Protein 1B7G (pdb70)

Radius of gyration: 27.12 Å; Cα contacts (8 Å, |Δi|>4): 1629; chains: 2; bounding box: 73×67×56 Å

B-factor: mean 38.51, std 14.14, range [14.67, 116.92]

Foldseek 3Di:
DQEEEEEAQDLQSVLLQVLQVLFPPYDYLAYEYQACDPSVVVCLVVVGAYAYAPVRQVVRCVVVRDHPYHVLVSLLPGQEYEYPDDQPVLLVCLVVCVVSVHAYEAEASYDQVSFPAEDALLAPLVVLAQTSYYYDHAQVLNLVLNLQSLLCVQFNWQEKEKEKEDEFEAPVDPPTDDQADKQWCPPDKDHCSVVSNCSRVVPHHYIYTYIYGGHHFWMKMKMKTFGPWFGDLVSSVVSQQPDWLHAEEEPPPVQPDSVSLLVLLVVVVQVVSDQLHWYWHPVQFDGDIRMTITMTITGRSHVCSLVSQSSVCRNPVPDDSVVSSVSSCVSNVTDGGHSD/DFEEEEEAQDLQSVLLQVLQVLFPPYDHQAYEHQACDVSNVVCVVVVGAYAYAPVRCVVRCVVVRDHPYHPLVRLLPGQAYEYPDPQPVLLVCLVVCVVSVHQYEAEASYPQVSFPAEDALLFPLVVLAATSYYYYHAQVLNLVVVLQSLLCVQFNWAAKEKEKAAEFEAPVDDPTDDQADKQWPPVDKADCSQVSNCSRVVDHHYIYTYIYGHHHFWMKMKMKIFGDWFGDLCSSVVSQQPDWLHEEEEPPPPQPDSVSLLVLLVVVVQVVSDQLHWYWHPVQFDGGTRMTITMTITGNSHNCSLVSQSSVCSNVVVDDSVVSCVSSCVSNVTDGGHSD

Solvent-accessible surface area: 27391 Å² total; per-residue (Å²): 143,10,32,0,0,0,5,14,8,23,22,33,0,0,7,0,0,11,3,0,83,106,6,91,34,3,102,34,13,1,0,2,36,78,59,30,25,6,5,0,53,10,0,67,158,107,62,11,156,4,14,0,34,133,169,23,38,165,140,0,86,133,11,64,5,76,25,56,13,29,3,56,52,0,0,101,76,2,57,0,0,0,2,16,16,96,121,36,39,0,52,124,34,32,75,42,0,94,128,32,147,68,28,0,0,0,26,8,42,11,153,49,140,8,14,78,35,5,0,0,5,41,37,12,3,103,109,0,69,21,79,124,11,0,6,0,1,23,26,4,0,0,0,2,0,0,1,4,22,2,0,64,164,40,7,112,8,67,80,0,94,6,50,0,39,55,29,21,5,10,23,31,55,71,178,136,44,33,156,96,50,123,56,84,43,62,85,101,92,76,2,97,3,4,162,14,0,34,15,19,47,170,149,16,68,17,26,2,103,7,36,29,13,62,44,55,24,6,4,36,0,74,8,44,0,38,3,134,70,160,26,100,104,136,69,0,51,57,32,0,60,92,18,51,0,0,0,0,0,20,54,115,15,101,1,80,24,29,14,20,0,17,2,0,0,9,4,55,76,39,56,11,15,16,0,12,1,0,0,0,12,17,103,24,4,104,27,132,73,57,56,0,67,7,69,0,0,0,7,6,10,2,0,6,12,0,0,0,0,0,0,0,0,0,2,48,147,66,48,56,21,112,59,0,31,134,49,0,22,140,27,33,42,20,63,114,13,99,14,5,139,8,50,0,0,0,5,16,8,23,19,32,0,1,7,0,0,9,3,0,85,105,9,92,32,4,123,33,36,1,0,2,34,81,60,30,24,7,6,0,49,5,0,69,157,96,60,8,138,4,18,0,30,118,160,30,30,167,152,0,96,132,12,59,4,72,30,34,14,29,6,72,56,2,2,104,85,4,58,0,0,0,1,17,16,94,116,38,36,0,51,128,38,32,73,48,0,104,148,36,153,53,24,0,0,0,27,8,43,9,151,49,147,5,12,80,35,4,0,0,5,38,37,10,4,97,109,0,57,25,75,124,12,0,7,0,1,23,28,5,0,0,0,0,0,0,0,3,26,4,0,60,165,46,11,115,6,69,88,0,95,6,49,0,43,59,25,20,6,11,27,34,57,75,196,132,42,30,157,94,52,122,57,82,42,66,84,100,93,74,2,100,4,4,159,15,0,47,41,22,46,207,129,16,67,17,25,1,101,8,32,27,12,63,46,52,20,6,5,38,0,79,7,49,0,42,5,138,81,142,15,100,106,150,42,0,52,64,20,0,63,93,12,46,0,0,0,0,0,21,53,116,17,88,1,78,25,28,12,18,0,11,1,0,0,11,5,60,81,39,57,11,13,17,0,14,0,0,0,0,12,16,104,21,11,94,25,132,64,58,58,0,68,7,70,0,0,0,6,6,8,2,0,6,12,1,0,0,0,0,0,0,0,0,3,57,134,61,47,53,24,122,56,0,39,126,48,0,18,135,27,31,42,21,65,112,12,98,12,8

Sequence (680 aa):
MVNVAVNGYGTIGKRVADAIIKQPDMKLVGVAKTSPNYEAFIAHRRGIRIYVPQQSIKKFEESGIPVAGTVEDLIKTSDIVVDTTPNGVGAQYKPIYLQLQRNAIFQGGEKAEVADISFSALCNYNEALGKKYIRVVSCNTTALLRTICTVNKVSKVEKVRATIVRRAADQKEVKKGPINSLVPDPATVPSHHAKDVNSVIRNLDIATMAVIAPTTLMHMHFINITLKDKVEKKDILSVLENTPRIVLISSKYDAEATAELVEVARDLKRDRNDIPEVMIFSDSIYVKDDEVMLMYAVHQESIVVPENIDAIRASMKLMSAEDSMRITNESLGILKGYLIMVNVAVNGYGTIGKRVADAIIKQPDMKLVGVAKTSPNYEAFIAHRRGIRIYVPQQSIKKFEESGIPVAGTVEDLIKTSDIVVDTTPNGVGAQYKPIYLQLQRNAIFQGGEKAEVADISFSALCNYNEALGKKYIRVVSCNTTALLRTICTVNKVSKVEKVRATIVRRAADQKEVKKGPINSLVPDPATVPSHHAKDVNSVIRNLDIATMAVIAPTTLMHMHFINITLKDKVEKKDILSVLENTPRIVLISSKYDAEATAELVEVARDLKRDRNDIPEVMIFSDSIYVKDDEVMLMYAVHQESIVVPENIDAIRASMKLMSAEDSMRITNESLGILKGYLI

Structure (mmCIF, N/CA/C/O backbone):
data_1B7G
#
_entry.id   1B7G
#
_cell.length_a   101.550
_cell.length_b   101.550
_cell.length_c   179.920
_cell.angle_alpha   90.00
_cell.angle_beta   90.00
_cell.angle_gamma   90.00
#
_symmetry.space_group_name_H-M   'P 41 21 2'
#
loop_
_entity.id
_entity.type
_entity.pdbx_description
1 polymer 'PROTEIN (GLYCERALDEHYDE 3-PHOSPHATE DEHYDROGENASE)'
2 non-polymer 'SULFATE ION'
3 water water
#
loop_
_atom_site.group_PDB
_atom_site.id
_atom_site.type_symbol
_atom_site.label_atom_id
_atom_site.label_alt_id
_atom_site.label_comp_id
_atom_site.label_asym_id
_atom_site.label_entity_id
_atom_site.label_seq_id
_atom_site.pdbx_PDB_ins_code
_atom_site.Cartn_x
_atom_site.Cartn_y
_atom_site.Cartn_z
_atom_site.occupancy
_atom_site.B_iso_or_equiv
_atom_site.auth_seq_id
_atom_site.auth_comp_id
_atom_site.auth_asym_id
_atom_site.auth_atom_id
_atom_site.pdbx_PDB_model_num
ATOM 1 N N . MET A 1 1 ? 98.785 13.182 89.515 1.00 64.33 1 MET O N 1
ATOM 2 C CA . MET A 1 1 ? 98.154 14.361 88.822 1.00 58.68 1 MET O CA 1
ATOM 3 C C . MET A 1 1 ? 96.847 13.905 88.200 1.00 56.60 1 MET O C 1
ATOM 4 O O . MET A 1 1 ? 95.928 13.562 88.963 1.00 63.01 1 MET O O 1
ATOM 9 N N . VAL A 1 2 ? 96.749 13.914 86.859 1.00 45.13 2 VAL O N 1
ATOM 10 C CA . VAL A 1 2 ? 95.621 13.182 86.279 1.00 37.22 2 VAL O CA 1
ATOM 11 C C . VAL A 1 2 ? 96.286 11.872 85.842 1.00 34.55 2 VAL O C 1
ATOM 12 O O . VAL A 1 2 ? 97.319 11.911 85.169 1.00 35.31 2 VAL O O 1
ATOM 16 N N . ASN A 1 3 ? 95.838 10.763 86.387 1.00 32.36 3 ASN O N 1
ATOM 17 C CA . ASN A 1 3 ? 96.369 9.455 86.051 1.00 32.19 3 ASN O CA 1
ATOM 18 C C . ASN A 1 3 ? 95.637 8.929 84.809 1.00 30.84 3 ASN O C 1
ATOM 19 O O . ASN A 1 3 ? 94.428 8.786 84.884 1.00 32.87 3 ASN O O 1
ATOM 24 N N . VAL A 1 4 ? 96.368 8.650 83.725 1.00 29.63 4 VAL O N 1
ATOM 25 C CA . VAL A 1 4 ? 95.723 8.222 82.482 1.00 28.03 4 VAL O CA 1
ATOM 26 C C . VAL A 1 4 ? 96.154 6.829 82.046 1.00 30.94 4 VAL O C 1
ATOM 27 O O . VAL A 1 4 ? 97.330 6.497 81.929 1.00 31.59 4 VAL O O 1
ATOM 31 N N . ALA A 1 5 ? 95.132 6.028 81.713 1.00 31.16 5 ALA O N 1
ATOM 32 C CA . ALA A 1 5 ? 95.332 4.714 81.118 1.00 34.28 5 ALA O CA 1
ATOM 33 C C . ALA A 1 5 ? 95.132 4.777 79.582 1.00 34.77 5 ALA O C 1
ATOM 34 O O . ALA A 1 5 ? 94.295 5.542 79.143 1.00 31.65 5 ALA O O 1
ATOM 36 N N . VAL A 1 6 ? 95.817 3.974 78.799 1.00 36.06 6 VAL O N 1
ATOM 37 C CA . VAL A 1 6 ? 95.614 3.808 77.369 1.00 34.34 6 VAL O CA 1
ATOM 38 C C . VAL A 1 6 ? 95.245 2.357 77.055 1.00 30.63 6 VAL O C 1
ATOM 39 O O . VAL A 1 6 ? 96.033 1.435 77.178 1.00 32.55 6 VAL O O 1
ATOM 43 N N . ASN A 1 7 ? 94.009 2.182 76.600 1.00 28.50 7 ASN O N 1
ATOM 44 C CA . ASN A 1 7 ? 93.494 0.840 76.307 1.00 33.19 7 ASN O CA 1
ATOM 45 C C . ASN A 1 7 ? 93.621 0.578 74.814 1.00 34.70 7 ASN O C 1
ATOM 46 O O . ASN A 1 7 ? 92.986 1.227 73.991 1.00 33.21 7 ASN O O 1
ATOM 51 N N . GLY A 1 8 ? 94.581 -0.263 74.446 1.00 37.66 8 GLY O N 1
ATOM 52 C CA . GLY A 1 8 ? 94.932 -0.597 73.087 1.00 39.43 8 GLY O CA 1
ATOM 53 C C . GLY A 1 8 ? 96.206 0.072 72.603 1.00 38.91 8 GLY O C 1
ATOM 54 O O . GLY A 1 8 ? 96.156 1.135 71.973 1.00 47.65 8 GLY O O 1
ATOM 55 N N . TYR A 1 9 ? 97.371 -0.526 72.784 1.00 40.48 9 TYR O N 1
ATOM 56 C CA . TYR A 1 9 ? 98.658 0.020 72.377 1.00 36.84 9 TYR O CA 1
ATOM 57 C C . TYR A 1 9 ? 98.939 -0.253 70.912 1.00 37.75 9 TYR O C 1
ATOM 58 O O . TYR A 1 9 ? 99.825 -1.064 70.599 1.00 34.68 9 TYR O O 1
ATOM 67 N N . GLY A 1 10 ? 98.229 0.416 69.983 1.00 33.45 10 GLY O N 1
ATOM 68 C CA . GLY A 1 10 ? 98.454 0.129 68.536 1.00 29.83 10 GLY O CA 1
ATOM 69 C C . GLY A 1 10 ? 98.988 1.418 67.914 1.00 34.44 10 GLY O C 1
ATOM 70 O O . GLY A 1 10 ? 99.618 2.215 68.635 1.00 23.53 10 GLY O O 1
ATOM 71 N N . THR A 1 11 ? 98.663 1.713 66.648 1.00 24.10 11 THR O N 1
ATOM 72 C CA . THR A 1 11 ? 99.187 2.939 66.019 1.00 25.32 11 THR O CA 1
ATOM 73 C C . THR A 1 11 ? 98.867 4.187 66.823 1.00 21.29 11 THR O C 1
ATOM 74 O O . THR A 1 11 ? 99.727 5.016 67.027 1.00 27.19 11 THR O O 1
ATOM 78 N N . ILE A 1 12 ? 97.580 4.365 67.161 1.00 24.65 12 ILE O N 1
ATOM 79 C CA . ILE A 1 12 ? 97.155 5.554 67.910 1.00 27.26 12 ILE O CA 1
ATOM 80 C C . ILE A 1 12 ? 97.575 5.470 69.399 1.00 24.76 12 ILE O C 1
ATOM 81 O O . ILE A 1 12 ? 98.093 6.427 69.936 1.00 26.08 12 ILE O O 1
ATOM 86 N N . GLY A 1 13 ? 97.270 4.342 70.049 1.00 22.61 13 GLY O N 1
ATOM 87 C CA . GLY A 1 13 ? 97.572 4.160 71.461 1.00 26.64 13 GLY O CA 1
ATOM 88 C C . GLY A 1 13 ? 99.034 4.387 71.807 1.00 28.44 13 GLY O C 1
ATOM 89 O O . GLY A 1 13 ? 99.355 5.128 72.717 1.00 26.50 13 GLY O O 1
ATOM 90 N N . LYS A 1 14 ? 99.978 3.772 71.063 1.00 26.99 14 LYS O N 1
ATOM 91 C CA . LYS A 1 14 ? 101.396 4.020 71.356 1.00 30.57 14 LYS O CA 1
ATOM 92 C C . LYS A 1 14 ? 101.681 5.513 71.324 1.00 31.29 14 LYS O C 1
ATOM 93 O O . LYS A 1 14 ? 102.478 6.031 72.128 1.00 28.38 14 LYS O O 1
ATOM 99 N N . ARG A 1 15 ? 101.123 6.272 70.381 1.00 29.43 15 ARG O N 1
ATOM 100 C CA . ARG A 1 15 ? 101.359 7.700 70.304 1.00 23.48 15 ARG O CA 1
ATOM 101 C C . ARG A 1 15 ? 100.534 8.447 71.373 1.00 22.57 15 ARG O C 1
ATOM 102 O O . ARG A 1 15 ? 101.032 9.469 71.868 1.00 22.48 15 ARG O O 1
ATOM 110 N N . VAL A 1 16 ? 99.380 7.960 71.759 1.00 24.18 16 VAL O N 1
ATOM 111 C CA . VAL A 1 16 ? 98.665 8.708 72.844 1.00 25.37 16 VAL O CA 1
ATOM 112 C C . VAL A 1 16 ? 99.408 8.480 74.162 1.00 29.78 16 VAL O C 1
ATOM 113 O O . VAL A 1 16 ? 99.545 9.413 74.968 1.00 30.91 16 VAL O O 1
ATOM 117 N N . ALA A 1 17 ? 99.992 7.287 74.319 1.00 26.94 17 ALA O N 1
ATOM 118 C CA . ALA A 1 17 ? 100.797 7.026 75.533 1.00 29.25 17 ALA O CA 1
ATOM 119 C C . ALA A 1 17 ? 102.001 7.935 75.596 1.00 27.62 17 ALA O C 1
ATOM 120 O O . ALA A 1 17 ? 102.188 8.610 76.634 1.00 29.99 17 ALA O O 1
ATOM 122 N N . ASP A 1 18 ? 102.748 8.097 74.499 1.00 28.29 18 ASP O N 1
ATOM 123 C CA . ASP A 1 18 ? 103.865 9.000 74.462 1.00 30.05 18 ASP O CA 1
ATOM 124 C C . ASP A 1 18 ? 103.478 10.466 74.689 1.00 35.02 18 ASP O C 1
ATOM 125 O O . ASP A 1 18 ? 104.216 11.177 75.395 1.00 29.70 18 ASP O O 1
ATOM 130 N N . ALA A 1 19 ? 102.338 10.914 74.154 1.00 25.16 19 ALA O N 1
ATOM 131 C CA . ALA A 1 19 ? 101.914 12.299 74.401 1.00 31.56 19 ALA O CA 1
ATOM 132 C C . ALA A 1 19 ? 101.527 12.537 75.862 1.00 27.45 19 ALA O C 1
ATOM 133 O O . ALA A 1 19 ? 101.758 13.642 76.380 1.00 27.18 19 ALA O O 1
ATOM 135 N N . ILE A 1 20 ? 100.950 11.545 76.498 1.00 28.38 20 ILE O N 1
ATOM 136 C CA . ILE A 1 20 ? 100.554 11.603 77.901 1.00 32.12 20 ILE O CA 1
ATOM 137 C C . ILE A 1 20 ? 101.804 11.779 78.783 1.00 34.14 20 ILE O C 1
ATOM 138 O O . ILE A 1 20 ? 101.853 12.667 79.635 1.00 34.59 20 ILE O O 1
ATOM 143 N N . ILE A 1 21 ? 102.857 11.056 78.404 1.00 36.46 21 ILE O N 1
ATOM 144 C CA . ILE A 1 21 ? 104.148 11.170 79.043 1.00 36.86 21 ILE O CA 1
ATOM 145 C C . ILE A 1 21 ? 104.685 12.579 78.919 1.00 35.28 21 ILE O C 1
ATOM 146 O O . ILE A 1 21 ? 105.214 13.117 79.912 1.00 37.43 21 ILE O O 1
ATOM 151 N N . LYS A 1 22 ? 104.472 13.254 77.802 1.00 33.06 22 LYS O N 1
ATOM 152 C CA . LYS A 1 22 ? 104.964 14.608 77.638 1.00 34.65 22 LYS O CA 1
ATOM 153 C C . LYS A 1 22 ? 104.110 15.672 78.304 1.00 31.30 22 LYS O C 1
ATOM 154 O O . LYS A 1 22 ? 104.534 16.837 78.302 1.00 36.28 22 LYS O O 1
ATOM 160 N N . GLN A 1 23 ? 102.949 15.369 78.850 1.00 29.41 23 GLN O N 1
ATOM 161 C CA . GLN A 1 23 ? 102.124 16.435 79.440 1.00 30.37 23 GLN O CA 1
ATOM 162 C C . GLN A 1 23 ? 102.614 16.719 80.873 1.00 33.34 23 GLN O C 1
ATOM 163 O O . GLN A 1 23 ? 102.902 15.761 81.593 1.00 31.29 23 GLN O O 1
ATOM 169 N N . PRO A 1 24 ? 102.639 17.967 81.283 1.00 34.01 24 PRO O N 1
ATOM 170 C CA . PRO A 1 24 ? 103.046 18.326 82.646 1.00 37.22 24 PRO O CA 1
ATOM 171 C C . PRO A 1 24 ? 102.028 17.940 83.696 1.00 38.14 24 PRO O C 1
ATOM 172 O O . PRO A 1 24 ? 102.386 17.788 84.883 1.00 37.98 24 PRO O O 1
ATOM 176 N N . ASP A 1 25 ? 100.757 17.802 83.333 1.00 30.74 25 ASP O N 1
ATOM 177 C CA . ASP A 1 25 ? 99.697 17.548 84.305 1.00 30.80 25 ASP O CA 1
ATOM 178 C C . ASP A 1 25 ? 99.102 16.186 84.228 1.00 28.09 25 ASP O C 1
ATOM 179 O O . ASP A 1 25 ? 98.006 15.883 84.751 1.00 30.25 25 ASP O O 1
ATOM 184 N N . MET A 1 26 ? 99.772 15.274 83.502 1.00 30.55 26 MET O N 1
ATOM 185 C CA . MET A 1 26 ? 99.262 13.924 83.407 1.00 29.79 26 MET O CA 1
ATOM 186 C C . MET A 1 26 ? 100.365 12.909 83.698 1.00 33.58 26 MET O C 1
ATOM 187 O O . MET A 1 26 ? 101.528 13.173 83.402 1.00 34.31 26 MET O O 1
ATOM 192 N N . LYS A 1 27 ? 99.979 11.718 84.094 1.00 32.11 27 LYS O N 1
ATOM 193 C CA . LYS A 1 27 ? 100.975 10.648 84.206 1.00 39.67 27 LYS O CA 1
ATOM 194 C C . LYS A 1 27 ? 100.371 9.394 83.575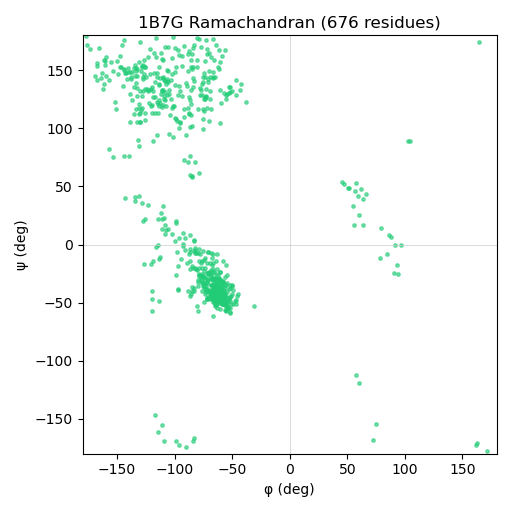 1.00 36.14 27 LYS O C 1
ATOM 195 O O . LYS A 1 27 ? 99.215 9.063 83.826 1.00 35.53 27 LYS O O 1
ATOM 201 N N . LEU A 1 28 ? 101.188 8.718 82.768 1.00 36.57 28 LEU O N 1
ATOM 202 C CA . LEU A 1 28 ? 100.749 7.476 82.153 1.00 36.65 28 LEU O CA 1
ATOM 203 C C . LEU A 1 28 ? 100.755 6.346 83.183 1.00 37.63 28 LEU O C 1
ATOM 204 O O . LEU A 1 28 ? 101.824 5.914 83.604 1.00 41.00 28 LEU O O 1
ATOM 209 N N . VAL A 1 29 ? 99.597 5.786 83.469 1.00 37.59 29 VAL O N 1
ATOM 210 C CA . VAL A 1 29 ? 99.486 4.689 84.429 1.00 35.73 29 VAL O CA 1
ATOM 211 C C . VAL A 1 29 ? 99.961 3.403 83.799 1.00 37.92 29 VAL O C 1
ATOM 212 O O . VAL A 1 29 ? 100.604 2.558 84.421 1.00 32.81 29 VAL O O 1
ATOM 216 N N . GLY A 1 30 ? 99.615 3.205 82.518 1.00 31.39 30 GLY O N 1
ATOM 217 C CA . GLY A 1 30 ? 100.000 1.944 81.869 1.00 27.54 30 GLY O CA 1
ATOM 218 C C . GLY A 1 30 ? 99.152 1.807 80.588 1.00 33.16 30 GLY O C 1
ATOM 219 O O . GLY A 1 30 ? 98.325 2.682 80.314 1.00 30.99 30 GLY O O 1
ATOM 220 N N . VAL A 1 31 ? 99.431 0.780 79.799 1.00 36.01 31 VAL O N 1
ATOM 221 C CA . VAL A 1 31 ? 98.728 0.573 78.527 1.00 36.25 31 VAL O CA 1
ATOM 222 C C . VAL A 1 31 ? 98.196 -0.851 78.459 1.00 40.88 31 VAL O C 1
ATOM 2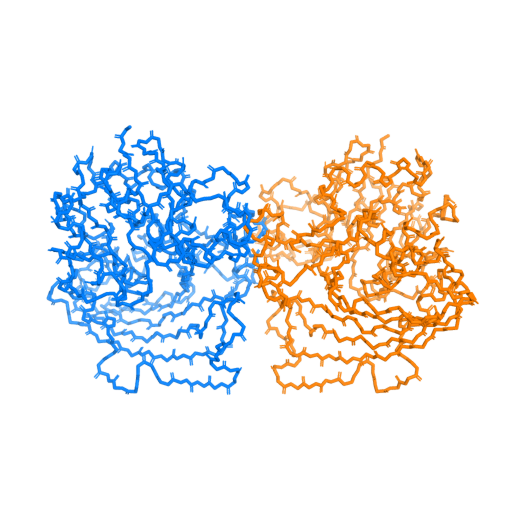23 O O . VAL A 1 31 ? 98.773 -1.763 79.047 1.00 38.13 31 VAL O O 1
ATOM 227 N N . ALA A 1 32 ? 97.123 -1.045 77.687 1.00 39.45 32 ALA O N 1
ATOM 228 C CA . ALA A 1 32 ? 96.517 -2.372 77.584 1.00 36.07 32 ALA O CA 1
ATOM 229 C C . ALA A 1 32 ? 96.672 -2.937 76.171 1.00 42.68 32 ALA O C 1
ATOM 230 O O . ALA A 1 32 ? 96.499 -2.219 75.170 1.00 35.55 32 ALA O O 1
ATOM 232 N N . LYS A 1 33 ? 97.006 -4.223 76.100 1.00 38.41 33 LYS O N 1
ATOM 233 C CA . LYS A 1 33 ? 97.309 -4.862 74.807 1.00 42.31 33 LYS O CA 1
ATOM 234 C C . LYS A 1 33 ? 97.037 -6.357 74.840 1.00 41.31 33 LYS O C 1
ATOM 235 O O . LYS A 1 33 ? 97.155 -6.949 75.923 1.00 40.23 33 LYS O O 1
ATOM 241 N N . THR A 1 34 ? 96.657 -6.984 73.731 1.00 42.15 34 THR O N 1
ATOM 242 C CA . THR A 1 34 ? 96.357 -8.408 73.754 1.00 44.23 34 THR O CA 1
ATOM 243 C C . THR A 1 34 ? 97.509 -9.300 73.315 1.00 44.24 34 THR O C 1
ATOM 244 O O . THR A 1 34 ? 97.697 -10.371 73.916 1.00 50.06 34 THR O O 1
ATOM 248 N N . SER A 1 35 ? 98.277 -8.937 72.318 1.00 44.69 35 SER O N 1
ATOM 249 C CA . SER A 1 35 ? 99.369 -9.727 71.797 1.00 45.29 35 SER O CA 1
ATOM 250 C C . SER A 1 35 ? 100.739 -9.153 72.138 1.00 45.62 35 SER O C 1
ATOM 251 O O . SER A 1 35 ? 100.982 -7.960 72.003 1.00 41.34 35 SER O O 1
ATOM 254 N N . PRO A 1 36 ? 101.683 -10.033 72.464 1.00 45.65 36 PRO O N 1
ATOM 255 C CA . PRO A 1 36 ? 103.034 -9.642 72.810 1.00 41.48 36 PRO O CA 1
ATOM 256 C C . PRO A 1 36 ? 103.938 -9.500 71.602 1.00 42.27 36 PRO O C 1
ATOM 257 O O . PRO A 1 36 ? 104.987 -10.146 71.509 1.00 41.03 36 PRO O O 1
ATOM 261 N N . ASN A 1 37 ? 103.575 -8.613 70.684 1.00 36.09 37 ASN O N 1
ATOM 262 C CA . ASN A 1 37 ? 104.373 -8.363 69.481 1.00 33.78 37 ASN O CA 1
ATOM 263 C C . ASN A 1 37 ? 105.493 -7.379 69.744 1.00 31.05 37 ASN O C 1
ATOM 264 O O . ASN A 1 37 ? 105.697 -7.017 70.922 1.00 36.14 37 ASN O O 1
ATOM 269 N N . TYR A 1 38 ? 106.176 -6.879 68.742 1.00 32.19 38 TYR O N 1
ATOM 270 C CA . TYR A 1 38 ? 107.278 -5.958 68.830 1.00 33.65 38 TYR O CA 1
ATOM 271 C C . TYR A 1 38 ? 106.904 -4.627 69.460 1.00 39.02 38 TYR O C 1
ATOM 272 O O . TYR A 1 38 ? 107.777 -4.040 70.118 1.00 36.27 38 TYR O O 1
ATOM 281 N N . GLU A 1 39 ? 105.652 -4.182 69.312 1.00 35.40 39 GLU O N 1
ATOM 282 C CA . GLU A 1 39 ? 105.181 -2.977 69.956 1.00 33.89 39 GLU O CA 1
ATOM 283 C C . GLU A 1 39 ? 105.130 -3.177 71.477 1.00 36.95 39 GLU O C 1
ATOM 284 O O . GLU A 1 39 ? 105.686 -2.314 72.152 1.00 37.03 39 GLU O O 1
ATOM 290 N N . ALA A 1 40 ? 104.578 -4.285 71.967 1.00 34.56 40 ALA O N 1
ATOM 291 C CA . ALA A 1 40 ? 104.619 -4.576 73.393 1.00 35.25 40 ALA O CA 1
ATOM 292 C C . ALA A 1 40 ? 106.043 -4.721 73.929 1.00 37.34 40 ALA O C 1
ATOM 293 O O . ALA A 1 40 ? 106.358 -4.236 75.021 1.00 36.25 40 ALA O O 1
ATOM 295 N N . PHE A 1 41 ? 106.936 -5.388 73.206 1.00 33.04 41 PHE O N 1
ATOM 296 C CA . PHE A 1 41 ? 108.322 -5.532 73.599 1.00 38.04 41 PHE O CA 1
ATOM 297 C C . PHE A 1 41 ? 108.939 -4.161 73.870 1.00 41.26 41 PHE O C 1
ATOM 298 O O . PHE A 1 41 ? 109.500 -3.837 74.917 1.00 33.90 41 PHE O O 1
ATOM 306 N N . ILE A 1 42 ? 108.812 -3.300 72.860 1.00 36.28 42 ILE O N 1
ATOM 307 C CA . ILE A 1 42 ? 109.359 -1.951 72.917 1.00 36.38 42 ILE O CA 1
ATOM 308 C C . ILE A 1 42 ? 108.747 -1.097 74.003 1.00 36.35 42 ILE O C 1
ATOM 309 O O . ILE A 1 42 ? 109.499 -0.339 74.656 1.00 37.66 42 ILE O O 1
ATOM 314 N N . ALA A 1 43 ? 107.467 -1.233 74.304 1.00 30.64 43 ALA O N 1
ATOM 315 C CA . ALA A 1 43 ? 106.858 -0.490 75.402 1.00 31.57 43 ALA O CA 1
ATOM 316 C C . ALA A 1 43 ? 107.491 -0.932 76.736 1.00 36.71 43 ALA O C 1
ATOM 317 O O . ALA A 1 43 ? 107.863 -0.125 77.601 1.00 33.40 43 ALA O O 1
ATOM 319 N N . HIS A 1 44 ? 107.514 -2.259 76.933 1.00 34.14 44 HIS O N 1
ATOM 320 C CA . HIS A 1 44 ? 108.074 -2.877 78.094 1.00 36.13 44 HIS O CA 1
ATOM 321 C C . HIS A 1 44 ? 109.509 -2.386 78.367 1.00 42.03 44 HIS O C 1
ATOM 322 O O . HIS A 1 44 ? 109.809 -2.008 79.498 1.00 38.00 44 HIS O O 1
ATOM 329 N N . ARG A 1 45 ? 110.330 -2.387 77.335 1.00 38.44 45 ARG O N 1
ATOM 330 C CA . ARG A 1 45 ? 111.691 -1.912 77.418 1.00 49.38 45 ARG O CA 1
ATOM 331 C C . ARG A 1 45 ? 111.784 -0.448 77.789 1.00 51.53 45 ARG O C 1
ATOM 332 O O . ARG A 1 45 ? 112.720 -0.059 78.491 1.00 54.06 45 ARG O O 1
ATOM 340 N N . ARG A 1 46 ? 110.797 0.373 77.429 1.00 49.43 46 ARG O N 1
ATOM 341 C CA . ARG A 1 46 ? 110.795 1.757 77.860 1.00 45.65 46 ARG O CA 1
ATOM 342 C C . ARG A 1 46 ? 110.214 1.935 79.256 1.00 45.36 46 ARG O C 1
ATOM 343 O O . ARG A 1 46 ? 109.975 3.077 79.671 1.00 41.64 46 ARG O O 1
ATOM 351 N N . GLY A 1 47 ? 109.857 0.853 79.952 1.00 38.92 47 GLY O N 1
ATOM 352 C CA . GLY A 1 47 ? 109.332 0.973 81.304 1.00 44.14 47 GLY O CA 1
ATOM 353 C C . GLY A 1 47 ? 107.832 1.172 81.393 1.00 44.40 47 GLY O C 1
ATOM 354 O O . GLY A 1 47 ? 107.261 1.385 82.475 1.00 38.63 47 GLY O O 1
ATOM 355 N N . ILE A 1 48 ? 107.157 1.074 80.238 1.00 40.60 48 ILE O N 1
ATOM 356 C CA . ILE A 1 48 ? 105.700 1.211 80.253 1.00 34.72 48 ILE O CA 1
ATOM 357 C C . ILE A 1 48 ? 105.063 -0.059 80.788 1.00 33.63 48 ILE O C 1
ATOM 358 O O . ILE A 1 48 ? 105.347 -1.178 80.366 1.00 35.47 48 ILE O O 1
ATOM 363 N N . ARG A 1 49 ? 104.193 0.076 81.765 1.00 33.05 49 ARG O N 1
ATOM 364 C CA . ARG A 1 49 ? 103.467 -1.043 82.350 1.00 36.30 49 ARG O CA 1
ATOM 365 C C . ARG A 1 49 ? 102.399 -1.548 81.375 1.00 39.60 49 ARG O C 1
ATOM 366 O O . ARG A 1 49 ? 101.556 -0.751 80.938 1.00 36.92 49 ARG O O 1
ATOM 374 N N . ILE A 1 50 ? 102.425 -2.832 81.096 1.00 34.51 50 ILE O N 1
ATOM 375 C CA . ILE A 1 50 ? 101.466 -3.454 80.208 1.00 38.13 50 ILE O CA 1
ATOM 376 C C . ILE A 1 50 ? 100.469 -4.347 80.922 1.00 40.53 50 ILE O C 1
ATOM 377 O O . ILE A 1 50 ? 100.821 -5.261 81.664 1.00 39.11 50 ILE O O 1
ATOM 382 N N . TYR A 1 51 ? 99.199 -4.057 80.708 1.00 35.55 51 TYR O N 1
ATOM 383 C CA . TYR A 1 51 ? 98.090 -4.784 81.294 1.00 33.51 51 TYR O CA 1
ATOM 384 C C . TYR A 1 51 ? 97.397 -5.563 80.173 1.00 37.58 51 TYR O C 1
ATOM 385 O O . TYR A 1 51 ? 97.388 -5.083 79.028 1.00 32.11 51 TYR O O 1
ATOM 394 N N . VAL A 1 52 ? 96.929 -6.754 80.461 1.00 37.02 52 VAL O N 1
ATOM 395 C CA . VAL A 1 52 ? 96.397 -7.667 79.454 1.00 33.87 52 VAL O CA 1
ATOM 396 C C . VAL A 1 52 ? 95.059 -8.246 79.893 1.00 44.10 52 VAL O C 1
ATOM 397 O O . VAL A 1 52 ? 94.904 -8.554 81.075 1.00 48.79 52 VAL O O 1
ATOM 401 N N . PRO A 1 53 ? 94.136 -8.476 78.962 1.00 46.17 53 PRO O N 1
ATOM 402 C CA . PRO A 1 53 ? 92.857 -9.075 79.293 1.00 45.98 53 PRO O CA 1
ATOM 403 C C . PRO A 1 53 ? 93.063 -10.424 79.966 1.00 48.24 53 PRO O C 1
ATOM 404 O O . PRO A 1 53 ? 93.806 -11.261 79.466 1.00 46.45 53 PRO O O 1
ATOM 408 N N . GLN A 1 54 ? 92.396 -10.620 81.084 1.00 51.35 54 GLN O N 1
ATOM 409 C CA . GLN A 1 54 ? 92.418 -11.840 81.873 1.00 61.96 54 GLN O CA 1
ATOM 410 C C . GLN A 1 54 ? 92.622 -13.109 81.066 1.00 63.49 54 GLN O C 1
ATOM 411 O O . GLN A 1 54 ? 93.568 -13.875 81.294 1.00 61.88 54 GLN O O 1
ATOM 417 N N . GLN A 1 55 ? 91.809 -13.321 80.035 1.00 66.00 55 GLN O N 1
ATOM 418 C CA . GLN A 1 55 ? 91.885 -14.498 79.199 1.00 70.20 55 GLN O CA 1
ATOM 419 C C . GLN A 1 55 ? 93.095 -14.563 78.300 1.00 69.86 55 GLN O C 1
ATOM 420 O O . GLN A 1 55 ? 93.289 -15.578 77.609 1.00 73.25 55 GLN O O 1
ATOM 426 N N . SER A 1 56 ? 93.908 -13.515 78.232 1.00 65.85 56 SER O N 1
ATOM 427 C CA . SER A 1 56 ? 95.092 -13.558 77.380 1.00 61.44 56 SER O CA 1
ATOM 428 C C . SER A 1 56 ? 96.367 -13.551 78.201 1.00 55.10 56 SER O C 1
ATOM 429 O O . SER A 1 56 ? 97.446 -13.818 77.675 1.00 51.39 56 SER O O 1
ATOM 432 N N . ILE A 1 57 ? 96.249 -13.294 79.507 1.00 54.62 57 ILE O N 1
ATOM 433 C CA . ILE A 1 57 ? 97.400 -13.202 80.377 1.00 54.88 57 ILE O CA 1
ATOM 434 C C . ILE A 1 57 ? 98.414 -14.316 80.208 1.00 55.44 57 ILE O C 1
ATOM 435 O O . ILE A 1 57 ? 99.607 -13.982 80.062 1.00 50.05 57 ILE O O 1
ATOM 440 N N . LYS A 1 58 ? 98.022 -15.588 80.238 1.00 57.28 58 LYS O N 1
ATOM 441 C CA . LYS A 1 58 ? 99.008 -16.666 80.107 1.00 61.26 58 LYS O CA 1
ATOM 442 C C . LYS A 1 58 ? 99.684 -16.711 78.752 1.00 60.97 58 LYS O C 1
ATOM 443 O O . LYS A 1 58 ? 100.926 -16.786 78.695 1.00 63.30 58 LYS O O 1
ATOM 449 N N . LYS A 1 59 ? 98.957 -16.571 77.645 1.00 61.18 59 LYS O N 1
ATOM 450 C CA . LYS A 1 59 ? 99.621 -16.590 76.329 1.00 58.52 59 LYS O CA 1
ATOM 451 C C . LYS A 1 59 ? 100.564 -15.405 76.210 1.00 55.34 59 LYS O C 1
ATOM 452 O O . LYS A 1 59 ? 101.699 -15.523 75.758 1.00 55.27 59 LYS O O 1
ATOM 458 N N . PHE A 1 60 ? 100.112 -14.241 76.700 1.00 52.03 60 PHE O N 1
ATOM 459 C CA . PHE A 1 60 ? 100.974 -13.062 76.692 1.00 48.13 60 PHE O CA 1
ATOM 460 C C . PHE A 1 60 ? 102.253 -13.331 77.473 1.00 47.17 60 PHE O C 1
ATOM 461 O O . PHE A 1 60 ? 103.365 -13.028 77.034 1.00 41.52 60 PHE O O 1
ATOM 469 N N . GLU A 1 61 ? 102.099 -13.972 78.635 1.00 48.54 61 GLU O N 1
ATOM 470 C CA . GLU A 1 61 ? 103.233 -14.248 79.507 1.00 55.86 61 GLU O CA 1
ATOM 471 C C . GLU A 1 61 ? 104.199 -15.279 78.972 1.00 55.58 61 GLU O C 1
ATOM 472 O O . GLU A 1 61 ? 105.396 -15.236 79.312 1.00 54.89 61 GLU O O 1
ATOM 478 N N . GLU A 1 62 ? 103.809 -16.065 77.961 1.00 53.56 62 GLU O N 1
ATOM 479 C CA . GLU A 1 62 ? 104.750 -16.968 77.309 1.00 57.38 62 GLU O CA 1
ATOM 480 C C . GLU A 1 62 ? 105.910 -16.181 76.695 1.00 56.61 62 GLU O C 1
ATOM 481 O O . GLU A 1 62 ? 106.963 -16.750 76.415 1.00 58.33 62 GLU O O 1
ATOM 487 N N . SER A 1 63 ? 105.723 -14.897 76.390 1.00 53.87 63 SER O N 1
ATOM 488 C CA . SER A 1 63 ? 106.734 -14.070 75.767 1.00 50.54 63 SER O CA 1
ATOM 489 C C . SER A 1 63 ? 107.836 -13.619 76.712 1.00 45.90 63 SER O C 1
ATOM 490 O O . SER A 1 63 ? 108.874 -13.093 76.302 1.00 40.61 63 SER O O 1
ATOM 493 N N . GLY A 1 64 ? 107.567 -13.663 78.018 1.00 49.12 64 GLY O N 1
ATOM 494 C CA . GLY A 1 64 ? 108.548 -13.190 78.984 1.00 50.83 64 GLY O CA 1
ATOM 495 C C . GLY A 1 64 ? 108.327 -11.717 79.288 1.00 55.95 64 GLY O C 1
ATOM 496 O O . GLY A 1 64 ? 109.074 -11.140 80.086 1.00 58.01 64 GLY O O 1
ATOM 497 N N . ILE A 1 65 ? 107.321 -11.100 78.657 1.00 51.34 65 ILE O N 1
ATOM 498 C CA . ILE A 1 65 ? 107.062 -9.684 78.992 1.00 46.73 65 ILE O CA 1
ATOM 499 C C . ILE A 1 65 ? 106.130 -9.701 80.188 1.00 45.95 65 ILE O C 1
ATOM 500 O O . ILE A 1 65 ? 105.095 -10.367 80.158 1.00 46.94 65 ILE O O 1
ATOM 505 N N . PRO A 1 66 ? 106.504 -9.048 81.280 1.00 43.81 66 PRO O N 1
ATOM 506 C CA . PRO A 1 66 ? 105.668 -9.037 82.460 1.00 44.74 66 PRO O CA 1
ATOM 507 C C . PRO A 1 66 ? 104.364 -8.275 82.215 1.00 45.45 66 PRO O C 1
ATOM 508 O O . PRO A 1 66 ? 104.389 -7.278 81.513 1.00 41.17 66 PRO O O 1
ATOM 512 N N . VAL A 1 67 ? 103.304 -8.676 82.875 1.00 41.57 67 VAL O N 1
ATOM 513 C CA . VAL A 1 67 ? 101.979 -8.145 82.871 1.00 43.02 67 VAL O CA 1
ATOM 514 C C . VAL A 1 67 ? 101.603 -7.537 84.224 1.00 46.31 67 VAL O C 1
ATOM 515 O O . VAL A 1 67 ? 101.450 -8.256 85.219 1.00 47.56 67 VAL O O 1
ATOM 519 N N . ALA A 1 68 ? 101.296 -6.259 84.267 1.00 46.57 68 ALA O N 1
ATOM 520 C CA . ALA A 1 68 ? 100.993 -5.546 85.493 1.00 45.72 68 ALA O CA 1
ATOM 521 C C . ALA A 1 68 ? 99.647 -5.853 86.091 1.00 46.06 68 ALA O C 1
ATOM 522 O O . ALA A 1 68 ? 99.450 -5.626 87.292 1.00 45.55 68 ALA O O 1
ATOM 524 N N . GLY A 1 69 ? 98.699 -6.384 85.322 1.00 45.16 69 GLY O N 1
ATOM 525 C CA . GLY A 1 69 ? 97.368 -6.672 85.851 1.00 40.80 69 GLY O CA 1
ATOM 526 C C . GLY A 1 69 ? 96.378 -6.831 84.694 1.00 38.64 69 GLY O C 1
ATOM 527 O O . GLY A 1 69 ? 96.808 -6.815 83.549 1.00 41.97 69 GLY O O 1
ATOM 528 N N . THR A 1 70 ? 95.109 -6.948 85.003 1.00 43.30 70 THR O N 1
ATOM 529 C CA . THR A 1 70 ? 94.082 -7.083 83.975 1.00 47.15 70 THR O CA 1
ATOM 530 C C . THR A 1 70 ? 93.771 -5.707 83.378 1.00 46.23 70 THR O C 1
ATOM 531 O O . THR A 1 70 ? 94.181 -4.683 83.936 1.00 43.94 70 THR O O 1
ATOM 535 N N . VAL A 1 71 ? 92.889 -5.686 82.369 1.00 41.86 71 VAL O N 1
ATOM 536 C CA . VAL A 1 71 ? 92.475 -4.371 81.852 1.00 36.75 71 VAL O CA 1
ATOM 537 C C . VAL A 1 71 ? 91.667 -3.643 82.902 1.00 32.39 71 VAL O C 1
ATOM 538 O O . VAL A 1 71 ? 91.846 -2.441 83.153 1.00 37.26 71 VAL O O 1
ATOM 542 N N . GLU A 1 72 ? 90.819 -4.374 83.627 1.00 33.02 72 GLU O N 1
ATOM 543 C CA . GLU A 1 72 ? 90.047 -3.828 84.721 1.00 37.04 72 GLU O CA 1
ATOM 544 C C . GLU A 1 72 ? 90.933 -3.184 85.782 1.00 36.68 72 GLU O C 1
ATOM 545 O O . GLU A 1 72 ? 90.601 -2.125 86.325 1.00 35.39 72 GLU O O 1
ATOM 551 N N . ASP A 1 73 ? 92.043 -3.832 86.113 1.00 38.68 73 ASP O N 1
ATOM 552 C CA . ASP A 1 73 ? 92.978 -3.264 87.074 1.00 35.42 73 ASP O CA 1
ATOM 553 C C . ASP A 1 73 ? 93.429 -1.882 86.603 1.00 39.01 73 ASP O C 1
ATOM 554 O O . ASP A 1 73 ? 93.318 -0.912 87.374 1.00 36.76 73 ASP O O 1
ATOM 559 N N . LEU A 1 74 ? 93.889 -1.848 85.349 1.00 36.83 74 LEU O N 1
ATOM 560 C CA . LEU A 1 74 ? 94.401 -0.627 84.725 1.00 34.11 74 LEU O CA 1
ATOM 561 C C . LEU A 1 74 ? 93.329 0.443 84.783 1.00 29.21 74 LEU O C 1
ATOM 562 O O . LEU A 1 74 ? 93.569 1.571 85.188 1.00 34.36 74 LEU O O 1
ATOM 567 N N . ILE A 1 75 ? 92.095 0.016 84.472 1.00 34.18 75 ILE O N 1
ATOM 568 C CA . ILE A 1 75 ? 90.948 0.898 84.508 1.00 37.99 75 ILE O CA 1
ATOM 569 C C . ILE A 1 75 ? 90.712 1.455 85.897 1.00 38.49 75 ILE O C 1
ATOM 570 O O . ILE A 1 75 ? 90.602 2.674 86.082 1.00 34.51 75 ILE O O 1
ATOM 575 N N . LYS A 1 76 ? 90.677 0.563 86.897 1.00 41.41 76 LYS O N 1
ATOM 576 C CA . LYS A 1 76 ? 90.476 0.948 88.288 1.00 41.44 76 LYS O CA 1
ATOM 577 C C . LYS A 1 76 ? 91.529 1.932 88.781 1.00 38.63 76 LYS O C 1
ATOM 578 O O . LYS A 1 76 ? 91.210 2.935 89.452 1.00 38.59 76 LYS O O 1
ATOM 584 N N . THR A 1 77 ? 92.777 1.732 88.402 1.00 32.61 77 THR O N 1
ATOM 585 C CA . THR A 1 77 ? 93.878 2.616 88.777 1.00 33.41 77 THR O CA 1
ATOM 586 C C . THR A 1 77 ? 93.878 3.970 88.119 1.00 42.62 77 THR O C 1
ATOM 587 O O . THR A 1 77 ? 94.449 4.949 88.653 1.00 38.56 77 THR O O 1
ATOM 591 N N . SER A 1 78 ? 93.271 4.123 86.929 1.00 36.67 78 SER O N 1
ATOM 592 C CA . SER A 1 78 ? 93.333 5.450 86.301 1.00 33.60 78 SER O CA 1
ATOM 593 C C . SER A 1 78 ? 92.223 6.330 86.824 1.00 33.08 78 SER O C 1
ATOM 594 O O . SER A 1 78 ? 91.290 5.867 87.506 1.00 35.95 78 SER O O 1
ATOM 597 N N . ASP A 1 79 ? 92.340 7.616 86.616 1.00 30.98 79 ASP O N 1
ATOM 598 C CA . ASP A 1 79 ? 91.324 8.617 86.753 1.00 28.57 79 ASP O CA 1
ATOM 599 C C . ASP A 1 79 ? 90.522 8.724 85.424 1.00 36.23 79 ASP O C 1
ATOM 600 O O . ASP A 1 79 ? 89.435 9.310 85.436 1.00 34.97 79 ASP O O 1
ATOM 605 N N . ILE A 1 80 ? 91.085 8.282 84.300 1.00 33.81 80 ILE O N 1
ATOM 606 C CA . ILE A 1 80 ? 90.406 8.382 82.984 1.00 32.37 80 ILE O CA 1
ATOM 607 C C . ILE A 1 80 ? 91.086 7.470 81.968 1.00 34.92 80 ILE O C 1
ATOM 608 O O . ILE A 1 80 ? 92.311 7.277 81.978 1.00 32.82 80 ILE O O 1
ATOM 613 N N . VAL A 1 81 ? 90.291 6.848 81.080 1.00 30.48 81 VAL O N 1
ATOM 614 C CA . VAL A 1 81 ? 90.875 5.927 80.118 1.00 30.18 81 VAL O CA 1
ATOM 615 C C . VAL A 1 81 ? 90.799 6.496 78.680 1.00 33.94 81 VAL O C 1
ATOM 616 O O . VAL A 1 81 ? 89.734 7.040 78.351 1.00 32.78 81 VAL O O 1
ATOM 620 N N . VAL A 1 82 ? 91.882 6.435 77.940 1.00 28.02 82 VAL O N 1
ATOM 621 C CA . VAL A 1 82 ? 91.916 6.737 76.514 1.00 32.05 82 VAL O CA 1
ATOM 622 C C . VAL A 1 82 ? 91.764 5.387 75.762 1.00 28.59 82 VAL O C 1
ATOM 623 O O . VAL A 1 82 ? 92.652 4.534 75.760 1.00 29.66 82 VAL O O 1
ATOM 627 N N . ASP A 1 83 ? 90.571 5.171 75.224 1.00 24.20 83 ASP O N 1
ATOM 628 C CA . ASP A 1 83 ? 90.292 3.911 74.529 1.00 22.47 83 ASP O CA 1
ATOM 629 C C . ASP A 1 83 ? 90.695 4.057 73.063 1.00 30.83 83 ASP O C 1
ATOM 630 O O . ASP A 1 83 ? 90.132 4.903 72.366 1.00 28.25 83 ASP O O 1
ATOM 635 N N . THR A 1 84 ? 91.661 3.252 72.667 1.00 31.21 84 THR O N 1
ATOM 636 C CA . THR A 1 84 ? 92.183 3.262 71.300 1.00 33.55 84 THR O CA 1
ATOM 637 C C . THR A 1 84 ? 92.167 1.856 70.726 1.00 26.69 84 THR O C 1
ATOM 638 O O . THR A 1 84 ? 93.055 1.453 69.973 1.00 32.51 84 THR O O 1
ATOM 642 N N . THR A 1 85 ? 91.159 1.089 71.092 1.00 27.37 85 THR O N 1
ATOM 643 C CA . THR A 1 85 ? 90.943 -0.258 70.644 1.00 27.61 85 THR O CA 1
ATOM 644 C C . THR A 1 85 ? 90.369 -0.245 69.203 1.00 31.43 85 THR O C 1
ATOM 645 O O . THR A 1 85 ? 89.811 0.753 68.786 1.00 29.81 85 THR O O 1
ATOM 649 N N . PRO A 1 86 ? 90.309 -1.391 68.580 1.00 32.33 86 PRO O N 1
ATOM 650 C CA . PRO A 1 86 ? 89.813 -1.491 67.209 1.00 36.45 86 PRO O CA 1
ATOM 651 C C . PRO A 1 86 ? 88.395 -1.030 67.055 1.00 36.15 86 PRO O C 1
ATOM 652 O O . PRO A 1 86 ? 87.627 -0.969 68.037 1.00 34.69 86 PRO O O 1
ATOM 656 N N . ASN A 1 87 ? 87.932 -0.617 65.858 1.00 37.60 87 ASN O N 1
ATOM 657 C CA . ASN A 1 87 ? 86.539 -0.164 65.740 1.00 39.28 87 ASN O CA 1
ATOM 658 C C . ASN A 1 87 ? 85.617 -1.235 66.317 1.00 38.00 87 ASN O C 1
ATOM 659 O O . ASN A 1 87 ? 85.745 -2.422 66.027 1.00 34.83 87 ASN O O 1
ATOM 664 N N . GLY A 1 88 ? 84.635 -0.782 67.107 1.00 33.26 88 GLY O N 1
ATOM 665 C CA . GLY A 1 88 ? 83.692 -1.719 67.698 1.00 34.65 88 GLY O CA 1
ATOM 666 C C . GLY A 1 88 ? 84.119 -2.249 69.057 1.00 36.15 88 GLY O C 1
ATOM 667 O O . GLY A 1 88 ? 83.268 -2.617 69.863 1.00 38.62 88 GLY O O 1
ATOM 668 N N . VAL A 1 89 ? 85.406 -2.266 69.382 1.00 39.51 89 VAL O N 1
ATOM 669 C CA . VAL A 1 89 ? 85.847 -2.776 70.697 1.00 35.84 89 VAL O CA 1
ATOM 670 C C . VAL A 1 89 ? 85.566 -1.761 71.770 1.00 38.04 89 VAL O C 1
ATOM 671 O O . VAL A 1 89 ? 85.260 -2.071 72.928 1.00 41.57 89 VAL O O 1
ATOM 675 N N . GLY A 1 90 ? 85.519 -0.470 71.433 1.00 33.18 90 GLY O N 1
ATOM 676 C CA . GLY A 1 90 ? 85.255 0.566 72.424 1.00 34.61 90 GLY O CA 1
ATOM 677 C C . GLY A 1 90 ? 83.897 0.379 73.077 1.00 36.69 90 GLY O C 1
ATOM 678 O O . GLY A 1 90 ? 83.756 0.551 74.279 1.00 36.95 90 GLY O O 1
ATOM 679 N N . ALA A 1 91 ? 82.913 0.024 72.284 1.00 33.13 91 ALA O N 1
ATOM 680 C CA . ALA A 1 91 ? 81.561 -0.251 72.707 1.00 36.45 91 ALA O CA 1
ATOM 681 C C . ALA A 1 91 ? 81.501 -1.475 73.620 1.00 35.59 91 ALA O C 1
ATOM 682 O O . ALA A 1 91 ? 80.596 -1.598 74.436 1.00 37.37 91 ALA O O 1
ATOM 684 N N . GLN A 1 92 ? 82.432 -2.394 73.441 1.00 36.57 92 GLN O N 1
ATOM 685 C CA . GLN A 1 92 ? 82.527 -3.567 74.303 1.00 41.45 92 GLN O CA 1
ATOM 686 C C . GLN A 1 92 ? 83.091 -3.153 75.653 1.00 40.79 92 GLN O C 1
ATOM 687 O O . GLN A 1 92 ? 82.629 -3.672 76.657 1.00 42.45 92 GLN O O 1
ATOM 693 N N . TYR A 1 93 ? 84.002 -2.166 75.697 1.00 38.76 93 TYR O N 1
ATOM 694 C CA . TYR A 1 93 ? 84.507 -1.687 76.971 1.00 40.77 93 TYR O CA 1
ATOM 695 C C . TYR A 1 93 ? 83.616 -0.629 77.613 1.00 42.79 93 TYR O C 1
ATOM 696 O O . TYR A 1 93 ? 83.667 -0.456 78.839 1.00 44.46 93 TYR O O 1
ATOM 705 N N . LYS A 1 94 ? 82.718 0.023 76.858 1.00 38.36 94 LYS O N 1
ATOM 706 C CA . LYS A 1 94 ? 81.877 1.053 77.472 1.00 40.83 94 LYS O CA 1
ATOM 707 C C . LYS A 1 94 ? 81.185 0.637 78.757 1.00 37.96 94 LYS O C 1
ATOM 708 O O . LYS A 1 94 ? 81.296 1.315 79.791 1.00 40.61 94 LYS O O 1
ATOM 714 N N . PRO A 1 95 ? 80.476 -0.467 78.835 1.00 42.28 95 PRO O N 1
ATOM 715 C CA . PRO A 1 95 ? 79.844 -0.923 80.067 1.00 43.03 95 PRO O CA 1
ATOM 716 C C . PRO A 1 95 ? 80.841 -1.164 81.195 1.00 45.13 95 PRO O C 1
ATOM 717 O O . PRO A 1 95 ? 80.535 -0.876 82.364 1.00 48.07 95 PRO O O 1
ATOM 721 N N . ILE A 1 96 ? 82.039 -1.655 80.913 1.00 42.82 96 ILE O N 1
ATOM 722 C CA . ILE A 1 96 ? 83.067 -1.842 81.948 1.00 46.87 96 ILE O CA 1
ATOM 723 C C . ILE A 1 96 ? 83.528 -0.534 82.549 1.00 47.21 96 ILE O C 1
ATOM 724 O O . ILE A 1 96 ? 83.532 -0.338 83.780 1.00 42.32 96 ILE O O 1
ATOM 729 N N . TYR A 1 97 ? 83.810 0.490 81.731 1.00 43.89 97 TYR O N 1
ATOM 730 C CA . TYR A 1 97 ? 84.160 1.800 82.287 1.00 44.41 97 TYR O CA 1
ATOM 731 C C . TYR A 1 97 ? 83.017 2.370 83.136 1.00 41.32 97 TYR O C 1
ATOM 732 O O . TYR A 1 97 ? 83.231 3.080 84.122 1.00 40.07 97 TYR O O 1
ATOM 741 N N . LEU A 1 98 ? 81.765 2.128 82.741 1.00 42.48 98 LEU O N 1
ATOM 742 C CA . LEU A 1 98 ? 80.642 2.653 83.506 1.00 43.48 98 LEU O CA 1
ATOM 743 C C . LEU A 1 98 ? 80.525 1.993 84.886 1.00 43.32 98 LEU O C 1
ATOM 744 O O . LEU A 1 98 ? 80.220 2.664 85.887 1.00 40.42 98 LEU O O 1
ATOM 749 N N . GLN A 1 99 ? 80.677 0.679 84.890 1.00 39.13 99 GLN O N 1
ATOM 750 C CA . GLN A 1 99 ? 80.538 -0.092 86.134 1.00 49.08 99 GLN O CA 1
ATOM 751 C C . GLN A 1 99 ? 81.717 0.170 87.064 1.00 48.34 99 GLN O C 1
ATOM 752 O O . GLN A 1 99 ? 81.579 0.212 88.287 1.00 47.14 99 GLN O O 1
ATOM 758 N N . LEU A 1 100 ? 82.874 0.449 86.469 1.00 45.00 100 LEU O N 1
ATOM 759 C CA . LEU A 1 100 ? 84.070 0.784 87.223 1.00 44.50 100 LEU O CA 1
ATOM 760 C C . LEU A 1 100 ? 84.183 2.288 87.404 1.00 42.86 100 LEU O C 1
ATOM 761 O O . LEU A 1 100 ? 85.172 2.795 87.922 1.00 43.58 100 LEU O O 1
ATOM 766 N N . GLN A 1 101 ? 83.124 3.004 87.057 1.00 38.30 101 GLN O N 1
ATOM 767 C CA . GLN A 1 101 ? 83.013 4.435 87.245 1.00 37.19 101 GLN O CA 1
ATOM 768 C C . GLN A 1 101 ? 84.205 5.246 86.793 1.00 41.73 101 GLN O C 1
ATOM 769 O O . GLN A 1 101 ? 84.715 6.127 87.493 1.00 40.60 101 GLN O O 1
ATOM 775 N N . ARG A 1 102 ? 84.660 5.056 85.526 1.00 40.23 102 ARG O N 1
ATOM 776 C CA . ARG A 1 102 ? 85.800 5.836 85.031 1.00 37.04 102 ARG O CA 1
ATOM 777 C C . ARG A 1 102 ? 85.446 6.560 83.729 1.00 39.30 102 ARG O C 1
ATOM 778 O O . ARG A 1 102 ? 84.843 5.935 82.868 1.00 33.22 102 ARG O O 1
ATOM 786 N N . ASN A 1 103 ? 85.795 7.841 83.623 1.00 36.93 103 ASN O N 1
ATOM 787 C CA . ASN A 1 103 ? 85.585 8.631 82.421 1.00 35.95 103 ASN O CA 1
ATOM 788 C C . ASN A 1 103 ? 86.402 7.991 81.278 1.00 38.69 103 ASN O C 1
ATOM 789 O O . ASN A 1 103 ? 87.384 7.304 81.571 1.00 30.25 103 ASN O O 1
ATOM 794 N N . ALA A 1 104 ? 85.939 8.177 80.028 1.00 34.52 104 ALA O N 1
ATOM 795 C CA . ALA A 1 104 ? 86.668 7.586 78.905 1.00 34.68 104 ALA O CA 1
ATOM 796 C C . ALA A 1 104 ? 86.581 8.389 77.596 1.00 30.93 104 ALA O C 1
ATOM 797 O O . ALA A 1 104 ? 85.569 9.007 77.303 1.00 28.39 104 ALA O O 1
ATOM 799 N N . ILE A 1 105 ? 87.676 8.333 76.840 1.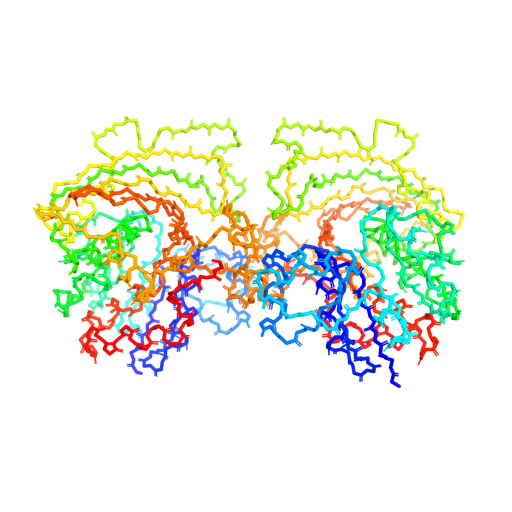00 28.31 105 ILE O N 1
ATOM 800 C CA . ILE A 1 105 ? 87.775 9.006 75.540 1.00 33.26 105 ILE O CA 1
ATOM 801 C C . ILE A 1 105 ? 87.768 7.926 74.446 1.00 36.31 105 ILE O C 1
ATOM 802 O O . ILE A 1 105 ? 88.619 7.009 74.534 1.00 31.86 105 ILE O O 1
ATOM 807 N N . PHE A 1 106 ? 86.858 8.017 73.469 1.00 32.72 106 PHE O N 1
ATOM 808 C CA . PHE A 1 106 ? 86.866 6.947 72.441 1.00 26.09 106 PHE O CA 1
ATOM 809 C C . PHE A 1 106 ? 87.308 7.474 71.084 1.00 23.65 106 PHE O C 1
ATOM 810 O O . PHE A 1 106 ? 87.370 8.684 70.872 1.00 25.47 106 PHE O O 1
ATOM 818 N N . GLN A 1 107 ? 87.662 6.568 70.164 1.00 28.44 107 GLN O N 1
ATOM 819 C CA . GLN A 1 107 ? 88.148 6.984 68.846 1.00 22.89 107 GLN O CA 1
ATOM 820 C C . GLN A 1 107 ? 87.023 7.038 67.832 1.00 27.19 107 GLN O C 1
ATOM 821 O O . GLN A 1 107 ? 85.962 6.454 68.061 1.00 27.10 107 GLN O O 1
ATOM 827 N N . GLY A 1 108 ? 87.225 7.731 66.721 1.00 29.80 108 GLY O N 1
ATOM 828 C CA . GLY A 1 108 ? 86.222 7.954 65.718 1.00 30.06 108 GLY O CA 1
ATOM 829 C C . GLY A 1 108 ? 85.531 6.823 65.019 1.00 30.76 108 GLY O C 1
ATOM 830 O O . GLY A 1 108 ? 84.504 7.008 64.346 1.00 30.96 108 GLY O O 1
ATOM 831 N N . GLY A 1 109 ? 86.040 5.609 65.119 1.00 26.20 109 GLY O N 1
ATOM 832 C CA . GLY A 1 109 ? 85.551 4.404 64.505 1.00 29.64 109 GLY O CA 1
ATOM 833 C C . GLY A 1 109 ? 84.353 3.837 65.263 1.00 33.52 109 GLY O C 1
ATOM 834 O O . GLY A 1 109 ? 83.655 2.953 64.778 1.00 29.38 109 GLY O O 1
ATOM 835 N N . GLU A 1 110 ? 84.146 4.336 66.475 1.00 32.75 110 GLU O N 1
ATOM 836 C CA . GLU A 1 110 ? 83.011 3.947 67.293 1.00 28.17 110 GLU O CA 1
ATOM 837 C C . GLU A 1 110 ? 81.752 4.701 66.864 1.00 31.41 110 GLU O C 1
ATOM 838 O O . GLU A 1 110 ? 81.875 5.755 66.241 1.00 31.49 110 GLU O O 1
ATOM 844 N N . LYS A 1 111 ? 80.602 4.153 67.207 1.00 32.58 111 LYS O N 1
ATOM 845 C CA . LYS A 1 111 ? 79.345 4.846 66.952 1.00 36.17 111 LYS O CA 1
ATOM 846 C C . LYS A 1 111 ? 79.214 6.062 67.861 1.00 33.74 111 LYS O C 1
ATOM 847 O O . LYS A 1 111 ? 79.668 6.010 69.015 1.00 32.53 111 LYS O O 1
ATOM 853 N N . ALA A 1 112 ? 78.535 7.132 67.429 1.00 27.57 112 ALA O N 1
ATOM 854 C CA . ALA A 1 112 ? 78.405 8.320 68.264 1.00 32.49 112 ALA O CA 1
ATOM 855 C C . ALA A 1 112 ? 77.748 8.030 69.604 1.00 35.34 112 ALA O C 1
ATOM 856 O O . ALA A 1 112 ? 78.156 8.608 70.638 1.00 31.25 112 ALA O O 1
ATOM 858 N N . GLU A 1 113 ? 76.833 7.048 69.637 1.00 27.08 113 GLU O N 1
ATOM 859 C CA . GLU A 1 113 ? 76.193 6.692 70.896 1.00 35.91 113 GLU O CA 1
ATOM 860 C C . GLU A 1 113 ? 77.113 6.123 71.957 1.00 35.15 113 GLU O C 1
ATOM 861 O O . GLU A 1 113 ? 76.670 5.980 73.110 1.00 37.78 113 GLU O O 1
ATOM 867 N N . VAL A 1 114 ? 78.341 5.706 71.675 1.00 38.04 114 VAL O N 1
ATOM 868 C CA . VAL A 1 114 ? 79.235 5.165 72.702 1.00 36.03 114 VAL O CA 1
ATOM 869 C C . VAL A 1 114 ? 79.615 6.236 73.719 1.00 35.82 114 VAL O C 1
ATOM 870 O O . VAL A 1 114 ? 79.975 5.980 74.865 1.00 35.06 114 VAL O O 1
ATOM 874 N N . ALA A 1 115 ? 79.550 7.502 73.341 1.00 36.64 115 ALA O N 1
ATOM 875 C CA . ALA A 1 115 ? 79.905 8.639 74.147 1.00 40.50 115 ALA O CA 1
ATOM 876 C C . ALA A 1 115 ? 78.721 9.566 74.437 1.00 35.21 115 ALA O C 1
ATOM 877 O O . ALA A 1 115 ? 77.657 9.411 73.877 1.00 36.49 115 ALA O O 1
ATOM 879 N N . ASP A 1 116 ? 78.990 10.601 75.223 1.00 32.61 116 ASP O N 1
ATOM 880 C CA . ASP A 1 116 ? 78.024 11.628 75.529 1.00 36.17 116 ASP O CA 1
ATOM 881 C C . ASP A 1 116 ? 78.209 12.796 74.546 1.00 31.95 116 ASP O C 1
ATOM 882 O O . ASP A 1 116 ? 77.372 13.657 74.525 1.00 30.12 116 ASP O O 1
ATOM 887 N N . ILE A 1 117 ? 79.315 12.796 73.807 1.00 29.22 117 ILE O N 1
ATOM 888 C CA . ILE A 1 117 ? 79.491 13.855 72.819 1.00 31.28 117 ILE O CA 1
ATOM 889 C C . ILE A 1 117 ? 80.647 13.477 71.882 1.00 28.96 117 ILE O C 1
ATOM 890 O O . ILE A 1 117 ? 81.467 12.656 72.281 1.00 32.40 117 ILE O O 1
ATOM 895 N N . SER A 1 118 ? 80.663 14.029 70.682 1.00 28.03 118 SER O N 1
ATOM 896 C CA . SER A 1 118 ? 81.853 13.814 69.811 1.00 26.97 118 SER O CA 1
ATOM 897 C C . SER A 1 118 ? 82.629 15.117 69.912 1.00 27.30 118 SER O C 1
ATOM 898 O O . SER A 1 118 ? 82.032 16.150 70.241 1.00 29.33 118 SER O O 1
ATOM 901 N N . PHE A 1 119 ? 83.913 15.093 69.574 1.00 29.77 119 PHE O N 1
ATOM 902 C CA . PHE A 1 119 ? 84.795 16.209 69.848 1.00 28.18 119 PHE O CA 1
ATOM 903 C C . PHE A 1 119 ? 85.848 16.474 68.800 1.00 26.22 119 PHE O C 1
ATOM 904 O O . PHE A 1 119 ? 86.464 15.583 68.240 1.00 24.77 119 PHE O O 1
ATOM 912 N N . SER A 1 120 ? 86.238 17.710 68.674 1.00 22.03 120 SER O N 1
ATOM 913 C CA . SER A 1 120 ? 87.390 18.203 67.994 1.00 26.39 120 SER O CA 1
ATOM 914 C C . SER A 1 120 ? 87.777 19.505 68.697 1.00 25.25 120 SER O C 1
ATOM 915 O O . SER A 1 120 ? 86.913 20.379 68.679 1.00 24.99 120 SER O O 1
ATOM 918 N N . ALA A 1 121 ? 88.981 19.649 69.215 1.00 26.10 121 ALA O N 1
ATOM 919 C CA . ALA A 1 121 ? 89.361 20.770 70.054 1.00 31.09 121 ALA O CA 1
ATOM 920 C C . ALA A 1 121 ? 89.223 22.135 69.439 1.00 27.19 121 ALA O C 1
ATOM 921 O O . ALA A 1 121 ? 88.856 23.087 70.124 1.00 26.09 121 ALA O O 1
ATOM 923 N N . LEU A 1 122 ? 89.478 22.326 68.159 1.00 25.18 122 LEU O N 1
ATOM 924 C CA . LEU A 1 122 ? 89.294 23.595 67.501 1.00 22.26 122 LEU O CA 1
ATOM 925 C C . LEU A 1 122 ? 87.808 23.929 67.342 1.00 22.25 122 LEU O C 1
ATOM 926 O O . LEU A 1 122 ? 87.554 25.025 66.831 1.00 27.82 122 LEU O O 1
ATOM 931 N N . CYS A 1 123 ? 86.860 23.055 67.657 1.00 25.54 123 CYS O N 1
ATOM 932 C CA . CYS A 1 123 ? 85.479 23.400 67.453 1.00 27.26 123 CYS O CA 1
ATOM 933 C C . CYS A 1 123 ? 84.583 23.400 68.698 1.00 25.01 123 CYS O C 1
ATOM 934 O O . CYS A 1 123 ? 83.771 24.316 68.757 1.00 24.29 123 CYS O O 1
ATOM 937 N N . ASN A 1 124 ? 84.609 22.397 69.560 1.00 22.92 124 ASN O N 1
ATOM 938 C CA . ASN A 1 124 ? 83.618 22.342 70.628 1.00 25.81 124 ASN O CA 1
ATOM 939 C C . ASN A 1 124 ? 84.144 21.826 71.951 1.00 26.01 124 ASN O C 1
ATOM 940 O O . ASN A 1 124 ? 83.457 21.091 72.682 1.00 26.98 124 ASN O O 1
ATOM 945 N N . TYR A 1 125 ? 85.349 22.232 72.314 1.00 23.17 125 TYR O N 1
ATOM 946 C CA . TYR A 1 125 ? 85.896 21.849 73.631 1.00 29.64 125 TYR O CA 1
ATOM 947 C C . TYR A 1 125 ? 84.948 22.318 74.752 1.00 24.42 125 TYR O C 1
ATOM 948 O O . TYR A 1 125 ? 84.563 21.519 75.599 1.00 25.22 125 TYR O O 1
ATOM 957 N N . ASN A 1 126 ? 84.491 23.568 74.640 1.00 25.71 126 ASN O N 1
ATOM 958 C CA . ASN A 1 126 ? 83.575 24.109 75.653 1.00 29.59 126 ASN O CA 1
ATOM 959 C C . ASN A 1 126 ? 82.338 23.262 75.797 1.00 34.75 126 ASN O C 1
ATOM 960 O O . ASN A 1 126 ? 81.883 23.031 76.928 1.00 31.81 126 ASN O O 1
ATOM 965 N N . GLU A 1 127 ? 81.772 22.731 74.682 1.00 28.05 127 GLU O N 1
ATOM 966 C CA . GLU A 1 127 ? 80.609 21.883 74.802 1.00 27.44 127 GLU O CA 1
ATOM 967 C C . GLU A 1 127 ? 80.914 20.551 75.430 1.00 24.28 127 GLU O C 1
ATOM 968 O O . GLU A 1 127 ? 80.020 19.920 76.024 1.00 31.17 127 GLU O O 1
ATOM 974 N N . ALA A 1 128 ? 82.135 20.050 75.347 1.00 26.83 128 ALA O N 1
ATOM 975 C CA . ALA A 1 128 ? 82.501 18.756 75.876 1.00 25.98 128 ALA O CA 1
ATOM 976 C C . ALA A 1 128 ? 83.017 18.826 77.332 1.00 25.37 128 ALA O C 1
ATOM 977 O O . ALA A 1 128 ? 83.292 17.754 77.887 1.00 25.90 128 ALA O O 1
ATOM 979 N N . LEU A 1 129 ? 83.155 19.999 77.879 1.00 32.04 129 LEU O N 1
ATOM 980 C CA . LEU A 1 129 ? 83.667 20.152 79.265 1.00 31.66 129 LEU O CA 1
ATOM 981 C C . LEU A 1 129 ? 82.833 19.342 80.229 1.00 30.52 129 LEU O C 1
ATOM 982 O O . LEU A 1 129 ? 81.596 19.390 80.180 1.00 31.29 129 LEU O O 1
ATOM 987 N N . GLY A 1 130 ? 83.444 18.460 81.006 1.00 33.44 130 GLY O N 1
ATOM 988 C CA . GLY A 1 130 ? 82.663 17.676 81.985 1.00 30.06 130 GLY O CA 1
ATOM 989 C C . GLY A 1 130 ? 82.023 16.444 81.453 1.00 33.03 130 GLY O C 1
ATOM 990 O O . GLY A 1 130 ? 81.465 15.632 82.217 1.00 24.82 130 GLY O O 1
ATOM 991 N N . LYS A 1 131 ? 82.041 16.205 80.125 1.00 29.23 131 LYS O N 1
ATOM 992 C CA . LYS A 1 131 ? 81.433 14.963 79.633 1.00 28.00 131 LYS O CA 1
ATOM 993 C C . LYS A 1 131 ? 82.284 13.801 80.076 1.00 29.00 131 LYS O C 1
ATOM 994 O O . LYS A 1 131 ? 83.495 13.839 79.876 1.00 32.59 131 LYS O O 1
ATOM 1000 N N . LYS A 1 132 ? 81.628 12.770 80.642 1.00 29.19 132 LYS O N 1
ATOM 1001 C CA . LYS A 1 132 ? 82.409 11.637 81.125 1.00 32.78 132 LYS O CA 1
ATOM 1002 C C . LYS A 1 132 ? 82.911 10.763 79.998 1.00 33.78 132 LYS O C 1
ATOM 1003 O O . LYS A 1 132 ? 83.845 9.980 80.191 1.00 33.87 132 LYS O O 1
ATOM 1009 N N . TYR A 1 133 ? 82.175 10.738 78.883 1.00 31.45 133 TYR O N 1
ATOM 1010 C CA . TYR A 1 133 ? 82.473 9.889 77.725 1.00 29.93 133 TYR O CA 1
ATOM 1011 C C . TYR A 1 133 ? 82.473 10.743 76.472 1.00 27.42 133 TYR O C 1
ATOM 1012 O O . TYR A 1 133 ? 81.503 11.491 76.256 1.00 29.19 133 TYR O O 1
ATOM 1021 N N . ILE A 1 134 ? 83.613 10.859 75.822 1.00 28.29 134 ILE O N 1
ATOM 1022 C CA . ILE A 1 134 ? 83.809 11.772 74.681 1.00 25.93 134 ILE O CA 1
ATOM 1023 C C . ILE A 1 134 ? 84.296 10.959 73.482 1.00 31.44 134 ILE O C 1
ATOM 1024 O O . ILE A 1 134 ? 85.172 10.110 73.642 1.00 24.49 134 ILE O O 1
ATOM 1029 N N . ARG A 1 135 ? 83.707 11.181 72.293 1.00 28.58 135 ARG O N 1
ATOM 1030 C CA . ARG A 1 135 ? 84.202 10.435 71.127 1.00 25.96 135 ARG O CA 1
ATOM 1031 C C . ARG A 1 135 ? 85.046 11.376 70.288 1.00 24.15 135 ARG O C 1
ATOM 1032 O O . ARG A 1 135 ? 84.540 12.411 69.856 1.00 25.49 135 ARG O O 1
ATOM 1040 N N . VAL A 1 136 ? 86.354 11.159 70.233 1.00 24.71 136 VAL O N 1
ATOM 1041 C CA . VAL A 1 136 ? 87.174 11.989 69.350 1.00 22.95 136 VAL O CA 1
ATOM 1042 C C . VAL A 1 136 ? 86.859 11.497 67.916 1.00 25.76 136 VAL O C 1
ATOM 1043 O O . VAL A 1 136 ? 87.028 10.320 67.652 1.00 24.36 136 VAL O O 1
ATOM 1047 N N . VAL A 1 137 ? 86.447 12.371 67.014 1.00 25.80 137 VAL O N 1
ATOM 1048 C CA . VAL A 1 137 ? 86.078 11.945 65.658 1.00 28.56 137 VAL O CA 1
ATOM 1049 C C . VAL A 1 137 ? 87.267 11.305 64.929 1.00 25.27 137 VAL O C 1
ATOM 1050 O O . VAL A 1 137 ? 88.419 11.397 65.359 1.00 27.61 137 VAL O O 1
ATOM 1054 N N . SER A 1 138 ? 86.968 10.646 63.796 1.00 24.23 138 SER O N 1
ATOM 1055 C CA . SER A 1 138 ? 88.018 9.935 63.058 1.00 18.83 138 SER O CA 1
ATOM 1056 C C . SER A 1 138 ? 89.061 10.880 62.538 1.00 20.34 138 SER O C 1
ATOM 1057 O O . SER A 1 138 ? 88.907 12.112 62.490 1.00 24.99 138 SER O O 1
ATOM 1060 N N . CYS A 1 139 ? 90.156 10.329 61.992 1.00 20.71 139 CYS O N 1
ATOM 1061 C CA . CYS A 1 139 ? 91.229 11.122 61.433 1.00 21.92 139 CYS O CA 1
ATOM 1062 C C . CYS A 1 139 ? 90.761 12.070 60.314 1.00 23.25 139 CYS O C 1
ATOM 1063 O O . CYS A 1 139 ? 91.147 13.225 60.266 1.00 20.91 139 CYS O O 1
ATOM 1066 N N . ASN A 1 140 ? 89.963 11.553 59.355 1.00 20.56 140 ASN O N 1
ATOM 1067 C CA . ASN A 1 140 ? 89.562 12.461 58.260 1.00 22.66 140 ASN O CA 1
ATOM 1068 C C . ASN A 1 140 ? 88.440 13.373 58.717 1.00 18.77 140 ASN O C 1
ATOM 1069 O O . ASN A 1 140 ? 88.363 14.503 58.244 1.00 21.46 140 ASN O O 1
ATOM 1074 N N . THR A 1 141 ? 87.637 12.944 59.718 1.00 21.61 141 THR O N 1
ATOM 1075 C CA . THR A 1 141 ? 86.588 13.855 60.199 1.00 21.11 141 THR O CA 1
ATOM 1076 C C . THR A 1 141 ? 87.259 15.032 60.905 1.00 23.26 141 THR O C 1
ATOM 1077 O O . THR A 1 141 ? 86.867 16.194 60.808 1.00 23.55 141 THR O O 1
ATOM 1081 N N . THR A 1 142 ? 88.308 14.690 61.690 1.00 23.38 142 THR O N 1
ATOM 1082 C CA . THR A 1 142 ? 89.070 15.741 62.378 1.00 21.17 142 THR O CA 1
ATOM 1083 C C . THR A 1 142 ? 89.624 16.768 61.428 1.00 22.86 142 THR O C 1
ATOM 1084 O O . THR A 1 142 ? 89.599 17.975 61.698 1.00 22.46 142 THR O O 1
ATOM 1088 N N . ALA A 1 143 ? 90.227 16.313 60.296 1.00 21.83 143 ALA O N 1
ATOM 1089 C CA . ALA A 1 143 ? 90.850 17.256 59.382 1.00 26.37 143 ALA O CA 1
ATOM 1090 C C . ALA A 1 143 ? 89.776 18.165 58.758 1.00 18.54 143 ALA O C 1
ATOM 1091 O O . ALA A 1 143 ? 90.010 19.353 58.640 1.00 21.24 143 ALA O O 1
ATOM 1093 N N . LEU A 1 144 ? 88.605 17.608 58.489 1.00 18.71 144 LEU O N 1
ATOM 1094 C CA . LEU A 1 144 ? 87.512 18.443 57.926 1.00 27.22 144 LEU O CA 1
ATOM 1095 C C . LEU A 1 144 ? 87.036 19.488 58.964 1.00 26.63 144 LEU O C 1
ATOM 1096 O O . LEU A 1 144 ? 86.836 20.644 58.636 1.00 20.11 144 LEU O O 1
ATOM 1101 N N . LEU A 1 145 ? 86.866 19.093 60.231 1.00 23.37 145 LEU O N 1
ATOM 1102 C CA . LEU A 1 145 ? 86.456 20.011 61.283 1.00 28.50 145 LEU O CA 1
ATOM 1103 C C . LEU A 1 145 ? 87.455 21.117 61.559 1.00 27.83 145 LEU O C 1
ATOM 1104 O O . LEU A 1 145 ? 87.035 22.281 61.647 1.00 23.41 145 LEU O O 1
ATOM 1109 N N . ARG A 1 146 ? 88.753 20.825 61.604 1.00 27.89 146 ARG O N 1
ATOM 1110 C CA . ARG A 1 146 ? 89.729 21.875 61.828 1.00 25.08 146 ARG O CA 1
ATOM 1111 C C . ARG A 1 146 ? 89.651 22.903 60.686 1.00 30.01 146 ARG O C 1
ATOM 1112 O O . ARG A 1 146 ? 89.838 24.074 60.934 1.00 25.41 146 ARG O O 1
ATOM 1120 N N . THR A 1 147 ? 89.540 22.390 59.450 1.00 20.21 147 THR O N 1
ATOM 1121 C CA . THR A 1 147 ? 89.491 23.311 58.306 1.00 21.64 147 THR O CA 1
ATOM 1122 C C . THR A 1 147 ? 88.191 24.120 58.334 1.00 20.89 147 THR O C 1
ATOM 1123 O O . THR A 1 147 ? 88.295 25.332 58.218 1.00 25.50 147 THR O O 1
ATOM 1127 N N . ILE A 1 148 ? 87.055 23.516 58.563 1.00 25.47 148 ILE O N 1
ATOM 1128 C CA . ILE A 1 148 ? 85.759 24.209 58.597 1.00 26.99 148 ILE O CA 1
ATOM 1129 C C . ILE A 1 148 ? 85.641 25.189 59.772 1.00 30.76 148 ILE O C 1
ATOM 1130 O O . ILE A 1 148 ? 85.267 26.361 59.588 1.00 28.77 148 ILE O O 1
ATOM 1135 N N . CYS A 1 149 ? 85.999 24.787 60.989 1.00 27.54 149 CYS O N 1
ATOM 1136 C CA . CYS A 1 149 ? 85.918 25.753 62.127 1.00 30.12 149 CYS O CA 1
ATOM 1137 C C . CYS A 1 149 ? 86.901 26.883 62.000 1.00 27.69 149 CYS O C 1
ATOM 1138 O O . CYS A 1 149 ? 86.516 28.064 62.180 1.00 29.59 149 CYS O O 1
ATOM 1141 N N . THR A 1 150 ? 88.062 26.693 61.362 1.00 28.22 150 THR O N 1
ATOM 1142 C CA . THR A 1 150 ? 88.961 27.787 61.065 1.00 22.08 150 THR O CA 1
ATOM 1143 C C . THR A 1 150 ? 88.439 28.709 59.956 1.00 33.29 150 THR O C 1
ATOM 1144 O O . THR A 1 150 ? 88.523 29.949 60.129 1.00 30.89 150 THR O O 1
ATOM 1148 N N . VAL A 1 151 ? 87.950 28.197 58.835 1.00 25.58 151 VAL O N 1
ATOM 1149 C CA . VAL A 1 151 ? 87.487 29.029 57.724 1.00 30.91 151 VAL O CA 1
ATOM 1150 C C . VAL A 1 151 ? 86.287 29.884 58.126 1.00 30.25 151 VAL O C 1
ATOM 1151 O O . VAL A 1 151 ? 86.125 31.017 57.663 1.00 28.75 151 VAL O O 1
ATOM 1155 N N . ASN A 1 152 ? 85.443 29.342 58.972 1.00 29.39 152 ASN O N 1
ATOM 1156 C CA . ASN A 1 152 ? 84.258 29.872 59.574 1.00 33.30 152 ASN O CA 1
ATOM 1157 C C . ASN A 1 152 ? 84.523 31.177 60.291 1.00 35.12 152 ASN O C 1
ATOM 1158 O O . ASN A 1 152 ? 83.672 32.050 60.278 1.00 32.62 152 ASN O O 1
ATOM 1163 N N . LYS A 1 153 ? 85.744 31.424 60.755 1.00 34.89 153 LYS O N 1
ATOM 1164 C CA . LYS A 1 153 ? 86.118 32.710 61.309 1.00 36.92 153 LYS O CA 1
ATOM 1165 C C . LYS A 1 153 ? 86.153 33.814 60.259 1.00 40.06 153 LYS O C 1
ATOM 1166 O O . LYS A 1 153 ? 86.071 35.014 60.584 1.00 41.03 153 LYS O O 1
ATOM 1172 N N . VAL A 1 154 ? 86.371 33.479 59.003 1.00 36.61 154 VAL O N 1
ATOM 1173 C CA . VAL A 1 154 ? 86.429 34.483 57.943 1.00 34.41 154 VAL O CA 1
ATOM 1174 C C . VAL A 1 154 ? 85.011 34.769 57.454 1.00 41.40 154 VAL O C 1
ATOM 1175 O O . VAL A 1 154 ? 84.656 35.942 57.306 1.00 38.63 154 VAL O O 1
ATOM 1179 N N . SER A 1 155 ? 84.205 33.719 57.335 1.00 34.69 155 SER O N 1
ATOM 1180 C CA . SER A 1 155 ? 82.817 33.852 56.933 1.00 33.37 155 SER O CA 1
ATOM 1181 C C . SER A 1 155 ? 82.108 32.533 57.185 1.00 33.99 155 SER O C 1
ATOM 1182 O O . SER A 1 155 ? 82.693 31.449 57.009 1.00 34.24 155 SER O O 1
ATOM 1185 N N . LYS A 1 156 ? 80.862 32.622 57.633 1.00 30.19 156 LYS O N 1
ATOM 1186 C CA . LYS A 1 156 ? 80.149 31.417 58.021 1.00 32.00 156 LYS O CA 1
ATOM 1187 C C . LYS A 1 156 ? 80.160 30.353 56.916 1.00 36.79 156 LYS O C 1
ATOM 1188 O O . LYS A 1 156 ? 79.774 30.659 55.784 1.00 32.37 156 LYS O O 1
ATOM 1194 N N . VAL A 1 157 ? 80.517 29.125 57.247 1.00 30.89 157 VAL O N 1
ATOM 1195 C CA . VAL A 1 157 ? 80.501 28.027 56.290 1.00 31.41 157 VAL O CA 1
ATOM 1196 C C . VAL A 1 157 ? 79.064 27.539 56.163 1.00 29.71 157 VAL O C 1
ATOM 1197 O O . VAL A 1 157 ? 78.434 27.062 57.109 1.00 30.04 157 VAL O O 1
ATOM 1201 N N . GLU A 1 158 ? 78.556 27.694 54.947 1.00 28.30 158 GLU O N 1
ATOM 1202 C CA . GLU A 1 158 ? 77.160 27.338 54.703 1.00 32.15 158 GLU O CA 1
ATOM 1203 C C . GLU A 1 158 ? 77.020 25.973 54.073 1.00 31.87 158 GLU O C 1
ATOM 1204 O O . GLU A 1 158 ? 76.011 25.290 54.267 1.00 32.11 158 GLU O O 1
ATOM 1210 N N . LYS A 1 159 ? 78.067 25.556 53.349 1.00 28.74 159 LYS O N 1
ATOM 1211 C CA . LYS A 1 159 ? 78.018 24.263 52.686 1.00 31.38 159 LYS O CA 1
ATOM 1212 C C . LYS A 1 159 ? 79.399 23.672 52.384 1.00 23.09 159 LYS O C 1
ATOM 1213 O O . LYS A 1 159 ? 80.336 24.347 52.062 1.00 28.26 159 LYS O O 1
ATOM 1219 N N . VAL A 1 160 ? 79.499 22.338 52.558 1.00 28.52 160 VAL O N 1
ATOM 1220 C CA . VAL A 1 160 ? 80.744 21.630 52.291 1.00 28.11 160 VAL O CA 1
ATOM 1221 C C . VAL A 1 160 ? 80.455 20.417 51.392 1.00 21.01 160 VAL O C 1
ATOM 1222 O O . VAL A 1 160 ? 79.594 19.604 51.732 1.00 25.24 160 VAL O O 1
ATOM 1226 N N . ARG A 1 161 ? 81.274 20.293 50.355 1.00 20.76 161 ARG O N 1
ATOM 1227 C CA . ARG A 1 161 ? 81.243 19.080 49.524 1.00 24.87 161 ARG O CA 1
ATOM 1228 C C . ARG A 1 161 ? 82.712 18.619 49.469 1.00 25.80 161 ARG O C 1
ATOM 1229 O O . ARG A 1 161 ? 83.580 19.472 49.273 1.00 29.45 161 ARG O O 1
ATOM 1237 N N . ALA A 1 162 ? 82.956 17.345 49.802 1.00 27.09 162 ALA O N 1
ATOM 1238 C CA . ALA A 1 162 ? 84.345 16.917 49.841 1.00 26.24 162 ALA O CA 1
ATOM 1239 C C . ALA A 1 162 ? 84.467 15.476 49.296 1.00 21.52 162 ALA O C 1
ATOM 1240 O O . ALA A 1 162 ? 83.590 14.665 49.465 1.00 21.58 162 ALA O O 1
ATOM 1242 N N . THR A 1 163 ? 85.609 15.290 48.694 1.00 20.28 163 THR O N 1
ATOM 1243 C CA . THR A 1 163 ? 86.050 13.971 48.269 1.00 23.01 163 THR O CA 1
ATOM 1244 C C . THR A 1 163 ? 87.338 13.604 49.026 1.00 18.05 163 THR O C 1
ATOM 1245 O O . THR A 1 163 ? 88.283 14.360 49.098 1.00 22.29 163 THR O O 1
ATOM 1249 N N . ILE A 1 164 ? 87.283 12.435 49.642 1.00 24.12 164 ILE O N 1
ATOM 1250 C CA . ILE A 1 164 ? 88.353 11.885 50.447 1.00 23.79 164 ILE O CA 1
ATOM 1251 C C . ILE A 1 164 ? 89.013 10.664 49.805 1.00 19.11 164 ILE O C 1
ATOM 1252 O O . ILE A 1 164 ? 88.408 9.614 49.619 1.00 18.92 164 ILE O O 1
ATOM 1257 N N . VAL A 1 165 ? 90.299 10.808 49.520 1.00 16.75 165 VAL O N 1
ATOM 1258 C CA . VAL A 1 165 ? 91.102 9.704 49.001 1.00 18.52 165 VAL O CA 1
ATOM 1259 C C . VAL A 1 165 ? 91.834 9.033 50.185 1.00 17.53 165 VAL O C 1
ATOM 1260 O O . VAL A 1 165 ? 92.751 9.646 50.696 1.00 18.50 165 VAL O O 1
ATOM 1264 N N . ARG A 1 166 ? 91.380 7.872 50.597 1.00 21.55 166 ARG O N 1
ATOM 1265 C CA . ARG A 1 166 ? 91.978 7.242 51.796 1.00 20.49 166 ARG O CA 1
ATOM 1266 C C . ARG A 1 166 ? 93.155 6.339 51.472 1.00 26.62 166 ARG O C 1
ATOM 1267 O O . ARG A 1 166 ? 93.123 5.554 50.502 1.00 20.97 166 ARG O O 1
ATOM 1275 N N . ARG A 1 167 ? 94.203 6.408 52.302 1.00 22.78 167 ARG O N 1
ATOM 1276 C CA . ARG A 1 167 ? 95.301 5.428 52.187 1.00 21.92 167 ARG O CA 1
ATOM 1277 C C . ARG A 1 167 ? 94.717 4.091 52.576 1.00 23.16 167 ARG O C 1
ATOM 1278 O O . ARG A 1 167 ? 93.780 4.048 53.402 1.00 23.31 167 ARG O O 1
ATOM 1286 N N . ALA A 1 168 ? 95.103 2.986 51.945 1.00 22.90 168 ALA O N 1
ATOM 1287 C CA . ALA A 1 168 ? 94.566 1.671 52.183 1.00 18.63 168 ALA O CA 1
ATOM 1288 C C . ALA A 1 168 ? 94.817 1.112 53.592 1.00 26.13 168 ALA O C 1
ATOM 1289 O O . ALA A 1 168 ? 93.921 0.541 54.240 1.00 22.94 168 ALA O O 1
ATOM 1291 N N . ALA A 1 169 ? 96.060 1.180 54.029 1.00 25.31 169 ALA O N 1
ATOM 1292 C CA . ALA A 1 169 ? 96.461 0.587 55.306 1.00 29.25 169 ALA O CA 1
ATOM 1293 C C . ALA A 1 169 ? 97.772 1.236 55.754 1.00 28.78 169 ALA O C 1
ATOM 1294 O O . ALA A 1 169 ? 98.453 1.860 54.951 1.00 23.17 169 ALA O O 1
ATOM 1296 N N . ASP A 1 170 ? 98.039 1.256 57.066 1.00 29.40 170 ASP O N 1
ATOM 1297 C CA . ASP A 1 170 ? 99.308 1.889 57.459 1.00 28.58 170 ASP O CA 1
ATOM 1298 C C . ASP A 1 170 ? 100.472 1.019 56.965 1.00 28.41 170 ASP O C 1
ATOM 1299 O O . ASP A 1 170 ? 100.331 -0.168 56.679 1.00 25.38 170 ASP O O 1
ATOM 1304 N N . GLN A 1 171 ? 101.624 1.659 56.915 1.00 28.02 171 GLN O N 1
ATOM 1305 C CA . GLN A 1 171 ? 102.843 1.082 56.429 1.00 32.66 171 GLN O CA 1
ATOM 1306 C C . GLN A 1 171 ? 103.283 -0.187 57.157 1.00 32.45 171 GLN O C 1
ATOM 1307 O O . GLN A 1 171 ? 103.786 -1.109 56.479 1.00 36.49 171 GLN O O 1
ATOM 1313 N N . LYS A 1 172 ? 102.998 -0.311 58.440 1.00 29.16 172 LYS O N 1
ATOM 1314 C CA . LYS A 1 172 ? 103.381 -1.548 59.150 1.00 34.57 172 LYS O CA 1
ATOM 1315 C C . LYS A 1 172 ? 102.483 -2.711 58.780 1.00 32.53 172 LYS O C 1
ATOM 1316 O O . LYS A 1 172 ? 102.837 -3.870 59.019 1.00 37.30 172 LYS O O 1
ATOM 1322 N N . GLU A 1 173 ? 101.269 -2.459 58.301 1.00 34.46 173 GLU O N 1
ATOM 1323 C CA . GLU A 1 173 ? 100.351 -3.570 57.983 1.00 33.57 173 GLU O CA 1
ATOM 1324 C C . GLU A 1 173 ? 100.827 -4.222 56.706 1.00 32.14 173 GLU O C 1
ATOM 1325 O O . GLU A 1 173 ? 101.307 -3.563 55.755 1.00 43.50 173 GLU O O 1
ATOM 1331 N N . VAL A 1 174 ? 101.071 -5.534 56.709 1.00 29.85 174 VAL O N 1
ATOM 1332 C CA . VAL A 1 174 ? 101.536 -6.200 55.491 1.00 28.57 174 VAL O CA 1
ATOM 1333 C C . VAL A 1 174 ? 100.463 -7.182 55.025 1.00 27.57 174 VAL O C 1
ATOM 1334 O O . VAL A 1 174 ? 100.655 -7.865 54.031 1.00 27.61 174 VAL O O 1
ATOM 1338 N N . LYS A 1 175 ? 99.342 -7.290 55.750 1.00 25.84 175 LYS O N 1
ATOM 1339 C CA . LYS A 1 175 ? 98.311 -8.229 55.271 1.00 29.32 175 LYS O CA 1
ATOM 1340 C C . LYS A 1 175 ? 97.108 -7.534 54.649 1.00 34.74 175 LYS O C 1
ATOM 1341 O O . LYS A 1 175 ? 96.103 -8.194 54.370 1.00 35.65 175 LYS O O 1
ATOM 1347 N N . LYS A 1 176 ? 97.169 -6.244 54.343 1.00 27.20 176 LYS O N 1
ATOM 1348 C CA . LYS A 1 176 ? 95.972 -5.566 53.832 1.00 31.19 176 LYS O CA 1
ATOM 1349 C C . LYS A 1 176 ? 96.220 -4.968 52.463 1.00 30.05 176 LYS O C 1
ATOM 1350 O O . LYS A 1 176 ? 97.344 -4.619 52.195 1.00 28.03 176 LYS O O 1
ATOM 1356 N N . GLY A 1 177 ? 95.179 -4.954 51.624 1.00 27.95 177 GLY O N 1
ATOM 1357 C CA . GLY A 1 177 ? 95.350 -4.337 50.305 1.00 23.48 177 GLY O CA 1
ATOM 1358 C C . GLY A 1 177 ? 94.405 -3.100 50.319 1.00 27.66 177 GLY O C 1
ATOM 1359 O O . GLY A 1 177 ? 93.976 -2.641 51.382 1.00 26.73 177 GLY O O 1
ATOM 1360 N N . PRO A 1 178 ? 94.123 -2.648 49.132 1.00 23.32 178 PRO O N 1
ATOM 1361 C CA . PRO A 1 178 ? 94.611 -3.263 47.914 1.00 25.29 178 PRO O CA 1
ATOM 1362 C C . PRO A 1 178 ? 95.982 -2.831 47.446 1.00 27.09 178 PRO O C 1
ATOM 1363 O O . PRO A 1 178 ? 96.473 -1.737 47.693 1.00 24.91 178 PRO O O 1
ATOM 1367 N N . ILE A 1 179 ? 96.630 -3.759 46.727 1.00 24.56 179 ILE O N 1
ATOM 1368 C CA . ILE A 1 179 ? 97.943 -3.571 46.149 1.00 24.31 179 ILE O CA 1
ATOM 1369 C C . ILE A 1 179 ? 97.842 -2.624 44.934 1.00 26.33 179 ILE O C 1
ATOM 1370 O O . ILE A 1 179 ? 98.673 -1.754 44.713 1.00 25.44 179 ILE O O 1
ATOM 1375 N N . ASN A 1 180 ? 96.794 -2.867 44.140 1.00 27.95 180 ASN O N 1
ATOM 1376 C CA . ASN A 1 180 ? 96.698 -2.064 42.902 1.00 29.64 180 ASN O CA 1
ATOM 1377 C C . ASN A 1 180 ? 95.245 -1.953 42.465 1.00 28.32 180 ASN O C 1
ATOM 1378 O O . ASN A 1 180 ? 94.777 -2.616 41.538 1.00 26.41 180 ASN O O 1
ATOM 1383 N N . SER A 1 181 ? 94.469 -1.138 43.149 1.00 25.13 181 SER O N 1
ATOM 1384 C CA . SER A 1 181 ? 93.058 -0.922 42.783 1.00 27.49 181 SER O CA 1
ATOM 1385 C C . SER A 1 181 ? 92.638 0.407 43.413 1.00 26.55 181 SER O C 1
ATOM 1386 O O . SER A 1 181 ? 93.217 0.773 44.436 1.00 25.98 181 SER O O 1
ATOM 1389 N N . LEU A 1 182 ? 91.553 0.939 42.875 1.00 22.23 182 LEU O N 1
ATOM 1390 C CA . LEU A 1 182 ? 90.861 2.034 43.563 1.00 21.54 182 LEU O CA 1
ATOM 1391 C C . LEU A 1 182 ? 89.612 1.347 44.070 1.00 25.05 182 LEU O C 1
ATOM 1392 O O . LEU A 1 182 ? 89.128 0.423 43.366 1.00 25.21 182 LEU O O 1
ATOM 1397 N N . VAL A 1 183 ? 89.192 1.633 45.295 1.00 19.84 183 VAL O N 1
ATOM 1398 C CA . VAL A 1 183 ? 88.075 0.881 45.880 1.00 19.05 183 VAL O CA 1
ATOM 1399 C C . VAL A 1 183 ? 87.064 1.870 46.496 1.00 24.90 183 VAL O C 1
ATOM 1400 O O . VAL A 1 183 ? 87.375 2.419 47.556 1.00 24.92 183 VAL O O 1
ATOM 1404 N N . PRO A 1 184 ? 85.926 2.095 45.867 1.00 21.42 184 PRO O N 1
ATOM 1405 C CA . PRO A 1 184 ? 84.906 2.971 46.451 1.00 21.86 184 PRO O CA 1
ATOM 1406 C C . PRO A 1 184 ? 84.776 2.646 47.924 1.00 26.87 184 PRO O C 1
ATOM 1407 O O . PRO A 1 184 ? 84.655 1.471 48.342 1.00 20.90 184 PRO O O 1
ATOM 1411 N N . ASP A 1 185 ? 84.766 3.687 48.786 1.00 24.28 185 ASP O N 1
ATOM 1412 C CA . ASP A 1 185 ? 84.714 3.359 50.234 1.00 28.91 185 ASP O CA 1
ATOM 1413 C C . ASP A 1 185 ? 83.817 4.256 51.040 1.00 24.99 185 ASP O C 1
ATOM 1414 O O . ASP A 1 185 ? 84.284 5.138 51.782 1.00 23.72 185 ASP O O 1
ATOM 1419 N N . PRO A 1 186 ? 82.526 4.063 50.955 1.00 22.90 186 PRO O N 1
ATOM 1420 C CA . PRO A 1 186 ? 81.898 3.054 50.122 1.00 26.76 186 PRO O CA 1
ATOM 1421 C C . PRO A 1 186 ? 81.435 3.603 48.776 1.00 21.99 186 PRO O C 1
ATOM 1422 O O . PRO A 1 186 ? 81.750 4.737 48.388 1.00 23.29 186 PRO O O 1
ATOM 1426 N N . ALA A 1 187 ? 80.714 2.768 48.020 1.00 27.96 187 ALA O N 1
ATOM 1427 C CA . ALA A 1 187 ? 80.185 3.311 46.755 1.00 25.06 187 ALA O CA 1
ATOM 1428 C C . ALA A 1 187 ? 78.970 4.190 46.976 1.00 30.46 187 ALA O C 1
ATOM 1429 O O . ALA A 1 187 ? 78.646 4.954 46.063 1.00 35.29 187 ALA O O 1
ATOM 1431 N N . THR A 1 188 ? 78.319 4.143 48.125 1.00 24.67 188 THR O N 1
ATOM 1432 C CA . THR A 1 188 ? 77.123 4.970 48.370 1.00 23.20 188 THR O CA 1
ATOM 1433 C C . THR A 1 188 ? 77.500 6.354 48.827 1.00 24.01 188 THR O C 1
ATOM 1434 O O . THR A 1 188 ? 78.621 6.602 49.291 1.00 29.14 188 THR O O 1
ATOM 1438 N N . VAL A 1 189 ? 76.713 7.377 48.612 1.00 27.51 189 VAL O N 1
ATOM 1439 C CA . VAL A 1 189 ? 77.024 8.753 48.989 1.00 25.22 189 VAL O CA 1
ATOM 1440 C C . VAL A 1 189 ? 75.908 9.171 49.953 1.00 31.16 189 VAL O C 1
ATOM 1441 O O . VAL A 1 189 ? 74.789 8.823 49.614 1.00 26.22 189 VAL O O 1
ATOM 1445 N N . PRO A 1 190 ? 76.247 9.817 51.049 1.00 27.27 190 PRO O N 1
ATOM 1446 C CA . PRO A 1 190 ? 77.588 10.165 51.432 1.00 26.12 190 PRO O CA 1
ATOM 1447 C C . PRO A 1 190 ? 78.334 9.111 52.232 1.00 26.42 190 PRO O C 1
ATOM 1448 O O . PRO A 1 190 ? 77.785 8.115 52.714 1.00 24.38 190 PRO O O 1
ATOM 1452 N N . SER A 1 191 ? 79.672 9.268 52.308 1.00 23.32 191 SER O N 1
ATOM 1453 C CA . SER A 1 191 ? 80.411 8.365 53.227 1.00 25.25 191 SER O CA 1
ATOM 1454 C C . SER A 1 191 ? 80.096 8.835 54.663 1.00 27.56 191 SER O C 1
ATOM 1455 O O . SER A 1 191 ? 79.505 9.890 54.858 1.00 19.41 191 SER O O 1
ATOM 1458 N N . HIS A 1 192 ? 80.575 8.144 55.689 1.00 26.11 192 HIS O N 1
ATOM 1459 C CA . HIS A 1 192 ? 80.264 8.410 57.069 1.00 29.84 192 HIS O CA 1
ATOM 1460 C C . HIS A 1 192 ? 80.811 9.750 57.563 1.00 28.95 192 HIS O C 1
ATOM 1461 O O . HIS A 1 192 ? 80.361 10.201 58.609 1.00 30.02 192 HIS O O 1
ATOM 1468 N N . HIS A 1 193 ? 81.820 10.314 56.900 1.00 21.76 193 HIS O N 1
ATOM 1469 C CA . HIS A 1 193 ? 82.404 11.564 57.284 1.00 23.35 193 HIS O CA 1
ATOM 1470 C C . HIS A 1 193 ? 81.402 12.678 57.505 1.00 30.86 193 HIS O C 1
ATOM 1471 O O . HIS A 1 193 ? 81.562 13.409 58.490 1.00 24.61 193 HIS O O 1
ATOM 1478 N N . ALA A 1 194 ? 80.393 12.796 56.619 1.00 28.48 194 ALA O N 1
ATOM 1479 C CA . ALA A 1 194 ? 79.453 13.903 56.725 1.00 29.67 194 ALA O CA 1
ATOM 1480 C C . ALA A 1 194 ? 78.651 13.859 58.021 1.00 24.77 194 ALA O C 1
ATOM 1481 O O . ALA A 1 194 ? 78.651 14.822 58.772 1.00 24.00 194 ALA O O 1
ATOM 1483 N N . LYS A 1 195 ? 78.090 12.716 58.341 1.00 22.88 195 LYS O N 1
ATOM 1484 C CA . LYS A 1 195 ? 77.420 12.487 59.598 1.00 27.56 195 LYS O CA 1
ATOM 1485 C C . LYS A 1 195 ? 78.377 12.770 60.768 1.00 31.74 195 LYS O C 1
ATOM 1486 O O . LYS A 1 195 ? 77.992 13.469 61.692 1.00 26.47 195 LYS O O 1
ATOM 1492 N N . ASP A 1 196 ? 79.616 12.286 60.680 1.00 31.18 196 ASP O N 1
ATOM 1493 C CA . ASP A 1 196 ? 80.571 12.531 61.767 1.00 28.39 196 ASP O CA 1
ATOM 1494 C C . ASP A 1 196 ? 80.859 14.003 61.930 1.00 23.76 196 ASP O C 1
ATOM 1495 O O . ASP A 1 196 ? 80.852 14.436 63.093 1.00 23.19 196 ASP O O 1
ATOM 1500 N N . VAL A 1 197 ? 80.995 14.780 60.869 1.00 25.44 197 VAL O N 1
ATOM 1501 C CA . VAL A 1 197 ? 81.174 16.230 60.996 1.00 26.55 197 VAL O CA 1
ATOM 1502 C C . VAL A 1 197 ? 79.955 16.856 61.704 1.00 33.35 197 VAL O C 1
ATOM 1503 O O . VAL A 1 197 ? 80.049 17.773 62.568 1.00 23.37 197 VAL O O 1
ATOM 1507 N N . ASN A 1 198 ? 78.766 16.399 61.303 1.00 28.47 198 ASN O N 1
ATOM 1508 C CA . ASN A 1 198 ? 77.507 16.863 61.857 1.00 34.50 198 ASN O CA 1
ATOM 1509 C C . ASN A 1 198 ? 77.298 16.467 63.319 1.00 31.89 198 ASN O C 1
ATOM 1510 O O . ASN A 1 198 ? 76.473 17.061 64.023 1.00 26.41 198 ASN O O 1
ATOM 1515 N N . SER A 1 199 ? 78.038 15.496 63.844 1.00 28.55 199 SER O N 1
ATOM 1516 C CA . SER A 1 199 ? 77.973 15.151 65.259 1.00 30.56 199 SER O CA 1
ATOM 1517 C C . SER A 1 199 ? 78.676 16.243 66.087 1.00 34.52 199 SER O C 1
ATOM 1518 O O . SER A 1 199 ? 78.563 16.292 67.303 1.00 38.88 199 SER O O 1
ATOM 1521 N N . VAL A 1 200 ? 79.387 17.110 65.412 1.00 28.68 200 VAL O N 1
ATOM 1522 C CA . VAL A 1 200 ? 80.199 18.193 65.924 1.00 32.91 200 VAL O CA 1
ATOM 1523 C C . VAL A 1 200 ? 79.627 19.545 65.539 1.00 38.98 200 VAL O C 1
ATOM 1524 O O . VAL A 1 200 ? 79.338 20.386 66.388 1.00 35.38 200 VAL O O 1
ATOM 1528 N N . ILE A 1 201 ? 79.300 19.713 64.262 1.00 34.79 201 ILE O N 1
ATOM 1529 C CA . ILE A 1 201 ? 78.612 20.913 63.769 1.00 38.02 201 ILE O CA 1
ATOM 1530 C C . ILE A 1 201 ? 77.239 20.476 63.260 1.00 39.58 201 ILE O C 1
ATOM 1531 O O . ILE A 1 201 ? 77.077 20.071 62.101 1.00 34.79 201 ILE O O 1
ATOM 1536 N N . ARG A 1 202 ? 76.235 20.572 64.108 1.00 38.85 202 ARG O N 1
ATOM 1537 C CA . ARG A 1 202 ? 74.918 20.030 63.866 1.00 40.72 202 ARG O CA 1
ATOM 1538 C C . ARG A 1 202 ? 74.173 20.448 62.632 1.00 36.10 202 ARG O C 1
ATOM 1539 O O . ARG A 1 202 ? 73.569 19.580 61.960 1.00 41.97 202 ARG O O 1
ATOM 1547 N N . ASN A 1 203 ? 74.177 21.720 62.227 1.00 34.17 203 ASN O N 1
ATOM 1548 C CA . ASN A 1 203 ? 73.287 21.998 61.071 1.00 40.13 203 ASN O CA 1
ATOM 1549 C C . ASN A 1 203 ? 74.018 22.288 59.786 1.00 39.49 203 ASN O C 1
ATOM 1550 O O . ASN A 1 203 ? 73.492 22.990 58.898 1.00 42.29 203 ASN O O 1
ATOM 1555 N N . LEU A 1 204 ? 75.256 21.844 59.649 1.00 32.36 204 LEU O N 1
ATOM 1556 C CA . LEU A 1 204 ? 76.017 22.171 58.450 1.00 32.78 204 LEU O CA 1
ATOM 1557 C C . LEU A 1 204 ? 75.560 21.266 57.298 1.00 26.19 204 LEU O C 1
ATOM 1558 O O . LEU A 1 204 ? 75.421 20.062 57.513 1.00 28.53 204 LEU O O 1
ATOM 1563 N N . ASP A 1 205 ? 75.357 21.859 56.152 1.00 27.31 205 ASP O N 1
ATOM 1564 C CA . ASP A 1 205 ? 74.949 21.037 54.969 1.00 27.74 205 ASP O CA 1
ATOM 1565 C C . ASP A 1 205 ? 76.265 20.494 54.356 1.00 20.54 205 ASP O C 1
ATOM 1566 O O . ASP A 1 205 ? 76.985 21.218 53.666 1.00 24.26 205 ASP O O 1
ATOM 1571 N N . ILE A 1 206 ? 76.563 19.246 54.627 1.00 21.79 206 ILE O N 1
ATOM 1572 C CA . ILE A 1 206 ? 77.827 18.642 54.164 1.00 26.43 206 ILE O CA 1
ATOM 1573 C C . ILE A 1 206 ? 77.550 17.268 53.560 1.00 20.79 206 ILE O C 1
ATOM 1574 O O . ILE A 1 206 ? 76.704 16.501 54.016 1.00 24.05 206 ILE O O 1
ATOM 1579 N N . ALA A 1 207 ? 78.249 17.000 52.437 1.00 21.94 207 ALA O N 1
ATOM 1580 C CA . ALA A 1 207 ? 78.146 15.677 51.850 1.00 22.44 207 ALA O CA 1
ATOM 1581 C C . ALA A 1 207 ? 79.550 15.269 51.434 1.00 16.79 207 ALA O C 1
ATOM 1582 O O . ALA A 1 207 ? 80.364 16.078 50.986 1.00 23.29 207 ALA O O 1
ATOM 1584 N N . THR A 1 208 ? 79.881 14.006 51.606 1.00 20.92 208 THR O N 1
ATOM 1585 C CA . THR A 1 208 ? 81.229 13.542 51.320 1.00 26.65 208 THR O CA 1
ATOM 1586 C C . THR A 1 208 ? 81.197 12.199 50.578 1.00 17.50 208 THR O C 1
ATOM 1587 O O . THR A 1 208 ? 80.286 11.415 50.785 1.00 23.66 208 THR O O 1
ATOM 1591 N N . MET A 1 209 ? 82.214 12.029 49.740 1.00 20.08 209 MET O N 1
ATOM 1592 C CA . MET A 1 209 ? 82.405 10.704 49.134 1.00 20.53 209 MET O CA 1
ATOM 1593 C C . MET A 1 209 ? 83.837 10.259 49.424 1.00 19.48 209 MET O C 1
ATOM 1594 O O . MET A 1 209 ? 84.718 11.125 49.489 1.00 21.97 209 MET O O 1
ATOM 1599 N N . ALA A 1 210 ? 84.094 8.957 49.488 1.00 21.34 210 ALA O N 1
ATOM 1600 C CA . ALA A 1 210 ? 85.442 8.505 49.794 1.00 19.34 210 ALA O CA 1
ATOM 1601 C C . ALA A 1 210 ? 85.790 7.262 48.909 1.00 20.97 210 ALA O C 1
ATOM 1602 O O . ALA A 1 210 ? 84.925 6.451 48.656 1.00 20.13 210 ALA O O 1
ATOM 1604 N N . VAL A 1 211 ? 87.080 7.143 48.670 1.00 19.61 211 VAL O N 1
ATOM 1605 C CA . VAL A 1 211 ? 87.662 6.068 47.912 1.00 23.93 211 VAL O CA 1
ATOM 1606 C C . VAL A 1 211 ? 89.020 5.673 48.546 1.00 22.91 211 VAL O C 1
ATOM 1607 O O . VAL A 1 211 ? 89.674 6.577 49.072 1.00 24.95 211 VAL O O 1
ATOM 1611 N N . ILE A 1 212 ? 89.353 4.419 48.450 1.00 18.97 212 ILE O N 1
ATOM 1612 C CA . ILE A 1 212 ? 90.637 3.853 48.903 1.00 21.81 212 ILE O CA 1
ATOM 1613 C C . ILE A 1 212 ? 91.589 3.740 47.710 1.00 25.93 212 ILE O C 1
ATOM 1614 O O . ILE A 1 212 ? 91.202 3.281 46.638 1.00 22.71 212 ILE O O 1
ATOM 1619 N N . ALA A 1 213 ? 92.784 4.276 47.870 1.00 16.11 213 ALA O N 1
ATOM 1620 C CA . ALA A 1 213 ? 93.858 4.210 46.903 1.00 21.31 213 ALA O CA 1
ATOM 1621 C C . ALA A 1 213 ? 94.946 3.273 47.497 1.00 27.17 213 ALA O C 1
ATOM 1622 O O . ALA A 1 213 ? 95.007 3.205 48.733 1.00 24.81 213 ALA O O 1
ATOM 1624 N N . PRO A 1 214 ? 95.805 2.721 46.667 1.00 27.14 214 PRO O N 1
ATOM 1625 C CA . PRO A 1 214 ? 96.864 1.807 47.114 1.00 25.68 214 PRO O CA 1
ATOM 1626 C C . PRO A 1 214 ? 98.128 2.500 47.593 1.00 28.75 214 PRO O C 1
ATOM 1627 O O . PRO A 1 214 ? 99.197 2.403 47.008 1.00 36.17 214 PRO O O 1
ATOM 1631 N N . THR A 1 215 ? 97.970 3.355 48.609 1.00 22.73 215 THR O N 1
ATOM 1632 C CA . THR A 1 215 ? 99.041 4.146 49.184 1.00 25.81 215 THR O CA 1
ATOM 1633 C C . THR A 1 215 ? 99.105 3.903 50.693 1.00 24.39 215 THR O C 1
ATOM 1634 O O . THR A 1 215 ? 98.067 3.523 51.216 1.00 22.91 215 THR O O 1
ATOM 1638 N N . THR A 1 216 ? 100.237 4.044 51.390 1.00 23.57 216 THR O N 1
ATOM 1639 C CA . THR A 1 216 ? 100.215 3.775 52.824 1.00 24.48 216 THR O CA 1
ATOM 1640 C C . THR A 1 216 ? 100.454 5.028 53.683 1.00 21.01 216 THR O C 1
ATOM 1641 O O . THR A 1 216 ? 100.197 4.976 54.884 1.00 23.03 216 THR O O 1
ATOM 1645 N N . LEU A 1 217 ? 100.893 6.104 53.084 1.00 20.82 217 LEU O N 1
ATOM 1646 C CA . LEU A 1 217 ? 101.405 7.221 53.863 1.00 25.94 217 LEU O CA 1
ATOM 1647 C C . LEU A 1 217 ? 100.382 8.159 54.458 1.00 28.36 217 LEU O C 1
ATOM 1648 O O . LEU A 1 217 ? 100.480 8.497 55.636 1.00 27.33 217 LEU O O 1
ATOM 1653 N N . MET A 1 218 ? 99.472 8.688 53.658 1.00 22.27 218 MET O N 1
ATOM 1654 C CA . MET A 1 218 ? 98.564 9.757 54.078 1.00 20.99 218 MET O CA 1
ATOM 1655 C C . MET A 1 218 ? 97.296 9.705 53.216 1.00 25.01 218 MET O C 1
ATOM 1656 O O . MET A 1 218 ? 97.401 9.288 52.048 1.00 23.98 218 MET O O 1
ATOM 1661 N N . HIS A 1 219 ? 96.243 10.259 53.767 1.00 21.08 219 HIS O N 1
ATOM 1662 C CA . HIS A 1 219 ? 95.021 10.512 53.044 1.00 21.82 219 HIS O CA 1
ATOM 1663 C C . HIS A 1 219 ? 95.139 11.875 52.373 1.00 23.57 219 HIS O C 1
ATOM 1664 O O . HIS A 1 219 ? 95.958 12.689 52.815 1.00 19.58 219 HIS O O 1
ATOM 1671 N N . MET A 1 220 ? 94.216 12.153 51.443 1.00 17.88 220 MET O N 1
ATOM 1672 C CA . MET A 1 220 ? 94.069 13.451 50.869 1.00 21.22 220 MET O CA 1
ATOM 1673 C C . MET A 1 220 ? 92.595 13.828 50.743 1.00 22.73 220 MET O C 1
ATOM 1674 O O . MET A 1 220 ? 91.710 13.012 50.471 1.00 21.98 220 MET O O 1
ATOM 1679 N N . HIS A 1 221 ? 92.343 15.144 50.957 1.00 23.80 221 HIS O N 1
ATOM 1680 C CA . HIS A 1 221 ? 90.991 15.663 50.800 1.00 25.84 221 HIS O CA 1
ATOM 1681 C C . HIS A 1 221 ? 90.925 16.720 49.686 1.00 18.25 221 HIS O C 1
ATOM 1682 O O . HIS A 1 221 ? 91.787 17.509 49.491 1.00 21.59 221 HIS O O 1
ATOM 1689 N N . PHE A 1 222 ? 89.753 16.730 49.024 1.00 16.42 222 PHE O N 1
ATOM 1690 C CA . PHE A 1 222 ? 89.591 17.734 47.939 1.00 23.11 222 PHE O CA 1
ATOM 1691 C C . PHE A 1 222 ? 88.249 18.407 48.207 1.00 21.62 222 PHE O C 1
ATOM 1692 O O . PHE A 1 222 ? 87.241 17.697 48.318 1.00 21.33 222 PHE O O 1
ATOM 1700 N N . ILE A 1 223 ? 88.302 19.686 48.566 1.00 22.21 223 ILE O N 1
ATOM 1701 C CA . ILE A 1 223 ? 87.075 20.231 49.149 1.00 26.72 223 ILE O CA 1
ATOM 1702 C C . ILE A 1 223 ? 86.578 21.520 48.517 1.00 19.44 223 ILE O C 1
ATOM 1703 O O . ILE A 1 223 ? 87.273 22.237 47.860 1.00 20.81 223 ILE O O 1
ATOM 1708 N N . ASN A 1 224 ? 85.258 21.618 48.657 1.00 21.88 224 ASN O N 1
ATOM 1709 C CA . ASN A 1 224 ? 84.552 22.769 48.093 1.00 24.45 224 ASN O CA 1
ATOM 1710 C C . ASN A 1 224 ? 83.648 23.318 49.213 1.00 23.15 224 ASN O C 1
ATOM 1711 O O . ASN A 1 224 ? 82.729 22.639 49.630 1.00 26.49 224 ASN O O 1
ATOM 1716 N N . ILE A 1 225 ? 83.966 24.560 49.575 1.00 24.72 225 ILE O N 1
ATOM 1717 C CA . ILE A 1 225 ? 83.206 25.190 50.673 1.00 25.02 225 ILE O CA 1
ATOM 1718 C C . ILE A 1 225 ? 82.401 26.362 50.096 1.00 23.09 225 ILE O C 1
ATOM 1719 O O . ILE A 1 225 ? 82.874 27.110 49.247 1.00 25.47 225 ILE O O 1
ATOM 1724 N N . THR A 1 226 ? 81.135 26.475 50.567 1.00 23.32 226 THR O N 1
ATOM 1725 C CA . THR A 1 226 ? 80.354 27.650 50.165 1.00 25.66 226 THR O CA 1
ATOM 1726 C C . THR A 1 226 ? 80.141 28.511 51.424 1.00 24.64 226 THR O C 1
ATOM 1727 O O . THR A 1 226 ? 79.755 27.940 52.444 1.00 30.53 226 THR O O 1
ATOM 1731 N N . LEU A 1 227 ? 80.584 29.745 51.373 1.00 32.45 227 LEU O N 1
ATOM 1732 C CA . LEU A 1 227 ? 80.499 30.662 52.509 1.00 31.93 227 LEU O CA 1
ATOM 1733 C C . LEU A 1 227 ? 79.269 31.573 52.431 1.00 37.31 227 LEU O C 1
ATOM 1734 O O . LEU A 1 227 ? 78.659 31.766 51.377 1.00 34.21 227 LEU O O 1
ATOM 1739 N N . LYS A 1 228 ? 78.926 32.181 53.561 1.00 31.94 228 LYS O N 1
ATOM 1740 C CA . LYS A 1 228 ? 77.720 33.024 53.603 1.00 37.26 228 LYS O CA 1
ATOM 1741 C C . LYS A 1 228 ? 77.933 34.278 52.791 1.00 37.65 228 LYS O C 1
ATOM 1742 O O . LYS A 1 228 ? 77.066 34.798 52.094 1.00 39.54 228 LYS O O 1
ATOM 1748 N N . ASP A 1 229 ? 79.132 34.836 52.935 1.00 36.02 229 ASP O N 1
ATOM 1749 C CA . ASP A 1 229 ? 79.523 36.067 52.304 1.00 39.95 229 ASP O CA 1
ATOM 1750 C C . ASP A 1 229 ? 80.665 35.893 51.314 1.00 43.32 229 ASP O C 1
ATOM 1751 O O . ASP A 1 229 ? 81.399 34.911 51.411 1.00 40.63 229 ASP O O 1
ATOM 1756 N N . LYS A 1 230 ? 80.826 36.867 50.419 1.00 39.68 230 LYS O N 1
ATOM 1757 C CA . LYS A 1 230 ? 81.935 36.848 49.471 1.00 43.56 230 LYS O CA 1
ATOM 1758 C C . LYS A 1 230 ? 83.175 37.267 50.244 1.00 46.59 230 LYS O C 1
ATOM 1759 O O . LYS A 1 230 ? 83.070 38.117 51.143 1.00 53.09 230 LYS O O 1
ATOM 1765 N N . VAL A 1 231 ? 84.306 36.621 50.035 1.00 44.80 231 VAL O N 1
ATOM 1766 C CA . VAL A 1 231 ? 85.496 36.946 50.806 1.00 42.77 231 VAL O CA 1
ATOM 1767 C C . VAL A 1 231 ? 86.697 37.163 49.892 1.00 43.15 231 VAL O C 1
ATOM 1768 O O . VAL A 1 231 ? 86.672 36.766 48.730 1.00 38.71 231 VAL O O 1
ATOM 1772 N N . GLU A 1 232 ? 87.790 37.578 50.529 1.00 46.21 232 GLU O N 1
ATOM 1773 C CA . GLU A 1 232 ? 89.055 37.737 49.803 1.00 50.84 232 GLU O CA 1
ATOM 1774 C C . GLU A 1 232 ? 89.987 36.571 50.098 1.00 52.83 232 GLU O C 1
ATOM 1775 O O . GLU A 1 232 ? 90.098 36.121 51.247 1.00 51.98 232 GLU O O 1
ATOM 1781 N N . LYS A 1 233 ? 90.715 36.098 49.094 1.00 51.67 233 LYS O N 1
ATOM 1782 C CA . LYS A 1 233 ? 91.669 35.017 49.287 1.00 52.13 233 LYS O CA 1
ATOM 1783 C C . LYS A 1 233 ? 92.639 35.315 50.428 1.00 50.08 233 LYS O C 1
ATOM 1784 O O . LYS A 1 233 ? 92.888 34.475 51.291 1.00 49.24 233 LYS O O 1
ATOM 1790 N N . LYS A 1 234 ? 93.186 36.529 50.438 1.00 45.48 234 LYS O N 1
ATOM 1791 C CA . LYS A 1 234 ? 94.102 36.975 51.467 1.00 45.49 234 LYS O CA 1
ATOM 1792 C C . LYS A 1 234 ? 93.554 36.726 52.872 1.00 41.50 234 LYS O C 1
ATOM 1793 O O . LYS A 1 234 ? 94.341 36.403 53.770 1.00 39.17 234 LYS O O 1
ATOM 1799 N N . ASP A 1 235 ? 92.259 36.863 53.092 1.00 38.89 235 ASP O N 1
ATOM 1800 C CA . ASP A 1 235 ? 91.699 36.567 54.418 1.00 41.41 235 ASP O CA 1
ATOM 1801 C C . ASP A 1 235 ? 91.620 35.077 54.711 1.00 40.45 235 ASP O C 1
ATOM 1802 O O . ASP A 1 235 ? 91.915 34.668 55.847 1.00 40.26 235 ASP O O 1
ATOM 1807 N N . ILE A 1 236 ? 91.337 34.258 53.700 1.00 37.53 236 ILE O N 1
ATOM 1808 C CA . ILE A 1 236 ? 91.305 32.796 53.913 1.00 33.37 236 ILE O CA 1
ATOM 1809 C C . ILE A 1 236 ? 92.711 32.283 54.199 1.00 31.78 236 ILE O C 1
ATOM 1810 O O . ILE A 1 236 ? 92.997 31.473 55.065 1.00 32.69 236 ILE O O 1
ATOM 1815 N N . LEU A 1 237 ? 93.636 32.809 53.402 1.00 27.93 237 LEU O N 1
ATOM 1816 C CA . LEU A 1 237 ? 95.029 32.457 53.453 1.00 33.33 237 LEU O CA 1
ATOM 1817 C C . LEU A 1 237 ? 95.611 32.876 54.791 1.00 33.56 237 LEU O C 1
ATOM 1818 O O . LEU A 1 237 ? 96.336 32.122 55.439 1.00 33.42 237 LEU O O 1
ATOM 1823 N N . SER A 1 238 ? 95.224 34.095 55.226 1.00 33.76 238 SER O N 1
ATOM 1824 C CA . SER A 1 238 ? 95.753 34.543 56.528 1.00 32.86 238 SER O CA 1
ATOM 1825 C C . SER A 1 238 ? 95.254 33.702 57.660 1.00 26.79 238 SER O C 1
ATOM 1826 O O . SER A 1 238 ? 96.074 33.365 58.552 1.00 32.42 238 SER O O 1
ATOM 1829 N N . VAL A 1 239 ? 94.008 33.196 57.710 1.00 29.22 239 VAL O N 1
ATOM 1830 C CA . VAL A 1 239 ? 93.676 32.356 58.856 1.00 28.23 239 VAL O CA 1
ATOM 1831 C C . VAL A 1 239 ? 94.374 31.001 58.709 1.00 32.81 239 VAL O C 1
ATOM 1832 O O . VAL A 1 239 ? 94.829 30.407 59.685 1.00 34.54 239 VAL O O 1
ATOM 1836 N N . LEU A 1 240 ? 94.421 30.502 57.473 1.00 26.58 240 LEU O N 1
ATOM 1837 C CA . LEU A 1 240 ? 95.014 29.168 57.268 1.00 29.92 240 LEU O CA 1
ATOM 1838 C C . LEU A 1 240 ? 96.483 29.174 57.611 1.00 26.75 240 LEU O C 1
ATOM 1839 O O . LEU A 1 240 ? 97.011 28.154 58.041 1.00 27.41 240 LEU O O 1
ATOM 1844 N N . GLU A 1 241 ? 97.169 30.302 57.469 1.00 27.41 241 GLU O N 1
ATOM 1845 C CA . GLU A 1 241 ? 98.560 30.464 57.782 1.00 24.40 241 GLU O CA 1
ATOM 1846 C C . GLU A 1 241 ? 98.872 30.733 59.245 1.00 30.29 241 GLU O C 1
ATOM 1847 O O . GLU A 1 241 ? 100.035 30.678 59.634 1.00 31.94 241 GLU O O 1
ATOM 1853 N N . ASN A 1 242 ? 97.873 30.906 60.101 1.00 33.04 242 ASN O N 1
ATOM 1854 C CA . ASN A 1 242 ? 98.064 31.273 61.499 1.00 32.63 242 ASN O CA 1
ATOM 1855 C C . ASN A 1 242 ? 97.236 30.466 62.462 1.00 32.97 242 ASN O C 1
ATOM 1856 O O . ASN A 1 242 ? 96.663 30.973 63.447 1.00 30.15 242 ASN O O 1
ATOM 1861 N N . THR A 1 243 ? 97.123 29.162 62.218 1.00 27.52 243 THR O N 1
ATOM 1862 C CA . THR A 1 243 ? 96.306 28.319 63.105 1.00 25.32 243 THR O CA 1
ATOM 1863 C C . THR A 1 243 ? 97.056 27.052 63.424 1.00 25.07 243 THR O C 1
ATOM 1864 O O . THR A 1 243 ? 97.267 26.177 62.531 1.00 23.82 243 THR O O 1
ATOM 1868 N N . PRO A 1 244 ? 97.476 26.847 64.654 1.00 30.82 244 PRO O N 1
ATOM 1869 C CA . PRO A 1 244 ? 98.026 25.574 65.055 1.00 27.90 244 PRO O CA 1
ATOM 1870 C C . PRO A 1 244 ? 97.105 24.400 64.726 1.00 22.05 244 PRO O C 1
ATOM 1871 O O . PRO A 1 244 ? 95.974 24.359 65.110 1.00 27.55 244 PRO O O 1
ATOM 1875 N N . ARG A 1 245 ? 97.764 23.351 64.180 1.00 21.96 245 ARG O N 1
ATOM 1876 C CA . ARG A 1 245 ? 97.097 22.125 63.813 1.00 23.60 245 ARG O CA 1
ATOM 1877 C C . ARG A 1 245 ? 96.733 22.090 62.307 1.00 17.77 245 ARG O C 1
ATOM 1878 O O . ARG A 1 245 ? 96.281 21.099 61.791 1.00 22.15 245 ARG O O 1
ATOM 1886 N N . ILE A 1 246 ? 97.104 23.180 61.674 1.00 23.60 246 ILE O N 1
ATOM 1887 C CA . ILE A 1 246 ? 96.977 23.365 60.233 1.00 25.46 246 ILE O CA 1
ATOM 1888 C C . ILE A 1 246 ? 98.315 23.903 59.747 1.00 26.64 246 ILE O C 1
ATOM 1889 O O . ILE A 1 246 ? 98.833 24.879 60.316 1.00 27.41 246 ILE O O 1
ATOM 1894 N N . VAL A 1 247 ? 98.917 23.282 58.749 1.00 24.46 247 VAL O N 1
ATOM 1895 C CA . VAL A 1 247 ? 100.145 23.849 58.173 1.00 18.92 247 VAL O CA 1
ATOM 1896 C C . VAL A 1 247 ? 99.912 24.075 56.661 1.00 22.14 247 VAL O C 1
ATOM 1897 O O . VAL A 1 247 ? 99.039 23.438 56.074 1.00 19.09 247 VAL O O 1
ATOM 1901 N N . LEU A 1 248 ? 100.721 24.902 56.052 1.00 21.01 248 LEU O N 1
ATOM 1902 C CA . LEU A 1 248 ? 100.610 25.187 54.626 1.00 25.57 248 LEU O CA 1
ATOM 1903 C C . LEU A 1 248 ? 101.833 24.542 53.949 1.00 27.76 248 LEU O C 1
ATOM 1904 O O . LEU A 1 248 ? 102.896 24.441 54.579 1.00 22.88 248 LEU O O 1
ATOM 1909 N N . ILE A 1 249 ? 101.598 24.032 52.758 1.00 26.36 249 ILE O N 1
ATOM 1910 C CA . ILE A 1 249 ? 102.667 23.420 51.938 1.00 27.38 249 ILE O CA 1
ATOM 1911 C C . ILE A 1 249 ? 102.787 24.258 50.656 1.00 25.16 249 ILE O C 1
ATOM 1912 O O . ILE A 1 249 ? 101.821 24.307 49.863 1.00 26.64 249 ILE O O 1
ATOM 1917 N N . SER A 1 250 ? 103.884 24.938 50.473 1.00 31.56 250 SER O N 1
ATOM 1918 C CA . SER A 1 250 ? 104.154 25.763 49.311 1.00 27.99 250 SER O CA 1
ATOM 1919 C C . SER A 1 250 ? 104.615 24.898 48.138 1.00 31.18 250 SER O C 1
ATOM 1920 O O . SER A 1 250 ? 104.839 23.705 48.287 1.00 24.09 250 SER O O 1
ATOM 1923 N N . SER A 1 251 ? 104.849 25.528 46.989 1.00 28.71 251 SER O N 1
ATOM 1924 C CA . SER A 1 251 ? 105.403 24.769 45.845 1.00 31.82 251 SER O CA 1
ATOM 1925 C C . SER A 1 251 ? 106.825 25.247 45.595 1.00 31.19 251 SER O C 1
ATOM 1926 O O . SER A 1 251 ? 107.353 25.144 44.500 1.00 31.93 251 SER O O 1
ATOM 1929 N N . LYS A 1 252 ? 107.457 25.833 46.605 1.00 28.05 252 LYS O N 1
ATOM 1930 C CA . LYS A 1 252 ? 108.793 26.400 46.461 1.00 32.40 252 LYS O CA 1
ATOM 1931 C C . LYS A 1 252 ? 109.922 25.386 46.503 1.00 31.27 252 LYS O C 1
ATOM 1932 O O . LYS A 1 252 ? 110.973 25.568 45.886 1.00 27.86 252 LYS O O 1
ATOM 1938 N N . TYR A 1 253 ? 109.747 24.359 47.330 1.00 28.17 253 TYR O N 1
ATOM 1939 C CA . TYR A 1 253 ? 110.852 23.409 47.529 1.00 32.70 253 TYR O CA 1
ATOM 1940 C C . TYR A 1 253 ? 110.590 22.043 46.975 1.00 27.56 253 TYR O C 1
ATOM 1941 O O . TYR A 1 253 ? 111.188 21.065 47.453 1.00 27.00 253 TYR O O 1
ATOM 1950 N N . ASP A 1 254 ? 109.746 21.930 45.939 1.00 27.65 254 ASP O N 1
ATOM 1951 C CA . ASP A 1 254 ? 109.584 20.585 45.341 1.00 28.70 254 ASP O CA 1
ATOM 1952 C C . ASP A 1 254 ? 109.153 19.563 46.363 1.00 28.30 254 ASP O C 1
ATOM 1953 O O . ASP A 1 254 ? 109.665 18.438 46.349 1.00 26.30 254 ASP O O 1
ATOM 1958 N N . ALA A 1 255 ? 108.160 19.845 47.224 1.00 25.58 255 ALA O N 1
ATOM 1959 C CA . ALA A 1 255 ? 107.756 18.830 48.186 1.00 20.72 255 ALA O CA 1
ATOM 1960 C C . ALA A 1 255 ? 106.258 18.509 48.135 1.00 26.55 255 ALA O C 1
ATOM 1961 O O . ALA A 1 255 ? 105.693 18.027 49.126 1.00 26.71 255 ALA O O 1
ATOM 1963 N N . GLU A 1 256 ? 105.564 18.778 47.032 1.00 22.29 256 GLU O N 1
ATOM 1964 C CA . GLU A 1 256 ? 104.129 18.554 46.943 1.00 31.43 256 GLU O CA 1
ATOM 1965 C C . GLU A 1 256 ? 103.712 17.161 46.484 1.00 35.68 256 GLU O C 1
ATOM 1966 O O . GLU A 1 256 ? 103.170 16.960 45.396 1.00 44.62 256 GLU O O 1
ATOM 1972 N N . ALA A 1 257 ? 103.916 16.213 47.360 1.00 28.68 257 ALA O N 1
ATOM 1973 C CA . ALA A 1 257 ? 103.661 14.776 47.176 1.00 27.59 257 ALA O CA 1
ATOM 1974 C C . ALA A 1 257 ? 103.626 14.186 48.576 1.00 24.21 257 ALA O C 1
ATOM 1975 O O . ALA A 1 257 ? 104.442 14.684 49.416 1.00 25.04 257 ALA O O 1
ATOM 1977 N N . THR A 1 258 ? 102.684 13.358 48.937 1.00 23.37 258 THR O N 1
ATOM 1978 C CA . THR A 1 258 ? 102.627 12.869 50.330 1.00 25.07 258 THR O CA 1
ATOM 1979 C C . THR A 1 258 ? 103.933 12.189 50.751 1.00 31.16 258 THR O C 1
ATOM 1980 O O . THR A 1 258 ? 104.391 12.408 51.883 1.00 26.66 258 THR O O 1
ATOM 1984 N N . ALA A 1 259 ? 104.603 11.440 49.853 1.00 23.13 259 ALA O N 1
ATOM 1985 C CA . ALA A 1 259 ? 105.886 10.816 50.150 1.00 26.06 259 ALA O CA 1
ATOM 1986 C C . ALA A 1 259 ? 106.981 11.844 50.442 1.00 22.03 259 ALA O C 1
ATOM 1987 O O . ALA A 1 259 ? 107.836 11.603 51.292 1.00 25.19 259 ALA O O 1
ATOM 1989 N N . GLU A 1 260 ? 107.013 12.986 49.769 1.00 18.46 260 GLU O N 1
ATOM 1990 C CA . GLU A 1 260 ? 107.963 14.047 50.042 1.00 24.66 260 GLU O CA 1
ATOM 1991 C C . GLU A 1 260 ? 107.669 14.740 51.364 1.00 27.28 260 GLU O C 1
ATOM 1992 O O . GLU A 1 260 ? 108.607 15.191 52.039 1.00 25.79 260 GLU O O 1
ATOM 1998 N N . LEU A 1 261 ? 106.390 14.776 51.753 1.00 25.36 261 LEU O N 1
ATOM 1999 C CA . LEU A 1 261 ? 106.018 15.342 53.057 1.00 26.24 261 LEU O CA 1
ATOM 2000 C C . LEU A 1 261 ? 106.483 14.387 54.148 1.00 27.75 261 LEU O C 1
ATOM 2001 O O . LEU A 1 261 ? 107.026 14.881 55.138 1.00 26.97 261 LEU O O 1
ATOM 2006 N N . VAL A 1 262 ? 106.356 13.065 53.947 1.00 22.99 262 VAL O N 1
ATOM 2007 C CA . VAL A 1 262 ? 106.880 12.106 54.953 1.00 26.02 262 VAL O CA 1
ATOM 2008 C C . VAL A 1 262 ? 108.385 12.349 55.089 1.00 26.56 262 VAL O C 1
ATOM 2009 O O . VAL A 1 262 ? 108.947 12.410 56.165 1.00 28.20 262 VAL O O 1
ATOM 2013 N N . GLU A 1 263 ? 109.061 12.517 53.958 1.00 25.70 263 GLU O N 1
ATOM 2014 C CA . GLU A 1 263 ? 110.452 12.840 53.940 1.00 26.50 263 GLU O CA 1
ATOM 2015 C C . GLU A 1 263 ? 110.769 14.120 54.721 1.00 29.51 263 GLU O C 1
ATOM 2016 O O . GLU A 1 263 ? 111.733 14.105 55.474 1.00 27.18 263 GLU O O 1
ATOM 2022 N N . VAL A 1 264 ? 110.047 15.199 54.500 1.00 25.23 264 VAL O N 1
ATOM 2023 C CA . VAL A 1 264 ? 110.257 16.438 55.251 1.00 30.46 264 VAL O CA 1
ATOM 2024 C C . VAL A 1 264 ? 110.265 16.161 56.755 1.00 26.87 264 VAL O C 1
ATOM 2025 O O . VAL A 1 264 ? 111.131 16.659 57.482 1.00 25.84 264 VAL O O 1
ATOM 2029 N N . ALA A 1 265 ? 109.317 15.352 57.212 1.00 24.57 265 ALA O N 1
ATOM 2030 C CA . ALA A 1 265 ? 109.196 15.021 58.612 1.00 25.82 265 ALA O CA 1
ATOM 2031 C C . ALA A 1 265 ? 110.388 14.233 59.148 1.00 28.91 265 ALA O C 1
ATOM 2032 O O . ALA A 1 265 ? 110.766 14.429 60.332 1.00 26.90 265 ALA O O 1
ATOM 2034 N N . ARG A 1 266 ? 110.877 13.279 58.361 1.00 22.66 266 ARG O N 1
ATOM 2035 C CA . ARG A 1 266 ? 112.046 12.508 58.669 1.00 26.89 266 ARG O CA 1
ATOM 2036 C C . ARG A 1 266 ? 113.249 13.457 58.848 1.00 23.25 266 ARG O C 1
ATOM 2037 O O . ARG A 1 266 ? 113.920 13.344 59.862 1.00 27.67 266 ARG O O 1
ATOM 2045 N N . ASP A 1 267 ? 113.512 14.350 57.925 1.00 24.63 267 ASP O N 1
ATOM 2046 C CA . ASP A 1 267 ? 114.622 15.262 57.977 1.00 29.74 267 ASP O CA 1
ATOM 2047 C C . ASP A 1 267 ? 114.488 16.359 59.036 1.00 35.54 267 ASP O C 1
ATOM 2048 O O . ASP A 1 267 ? 115.524 16.868 59.484 1.00 32.70 267 ASP O O 1
ATOM 2053 N N . LEU A 1 268 ? 113.273 16.694 59.429 1.00 30.52 268 LEU O N 1
ATOM 2054 C CA . LEU A 1 268 ? 113.011 17.640 60.502 1.00 35.47 268 LEU O CA 1
ATOM 2055 C C . LEU A 1 268 ? 113.127 16.924 61.847 1.00 31.05 268 LEU O C 1
ATOM 2056 O O . LEU A 1 268 ? 113.052 17.557 62.920 1.00 30.60 268 LEU O O 1
ATOM 2061 N N . LYS A 1 269 ? 113.288 15.600 61.812 1.00 27.12 269 LYS O N 1
ATOM 2062 C CA . LYS A 1 269 ? 113.459 14.753 62.968 1.00 29.64 269 LYS O CA 1
ATOM 2063 C C . LYS A 1 269 ? 112.242 14.767 63.874 1.00 31.69 269 LYS O C 1
ATOM 2064 O O . LYS A 1 269 ? 112.320 14.715 65.101 1.00 27.61 269 LYS O O 1
ATOM 2070 N N . ARG A 1 270 ? 111.024 14.779 63.276 1.00 23.73 270 ARG O N 1
ATOM 2071 C CA . ARG A 1 270 ? 109.799 14.719 64.062 1.00 29.46 270 ARG O CA 1
ATOM 2072 C C . ARG A 1 270 ? 109.654 13.287 64.570 1.00 30.55 270 ARG O C 1
ATOM 2073 O O . ARG A 1 270 ? 110.032 12.362 63.822 1.00 24.16 270 ARG O O 1
ATOM 2081 N N . ASP A 1 271 ? 109.085 13.115 65.747 1.00 29.45 271 ASP O N 1
ATOM 2082 C CA . ASP A 1 271 ? 108.958 11.804 66.370 1.00 32.80 271 ASP O CA 1
ATOM 2083 C C . ASP A 1 271 ? 108.160 10.841 65.521 1.00 34.82 271 ASP O C 1
ATOM 2084 O O . ASP A 1 271 ? 106.999 11.130 65.189 1.00 27.61 271 ASP O O 1
ATOM 2089 N N . ARG A 1 272 ? 108.722 9.703 65.127 1.00 26.40 272 ARG O N 1
ATOM 2090 C CA . ARG A 1 272 ? 108.039 8.731 64.288 1.00 28.54 272 ARG O CA 1
ATOM 2091 C C . ARG A 1 272 ? 107.709 9.288 62.909 1.00 28.93 272 ARG O C 1
ATOM 2092 O O . ARG A 1 272 ? 106.925 8.687 62.161 1.00 31.90 272 ARG O O 1
ATOM 2100 N N . ASN A 1 273 ? 108.295 10.367 62.445 1.00 23.81 273 ASN O N 1
ATOM 2101 C CA . ASN A 1 273 ? 107.974 11.045 61.224 1.00 31.22 273 ASN O CA 1
ATOM 2102 C C . ASN A 1 273 ? 106.508 11.525 61.255 1.00 28.06 273 ASN O C 1
ATOM 2103 O O . ASN A 1 273 ? 106.003 11.807 60.167 1.00 23.47 273 ASN O O 1
ATOM 2108 N N . ASP A 1 274 ? 105.895 11.759 62.407 1.00 24.81 274 ASP O N 1
ATOM 2109 C CA . ASP A 1 274 ? 104.517 12.198 62.511 1.00 26.94 274 ASP O CA 1
ATOM 2110 C C . ASP A 1 274 ? 104.291 13.626 62.060 1.00 28.66 274 ASP O C 1
ATOM 2111 O O . ASP A 1 274 ? 105.075 14.536 62.288 1.00 26.41 274 ASP O O 1
ATOM 2116 N N . ILE A 1 275 ? 103.168 13.841 61.351 1.00 26.43 275 ILE O N 1
ATOM 2117 C CA . ILE A 1 275 ? 102.760 15.201 60.989 1.00 22.53 275 ILE O CA 1
ATOM 2118 C C . ILE A 1 275 ? 101.279 15.301 61.374 1.00 27.31 275 ILE O C 1
ATOM 2119 O O . ILE A 1 275 ? 100.377 15.026 60.566 1.00 23.80 275 ILE O O 1
ATOM 2124 N N . PRO A 1 276 ? 101.012 15.722 62.613 1.00 24.71 276 PRO O N 1
ATOM 2125 C CA . PRO A 1 276 ? 99.668 15.753 63.128 1.00 23.14 276 PRO O CA 1
ATOM 2126 C C . PRO A 1 276 ? 98.803 16.886 62.586 1.00 19.03 276 PRO O C 1
ATOM 2127 O O . PRO A 1 276 ? 97.600 16.946 62.884 1.00 22.91 276 PRO O O 1
ATOM 2131 N N . GLU A 1 277 ? 99.384 17.869 61.943 1.00 18.80 277 GLU O N 1
ATOM 2132 C CA . GLU A 1 277 ? 98.693 19.007 61.400 1.00 18.68 277 GLU O CA 1
ATOM 2133 C C . GLU A 1 277 ? 98.012 18.722 60.047 1.00 27.49 277 GLU O C 1
ATOM 2134 O O . GLU A 1 277 ? 98.550 17.922 59.270 1.00 23.85 277 GLU O O 1
ATOM 2140 N N . VAL A 1 278 ? 96.952 19.445 59.746 1.00 23.50 278 VAL O N 1
ATOM 2141 C CA . VAL A 1 278 ? 96.312 19.338 58.404 1.00 23.13 278 VAL O CA 1
ATOM 2142 C C . VAL A 1 278 ? 97.241 20.018 57.430 1.00 22.94 278 VAL O C 1
ATOM 2143 O O . VAL A 1 278 ? 97.682 21.141 57.743 1.00 20.61 278 VAL O O 1
ATOM 2147 N N . MET A 1 279 ? 97.639 19.368 56.322 1.00 19.65 279 MET O N 1
ATOM 2148 C CA . MET A 1 279 ? 98.615 19.904 55.396 1.00 21.44 279 MET O CA 1
ATOM 2149 C C . MET A 1 279 ? 97.952 20.504 54.147 1.00 25.18 279 MET O C 1
ATOM 2150 O O . MET A 1 279 ? 97.601 19.752 53.223 1.00 21.27 279 MET O O 1
ATOM 2155 N N . ILE A 1 280 ? 97.661 21.802 54.164 1.00 25.48 280 ILE O N 1
ATOM 2156 C CA . ILE A 1 280 ? 96.948 22.424 53.049 1.00 24.93 280 ILE O CA 1
ATOM 2157 C C . ILE A 1 280 ? 97.928 22.883 51.977 1.00 28.39 280 ILE O C 1
ATOM 2158 O O . ILE A 1 280 ? 98.902 23.580 52.263 1.00 23.61 280 ILE O O 1
ATOM 2163 N N . PHE A 1 281 ? 97.671 22.450 50.743 1.00 26.61 281 PHE O N 1
ATOM 2164 C CA . PHE A 1 281 ? 98.493 22.877 49.606 1.00 25.54 281 PHE O CA 1
ATOM 2165 C C . PHE A 1 281 ? 98.144 24.304 49.237 1.00 25.73 281 PHE O C 1
ATOM 2166 O O . PHE A 1 281 ? 97.022 24.587 48.800 1.00 27.84 281 PHE O O 1
ATOM 2174 N N . SER A 1 282 ? 99.051 25.234 49.546 1.00 28.91 282 SER O N 1
ATOM 2175 C CA . SER A 1 282 ? 98.812 26.646 49.375 1.00 33.10 282 SER O CA 1
ATOM 2176 C C . SER A 1 282 ? 98.558 27.108 47.954 1.00 30.04 282 SER O C 1
ATOM 2177 O O . SER A 1 282 ? 97.656 27.962 47.788 1.00 23.56 282 SER O O 1
ATOM 2180 N N . ASP A 1 283 ? 99.050 26.416 46.942 1.00 28.73 283 ASP O N 1
ATOM 2181 C CA . ASP A 1 283 ? 98.700 26.725 45.561 1.00 30.53 283 ASP O CA 1
ATOM 2182 C C . ASP A 1 283 ? 97.298 26.227 45.229 1.00 30.11 283 ASP O C 1
ATOM 2183 O O . ASP A 1 283 ? 96.770 26.672 44.207 1.00 27.00 283 ASP O O 1
ATOM 2188 N N . SER A 1 284 ? 96.722 25.365 46.060 1.00 25.65 284 SER O N 1
ATOM 2189 C CA . SER A 1 284 ? 95.412 24.821 45.873 1.00 22.75 284 SER O CA 1
ATOM 2190 C C . SER A 1 284 ? 94.259 25.836 46.293 1.00 23.93 284 SER O C 1
ATOM 2191 O O . SER A 1 284 ? 93.139 25.612 45.878 1.00 25.06 284 SER O O 1
ATOM 2194 N N . ILE A 1 285 ? 94.584 26.717 47.215 1.00 23.70 285 ILE O N 1
ATOM 2195 C CA . ILE A 1 285 ? 93.634 27.642 47.778 1.00 29.84 285 ILE O CA 1
ATOM 2196 C C . ILE A 1 285 ? 93.030 28.553 46.725 1.00 33.87 285 ILE O C 1
ATOM 2197 O O . ILE A 1 285 ? 93.598 29.545 46.287 1.00 30.91 285 ILE O O 1
ATOM 2202 N N . TYR A 1 286 ? 91.787 28.224 46.388 1.00 38.29 286 TYR O N 1
ATOM 2203 C CA . TYR A 1 286 ? 91.018 28.958 45.384 1.00 39.03 286 TYR O CA 1
ATOM 2204 C C . TYR A 1 286 ? 89.813 29.661 45.994 1.00 42.23 286 TYR O C 1
ATOM 2205 O O . TYR A 1 286 ? 88.881 29.024 46.483 1.00 42.55 286 TYR O O 1
ATOM 2214 N N . VAL A 1 287 ? 89.836 30.990 45.988 1.00 39.70 287 VAL O N 1
ATOM 2215 C CA . VAL A 1 287 ? 88.775 31.801 46.548 1.00 40.68 287 VAL O CA 1
ATOM 2216 C C . VAL A 1 287 ? 88.178 32.685 45.457 1.00 44.47 287 VAL O C 1
ATOM 2217 O O . VAL A 1 287 ? 88.894 33.433 44.795 1.00 43.82 287 VAL O O 1
ATOM 2221 N N . LYS A 1 288 ? 86.886 32.489 45.230 1.00 46.68 288 LYS O N 1
ATOM 2222 C CA . LYS A 1 288 ? 86.145 33.333 44.311 1.00 47.36 288 LYS O CA 1
ATOM 2223 C C . LYS A 1 288 ? 84.760 33.658 44.875 1.00 45.48 288 LYS O C 1
ATOM 2224 O O . LYS A 1 288 ? 83.860 32.824 44.877 1.00 48.65 288 LYS O O 1
ATOM 2230 N N . ASP A 1 289 ? 84.619 34.895 45.333 1.00 44.24 289 ASP O N 1
ATOM 2231 C CA . ASP A 1 289 ? 83.341 35.288 45.923 1.00 42.30 289 ASP O CA 1
ATOM 2232 C C . ASP A 1 289 ? 83.043 34.389 47.123 1.00 37.21 289 ASP O C 1
ATOM 2233 O O . ASP A 1 289 ? 83.750 34.518 48.117 1.00 44.27 289 ASP O O 1
ATOM 2238 N N . ASP A 1 290 ? 81.946 33.642 47.085 1.00 38.66 290 ASP O N 1
ATOM 2239 C CA . ASP A 1 290 ? 81.550 32.798 48.196 1.00 35.47 290 ASP O CA 1
ATOM 2240 C C . ASP A 1 290 ? 82.010 31.335 48.038 1.00 30.70 290 ASP O C 1
ATOM 2241 O O . ASP A 1 290 ? 81.698 30.506 48.889 1.00 29.54 290 ASP O O 1
ATOM 2246 N N . GLU A 1 291 ? 82.791 31.060 46.999 1.00 32.88 291 GLU O N 1
ATOM 2247 C CA . GLU A 1 291 ? 83.271 29.709 46.799 1.00 30.58 291 GLU O CA 1
ATOM 2248 C C . GLU A 1 291 ? 84.749 29.569 47.139 1.00 29.52 291 GLU O C 1
ATOM 2249 O O . GLU A 1 291 ? 85.597 30.286 46.614 1.00 28.56 291 GLU O O 1
ATOM 2255 N N . VAL A 1 292 ? 85.046 28.578 47.981 1.00 26.94 292 VAL O N 1
ATOM 2256 C CA . VAL A 1 292 ? 86.429 28.266 48.296 1.00 25.26 292 VAL O CA 1
ATOM 2257 C C . VAL A 1 292 ? 86.706 26.800 47.877 1.00 25.19 292 VAL O C 1
ATOM 2258 O O . VAL A 1 292 ? 85.950 25.888 48.217 1.00 27.96 292 VAL O O 1
ATOM 2262 N N . MET A 1 293 ? 87.821 26.602 47.204 1.00 28.00 293 MET O N 1
ATOM 2263 C CA . MET A 1 293 ? 88.242 25.237 46.879 1.00 28.54 293 MET O CA 1
ATOM 2264 C C . MET A 1 293 ? 89.694 25.078 47.368 1.00 18.89 293 MET O C 1
ATOM 2265 O O . MET A 1 293 ? 90.359 26.077 47.448 1.00 24.77 293 MET O O 1
ATOM 2270 N N . LEU A 1 294 ? 90.057 23.908 47.856 1.00 24.12 294 LEU O N 1
ATOM 2271 C CA . LEU A 1 294 ? 91.444 23.626 48.239 1.00 24.85 294 LEU O CA 1
ATOM 2272 C C . LEU A 1 294 ? 91.647 22.120 48.440 1.00 21.38 294 LEU O C 1
ATOM 2273 O O . LEU A 1 294 ? 90.707 21.306 48.544 1.00 26.11 294 LEU O O 1
ATOM 2278 N N . MET A 1 295 ? 92.897 21.685 48.568 1.00 21.54 295 MET O N 1
ATOM 2279 C CA . MET A 1 295 ? 93.140 20.261 48.854 1.00 19.38 295 MET O CA 1
ATOM 2280 C C . MET A 1 295 ? 94.181 20.163 49.964 1.00 16.98 295 MET O C 1
ATOM 2281 O O . MET A 1 295 ? 95.016 21.080 50.138 1.00 20.09 295 MET O O 1
ATOM 2286 N N . TYR A 1 296 ? 94.139 19.066 50.700 1.00 19.15 296 TYR O N 1
ATOM 2287 C CA . TYR A 1 296 ? 95.095 18.910 51.803 1.00 21.90 296 TYR O CA 1
ATOM 2288 C C . TYR A 1 296 ? 95.402 17.449 52.038 1.00 22.90 296 TYR O C 1
ATOM 2289 O O . TYR A 1 296 ? 94.620 16.537 51.672 1.00 21.76 296 TYR O O 1
ATOM 2298 N N . ALA A 1 297 ? 96.567 17.227 52.680 1.00 19.08 297 ALA O N 1
ATOM 2299 C CA . ALA A 1 297 ? 96.931 15.886 53.110 1.00 20.45 297 ALA O CA 1
ATOM 2300 C C . ALA A 1 297 ? 96.631 15.672 54.584 1.00 24.57 297 ALA O C 1
ATOM 2301 O O . ALA A 1 297 ? 96.647 16.637 55.382 1.00 27.43 297 ALA O O 1
ATOM 2303 N N . VAL A 1 298 ? 96.383 14.440 55.000 1.00 18.69 298 VAL O N 1
ATOM 2304 C CA . VAL A 1 298 ? 96.127 14.116 56.400 1.00 20.31 298 VAL O CA 1
ATOM 2305 C C . VAL A 1 298 ? 97.014 12.927 56.817 1.00 28.45 298 VAL O C 1
ATOM 2306 O O . VAL A 1 298 ? 96.954 11.879 56.185 1.00 20.07 298 VAL O O 1
ATOM 2310 N N . HIS A 1 299 ? 97.859 13.111 57.823 1.00 21.01 299 HIS O N 1
ATOM 2311 C CA . HIS A 1 299 ? 98.664 11.989 58.328 1.00 24.68 299 HIS O CA 1
ATOM 2312 C C . HIS A 1 299 ? 97.843 11.249 59.358 1.00 26.56 299 HIS O C 1
ATOM 2313 O O . HIS A 1 299 ? 97.753 11.660 60.540 1.00 24.61 299 HIS O O 1
ATOM 2320 N N . GLN A 1 300 ? 97.270 10.125 58.944 1.00 21.71 300 GLN O N 1
ATOM 2321 C CA . GLN A 1 300 ? 96.298 9.418 59.752 1.00 26.58 300 GLN O CA 1
ATOM 2322 C C . GLN A 1 300 ? 96.896 8.780 60.999 1.00 27.08 300 GLN O C 1
ATOM 2323 O O . GLN A 1 300 ? 96.137 8.518 61.929 1.00 21.66 300 GLN O O 1
ATOM 2329 N N . GLU A 1 301 ? 98.199 8.508 60.992 1.00 25.41 301 GLU O N 1
ATOM 2330 C CA . GLU A 1 301 ? 98.723 7.884 62.224 1.00 30.93 301 GLU O CA 1
ATOM 2331 C C . GLU A 1 301 ? 98.745 8.847 63.418 1.00 24.24 301 GLU O C 1
ATOM 2332 O O . GLU A 1 301 ? 98.771 8.367 64.557 1.00 25.02 301 GLU O O 1
ATOM 2338 N N . SER A 1 302 ? 98.785 10.131 63.166 1.00 27.60 302 SER O N 1
ATOM 2339 C CA . SER A 1 302 ? 98.956 11.096 64.250 1.00 27.16 302 SER O CA 1
ATOM 2340 C C . SER A 1 302 ? 97.969 12.226 64.397 1.00 29.74 302 SER O C 1
ATOM 2341 O O . SER A 1 302 ? 98.055 12.904 65.450 1.00 22.17 302 SER O O 1
ATOM 2344 N N . ILE A 1 303 ? 97.155 12.581 63.423 1.00 21.47 303 ILE O N 1
ATOM 2345 C CA . ILE A 1 303 ? 96.287 13.737 63.550 1.00 22.66 303 ILE O CA 1
ATOM 2346 C C . ILE A 1 303 ? 95.432 13.766 64.803 1.00 19.55 303 ILE O C 1
ATOM 2347 O O . ILE A 1 303 ? 95.347 14.848 65.416 1.00 25.17 303 ILE O O 1
ATOM 2352 N N . VAL A 1 304 ? 94.949 12.635 65.307 1.00 21.99 304 VAL O N 1
ATOM 2353 C CA . VAL A 1 304 ? 94.088 12.670 66.480 1.00 26.59 304 VAL O CA 1
ATOM 2354 C C . VAL A 1 304 ? 94.840 12.663 67.810 1.00 28.27 304 VAL O C 1
ATOM 2355 O O . VAL A 1 304 ? 94.176 12.773 68.859 1.00 21.82 304 VAL O O 1
ATOM 2359 N N . VAL A 1 305 ? 96.136 12.500 67.817 1.00 23.38 305 VAL O N 1
ATOM 2360 C CA . VAL A 1 305 ? 96.895 12.494 69.079 1.00 25.29 305 VAL O CA 1
ATOM 2361 C C . VAL A 1 305 ? 96.688 13.723 69.924 1.00 22.46 305 VAL O C 1
ATOM 2362 O O . VAL A 1 305 ? 96.183 13.554 71.053 1.00 28.52 305 VAL O O 1
ATOM 2366 N N . PRO A 1 306 ? 96.930 14.949 69.480 1.00 22.99 306 PRO O N 1
ATOM 2367 C CA . PRO A 1 306 ? 96.684 16.145 70.245 1.00 26.44 306 PRO O CA 1
ATOM 2368 C C . PRO A 1 306 ? 95.227 16.293 70.639 1.00 30.71 306 PRO O C 1
ATOM 2369 O O . PRO A 1 306 ? 94.929 16.695 71.793 1.00 24.75 306 PRO O O 1
ATOM 2373 N N . GLU A 1 307 ? 94.271 15.867 69.812 1.00 27.10 307 GLU O N 1
ATOM 2374 C CA . GLU A 1 307 ? 92.867 15.884 70.106 1.00 27.34 307 GLU O CA 1
ATOM 2375 C C . GLU A 1 307 ? 92.521 15.029 71.323 1.00 24.87 307 GLU O C 1
ATOM 2376 O O . GLU A 1 307 ? 91.727 15.433 72.175 1.00 24.63 307 GLU O O 1
ATOM 2382 N N . ASN A 1 308 ? 93.157 13.866 71.456 1.00 22.22 308 ASN O N 1
ATOM 2383 C CA . ASN A 1 308 ? 92.891 13.003 72.605 1.00 21.51 308 ASN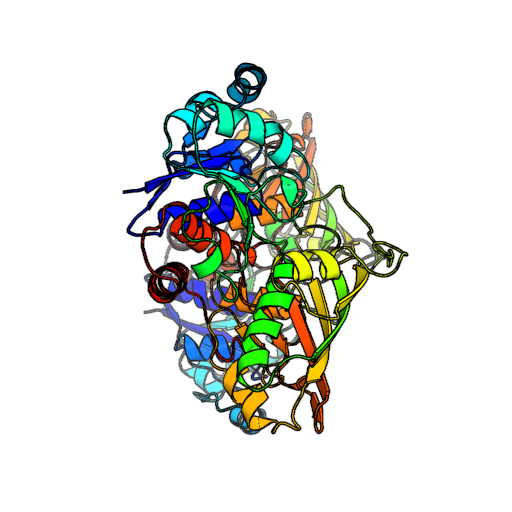 O CA 1
ATOM 2384 C C . ASN A 1 308 ? 93.422 13.660 73.898 1.00 27.14 308 ASN O C 1
ATOM 2385 O O . ASN A 1 308 ? 92.781 13.534 74.959 1.00 27.81 308 ASN O O 1
ATOM 2390 N N . ILE A 1 309 ? 94.545 14.376 73.792 1.00 20.33 309 ILE O N 1
ATOM 2391 C CA . ILE A 1 309 ? 95.063 15.075 74.977 1.00 27.08 309 ILE O CA 1
ATOM 2392 C C . ILE A 1 309 ? 94.104 16.163 75.438 1.00 30.04 309 ILE O C 1
ATOM 2393 O O . ILE A 1 309 ? 93.712 16.245 76.629 1.00 24.66 309 ILE O O 1
ATOM 2398 N N . ASP A 1 310 ? 93.579 16.981 74.521 1.00 24.85 310 ASP O N 1
ATOM 2399 C CA . ASP A 1 310 ? 92.597 18.003 74.908 1.00 24.11 310 ASP O CA 1
ATOM 2400 C C . ASP A 1 310 ? 91.320 17.418 75.440 1.00 26.27 310 ASP O C 1
ATOM 2401 O O . ASP A 1 310 ? 90.690 17.980 76.372 1.00 27.26 310 ASP O O 1
ATOM 2406 N N . ALA A 1 311 ? 90.872 16.291 74.868 1.00 25.86 311 ALA O N 1
ATOM 2407 C CA . ALA A 1 311 ? 89.666 15.641 75.281 1.00 28.71 311 ALA O CA 1
ATOM 2408 C C . ALA A 1 311 ? 89.793 15.241 76.770 1.00 29.72 311 ALA O C 1
ATOM 2409 O O . ALA A 1 311 ? 88.788 15.290 77.485 1.00 25.94 311 ALA O O 1
ATOM 2411 N N . ILE A 1 312 ? 90.963 14.755 77.162 1.00 30.05 312 ILE O N 1
ATOM 2412 C CA . ILE A 1 312 ? 91.173 14.414 78.577 1.00 30.05 312 ILE O CA 1
ATOM 2413 C C . ILE A 1 312 ? 90.912 15.664 79.416 1.00 23.19 312 ILE O C 1
ATOM 2414 O O . ILE A 1 312 ? 90.146 15.646 80.360 1.00 29.44 312 ILE O O 1
ATOM 2419 N N . ARG A 1 313 ? 91.485 16.785 79.019 1.00 22.10 313 ARG O N 1
ATOM 2420 C CA . ARG A 1 313 ? 91.312 18.023 79.766 1.00 25.75 313 ARG O CA 1
ATOM 2421 C C . ARG A 1 313 ? 89.878 18.488 79.798 1.00 36.80 313 ARG O C 1
ATOM 2422 O O . ARG A 1 313 ? 89.415 18.903 80.879 1.00 29.45 313 ARG O O 1
ATOM 2430 N N . ALA A 1 314 ? 89.123 18.382 78.680 1.00 26.68 314 ALA O N 1
ATOM 2431 C CA . ALA A 1 314 ? 87.731 18.753 78.680 1.00 28.29 314 ALA O CA 1
ATOM 2432 C C . ALA A 1 314 ? 86.889 17.892 79.624 1.00 29.29 314 ALA O C 1
ATOM 2433 O O . ALA A 1 314 ? 86.163 18.365 80.495 1.00 28.73 314 ALA O O 1
ATOM 2435 N N . SER A 1 315 ? 86.959 16.584 79.440 1.00 22.20 315 SER O N 1
ATOM 2436 C CA . SER A 1 315 ? 86.230 15.634 80.240 1.00 29.40 315 SER O CA 1
ATOM 2437 C C . SER A 1 315 ? 86.458 15.871 81.750 1.00 33.36 315 SER O C 1
ATOM 2438 O O . SER A 1 315 ? 85.505 15.830 82.519 1.00 26.89 315 SER O O 1
ATOM 2441 N N . MET A 1 316 ? 87.720 16.076 82.128 1.00 31.82 316 MET O N 1
ATOM 2442 C CA . MET A 1 316 ? 88.071 16.219 83.547 1.00 34.64 316 MET O CA 1
ATOM 2443 C C . MET A 1 316 ? 88.028 17.663 84.006 1.00 34.29 316 MET O C 1
ATOM 2444 O O . MET A 1 316 ? 88.437 17.951 85.128 1.00 37.82 316 MET O O 1
ATOM 2449 N N . LYS A 1 317 ? 87.589 18.576 83.162 1.00 28.58 317 LYS O N 1
ATOM 2450 C CA . LYS A 1 317 ? 87.440 19.989 83.490 1.00 32.85 317 LYS O CA 1
ATOM 2451 C C . LYS A 1 317 ? 88.726 20.543 84.091 1.00 35.43 317 LYS O C 1
ATOM 2452 O O . LYS A 1 317 ? 88.713 21.257 85.104 1.00 29.52 317 LYS O O 1
ATOM 2458 N N . LEU A 1 318 ? 89.864 20.277 83.448 1.00 31.40 318 LEU O N 1
ATOM 2459 C CA . LEU A 1 318 ? 91.148 20.697 84.006 1.00 32.90 318 LEU O CA 1
ATOM 2460 C C . LEU A 1 318 ? 91.496 22.139 83.776 1.00 37.40 318 LEU O C 1
ATOM 2461 O O . LEU A 1 318 ? 92.199 22.724 84.613 1.00 35.48 318 LEU O O 1
ATOM 2466 N N . MET A 1 319 ? 91.036 22.735 82.675 1.00 31.68 319 MET O N 1
ATOM 2467 C CA . MET A 1 319 ? 91.408 24.084 82.297 1.00 31.74 319 MET O CA 1
ATOM 2468 C C . MET A 1 319 ? 90.661 24.527 81.030 1.00 29.16 319 MET O C 1
ATOM 2469 O O . MET A 1 319 ? 89.858 23.763 80.497 1.00 27.89 319 MET O O 1
ATOM 2474 N N . SER A 1 320 ? 90.899 25.741 80.594 1.00 29.91 320 SER O N 1
ATOM 2475 C CA . SER A 1 320 ? 90.133 26.301 79.485 1.00 27.02 320 SER O CA 1
ATOM 2476 C C . SER A 1 320 ? 90.556 25.614 78.174 1.00 30.86 320 SER O C 1
ATOM 2477 O O . SER A 1 320 ? 91.618 25.014 78.182 1.00 27.82 320 SER O O 1
ATOM 2480 N N . ALA A 1 321 ? 89.783 25.845 77.109 1.00 29.18 321 ALA O N 1
ATOM 2481 C CA . ALA A 1 321 ? 90.073 25.318 75.788 1.00 30.53 321 ALA O CA 1
ATOM 2482 C C . ALA A 1 321 ? 91.431 25.826 75.328 1.00 31.85 321 ALA O C 1
ATOM 2483 O O . ALA A 1 321 ? 92.318 25.108 74.874 1.00 29.38 321 ALA O O 1
ATOM 2485 N N . GLU A 1 322 ? 91.595 27.131 75.522 1.00 29.04 322 GLU O N 1
ATOM 2486 C CA . GLU A 1 322 ? 92.811 27.814 75.146 1.00 28.68 322 GLU O CA 1
ATOM 2487 C C . GLU A 1 322 ? 94.022 27.363 75.951 1.00 32.30 322 GLU O C 1
ATOM 2488 O O . GLU A 1 322 ? 95.126 27.142 75.389 1.00 30.02 322 GLU O O 1
ATOM 2494 N N . ASP A 1 323 ? 93.887 27.269 77.269 1.00 33.46 323 ASP O N 1
ATOM 2495 C CA . ASP A 1 323 ? 94.996 26.770 78.091 1.00 32.82 323 ASP O CA 1
ATOM 2496 C C . ASP A 1 323 ? 95.410 25.352 77.683 1.00 30.03 323 ASP O C 1
ATOM 2497 O O . ASP A 1 323 ? 96.610 25.043 77.629 1.00 26.31 323 ASP O O 1
ATOM 2502 N N . SER A 1 324 ? 94.456 24.447 77.550 1.00 26.06 324 SER O N 1
ATOM 2503 C CA . SER A 1 324 ? 94.727 23.057 77.181 1.00 27.05 324 SER O CA 1
ATOM 2504 C C . SER A 1 324 ? 95.423 22.982 75.812 1.00 30.28 324 SER O C 1
ATOM 2505 O O . SER A 1 324 ? 96.550 22.503 75.673 1.00 27.04 324 SER O O 1
ATOM 2508 N N . MET A 1 325 ? 94.845 23.668 74.833 1.00 31.21 325 MET O N 1
ATOM 2509 C CA . MET A 1 325 ? 95.467 23.593 73.488 1.00 30.40 325 MET O CA 1
ATOM 2510 C C . MET A 1 325 ? 96.863 24.169 73.509 1.00 31.91 325 MET O C 1
ATOM 2511 O O . MET A 1 325 ? 97.763 23.656 72.827 1.00 25.52 325 MET O O 1
ATOM 2516 N N . ARG A 1 326 ? 97.127 25.201 74.334 1.00 29.13 326 ARG O N 1
ATOM 2517 C CA . ARG A 1 326 ? 98.487 25.738 74.363 1.00 30.75 326 ARG O CA 1
ATOM 2518 C C . ARG A 1 326 ? 99.469 24.718 74.917 1.00 28.87 326 ARG O C 1
ATOM 2519 O O . ARG A 1 326 ? 100.550 24.544 74.337 1.00 27.77 326 ARG O O 1
ATOM 2527 N N . ILE A 1 327 ? 99.126 23.976 75.960 1.00 30.53 327 ILE O N 1
ATOM 2528 C CA . ILE A 1 327 ? 100.048 22.996 76.543 1.00 30.79 327 ILE O CA 1
ATOM 2529 C C . ILE A 1 327 ? 100.216 21.797 75.608 1.00 29.02 327 ILE O C 1
ATOM 2530 O O . ILE A 1 327 ? 101.314 21.310 75.382 1.00 27.58 327 ILE O O 1
ATOM 2535 N N . THR A 1 328 ? 99.089 21.324 75.089 1.00 28.52 328 THR O N 1
ATOM 2536 C CA . THR A 1 328 ? 99.123 20.217 74.121 1.00 25.89 328 THR O CA 1
ATOM 2537 C C . THR A 1 328 ? 100.019 20.620 72.960 1.00 23.56 328 THR O C 1
ATOM 2538 O O . THR A 1 328 ? 100.978 19.910 72.697 1.00 26.42 328 THR O O 1
ATOM 2542 N N . ASN A 1 329 ? 99.787 21.787 72.372 1.00 23.08 329 ASN O N 1
ATOM 2543 C CA . ASN A 1 329 ? 100.562 22.274 71.266 1.00 24.93 329 ASN O CA 1
ATOM 2544 C C . ASN A 1 329 ? 102.049 22.421 71.528 1.00 32.93 329 ASN O C 1
ATOM 2545 O O . ASN A 1 329 ? 102.874 21.936 70.729 1.00 25.33 329 ASN O O 1
ATOM 2550 N N . GLU A 1 330 ? 102.395 23.107 72.621 1.00 25.13 330 GLU O N 1
ATOM 2551 C CA . GLU A 1 330 ? 103.801 23.342 72.914 1.00 28.30 330 GLU O CA 1
ATOM 2552 C C . GLU A 1 330 ? 104.514 22.040 73.215 1.00 23.48 330 GLU O C 1
ATOM 2553 O O . GLU A 1 330 ? 105.601 21.788 72.743 1.00 24.49 330 GLU O O 1
ATOM 2559 N N . SER A 1 331 ? 103.909 21.209 74.085 1.00 23.04 331 SER O N 1
ATOM 2560 C CA . SER A 1 331 ? 104.580 20.001 74.490 1.00 25.35 331 SER O CA 1
ATOM 2561 C C . SER A 1 331 ? 104.748 19.000 73.336 1.00 32.31 331 SER O C 1
ATOM 2562 O O . SER A 1 331 ? 105.603 18.102 73.459 1.00 27.97 331 SER O O 1
ATOM 2565 N N . LEU A 1 332 ? 103.823 19.009 72.360 1.00 26.51 332 LEU O N 1
ATOM 2566 C CA . LEU A 1 332 ? 103.922 17.936 71.334 1.00 28.20 332 LEU O CA 1
ATOM 2567 C C . LEU A 1 332 ? 104.584 18.445 70.077 1.00 31.17 332 LEU O C 1
ATOM 2568 O O . LEU A 1 332 ? 104.595 17.728 69.061 1.00 29.95 332 LEU O O 1
ATOM 2573 N N . GLY A 1 333 ? 105.001 19.698 70.119 1.00 26.81 333 GLY O N 1
ATOM 2574 C CA . GLY A 1 333 ? 105.666 20.355 69.012 1.00 29.07 333 GLY O CA 1
ATOM 2575 C C . GLY A 1 333 ? 104.751 20.548 67.807 1.00 32.08 333 GLY O C 1
ATOM 2576 O O . GLY A 1 333 ? 105.207 20.373 66.675 1.00 25.87 333 GLY O O 1
ATOM 2577 N N . ILE A 1 334 ? 103.515 20.963 68.045 1.00 25.83 334 ILE O N 1
ATOM 2578 C CA . ILE A 1 334 ? 102.537 21.168 66.979 1.00 27.12 334 ILE O CA 1
ATOM 2579 C C . ILE A 1 334 ? 102.875 22.452 66.238 1.00 28.33 334 ILE O C 1
ATOM 2580 O O . ILE A 1 334 ? 103.338 23.423 66.832 1.00 23.59 334 ILE O O 1
ATOM 2585 N N . LEU A 1 335 ? 102.740 22.458 64.919 1.00 23.19 335 LEU O N 1
ATOM 2586 C CA . LEU A 1 335 ? 103.102 23.626 64.132 1.00 25.33 335 LEU O CA 1
ATOM 2587 C C . LEU A 1 335 ? 101.951 24.434 63.591 1.00 23.18 335 LEU O C 1
ATOM 2588 O O . LEU A 1 335 ? 100.830 23.982 63.511 1.00 27.98 335 LEU O O 1
ATOM 2593 N N . LYS A 1 336 ? 102.260 25.603 63.043 1.00 24.42 336 LYS O N 1
ATOM 2594 C CA . LYS A 1 336 ? 101.295 26.403 62.283 1.00 25.54 336 LYS O CA 1
ATOM 2595 C C . LYS A 1 336 ? 102.129 27.048 61.164 1.00 21.91 336 LYS O C 1
ATOM 2596 O O . LYS A 1 336 ? 103.342 26.853 61.174 1.00 26.55 336 LYS O O 1
ATOM 2602 N N . GLY A 1 337 ? 101.528 27.774 60.249 1.00 27.99 337 GLY O N 1
ATOM 2603 C CA . GLY A 1 337 ? 102.237 28.461 59.187 1.00 27.12 337 GLY O CA 1
ATOM 2604 C C . GLY A 1 337 ? 102.694 27.457 58.118 1.00 27.65 337 GLY O C 1
ATOM 2605 O O . GLY A 1 337 ? 102.119 26.370 58.000 1.00 27.09 337 GLY O O 1
ATOM 2606 N N . TYR A 1 338 ? 103.741 27.789 57.392 1.00 26.09 338 TYR O N 1
ATOM 2607 C CA . TYR A 1 338 ? 104.301 26.919 56.374 1.00 28.21 338 TYR O CA 1
ATOM 2608 C C . TYR A 1 338 ? 105.146 25.813 56.965 1.00 31.64 338 TYR O C 1
ATOM 2609 O O . TYR A 1 338 ? 106.021 26.031 57.817 1.00 29.04 338 TYR O O 1
ATOM 2618 N N . LEU A 1 339 ? 104.855 24.566 56.552 1.00 29.42 339 LEU O N 1
ATOM 2619 C CA . LEU A 1 339 ? 105.691 23.448 56.973 1.00 33.43 339 LEU O CA 1
ATOM 2620 C C . LEU A 1 339 ? 106.908 23.410 56.021 1.00 31.97 339 LEU O C 1
ATOM 2621 O O . LEU A 1 339 ? 108.029 23.109 56.388 1.00 32.46 339 LEU O O 1
ATOM 2626 N N . ILE A 1 340 ? 106.596 23.669 54.762 1.00 32.02 340 ILE O N 1
ATOM 2627 C CA . ILE A 1 340 ? 107.567 23.595 53.671 1.00 34.71 340 ILE O CA 1
ATOM 2628 C C . ILE A 1 340 ? 106.970 24.264 52.451 1.00 35.38 340 ILE O C 1
ATOM 2629 O O . ILE A 1 340 ? 105.778 24.695 52.494 1.00 27.81 340 ILE O O 1
ATOM 2635 N N . MET B 1 1 ? 142.670 17.512 63.521 1.00 51.90 1 MET Q N 1
ATOM 2636 C CA . MET B 1 1 ? 141.206 17.679 63.274 1.00 46.53 1 MET Q CA 1
ATOM 2637 C C . MET B 1 1 ? 140.929 17.549 61.782 1.00 44.05 1 MET Q C 1
ATOM 2638 O O . MET B 1 1 ? 141.631 18.235 61.030 1.00 45.17 1 MET Q O 1
ATOM 2643 N N . VAL B 1 2 ? 139.979 16.704 61.396 1.00 40.09 2 VAL Q N 1
ATOM 2644 C CA . VAL B 1 2 ? 139.699 16.604 59.941 1.00 36.80 2 VAL Q CA 1
ATOM 2645 C C . VAL B 1 2 ? 138.438 17.404 59.597 1.00 26.86 2 VAL Q C 1
ATOM 2646 O O . VAL B 1 2 ? 137.362 17.096 60.079 1.00 34.99 2 VAL Q O 1
ATOM 2650 N N . ASN B 1 3 ? 138.527 18.394 58.765 1.00 28.82 3 ASN Q N 1
ATOM 2651 C CA . ASN B 1 3 ? 137.458 19.189 58.224 1.00 26.91 3 ASN Q CA 1
ATOM 2652 C C . ASN B 1 3 ? 136.898 18.477 56.966 1.00 33.26 3 ASN Q C 1
ATOM 2653 O O . ASN B 1 3 ? 137.629 18.245 56.000 1.00 32.45 3 ASN Q O 1
ATOM 2658 N N . VAL B 1 4 ? 135.656 17.985 57.066 1.00 32.27 4 VAL Q N 1
ATOM 2659 C CA . VAL B 1 4 ? 135.149 17.163 55.953 1.00 34.95 4 VAL Q CA 1
ATOM 2660 C C . VAL B 1 4 ? 134.129 17.910 55.115 1.00 36.55 4 VAL Q C 1
ATOM 2661 O O . VAL B 1 4 ? 133.289 18.623 55.652 1.00 31.88 4 VAL Q O 1
ATOM 2665 N N . ALA B 1 5 ? 134.207 17.733 53.797 1.00 36.41 5 ALA Q N 1
ATOM 2666 C CA . ALA B 1 5 ? 133.180 18.276 52.905 1.00 34.35 5 ALA Q CA 1
ATOM 2667 C C . ALA B 1 5 ? 132.320 17.097 52.426 1.00 41.68 5 ALA Q C 1
ATOM 2668 O O . ALA B 1 5 ? 132.746 15.928 52.432 1.00 37.10 5 ALA Q O 1
ATOM 2670 N N . VAL B 1 6 ? 131.051 17.382 52.164 1.00 41.19 6 VAL Q N 1
ATOM 2671 C CA . VAL B 1 6 ? 130.159 16.395 51.579 1.00 36.48 6 VAL Q CA 1
ATOM 2672 C C . VAL B 1 6 ? 129.646 16.968 50.249 1.00 33.60 6 VAL Q C 1
ATOM 2673 O O . VAL B 1 6 ? 128.929 17.953 50.242 1.00 32.13 6 VAL Q O 1
ATOM 2677 N N . ASN B 1 7 ? 129.966 16.252 49.168 1.00 36.53 7 ASN Q N 1
ATOM 2678 C CA . ASN B 1 7 ? 129.550 16.628 47.836 1.00 37.39 7 ASN Q CA 1
ATOM 2679 C C . ASN B 1 7 ? 128.327 15.829 47.396 1.00 35.06 7 ASN Q C 1
ATOM 2680 O O . ASN B 1 7 ? 128.432 14.628 47.156 1.00 35.99 7 ASN Q O 1
ATOM 2685 N N . GLY B 1 8 ? 127.168 16.534 47.328 1.00 35.55 8 GLY Q N 1
ATOM 2686 C CA . GLY B 1 8 ? 125.940 15.852 46.920 1.00 30.70 8 GLY Q CA 1
ATOM 2687 C C . GLY B 1 8 ? 125.047 15.549 48.116 1.00 32.82 8 GLY Q C 1
ATOM 2688 O O . GLY B 1 8 ? 125.081 14.427 48.629 1.00 37.67 8 GLY Q O 1
ATOM 2689 N N . TYR B 1 9 ? 124.168 16.478 48.485 1.00 33.93 9 TYR Q N 1
ATOM 2690 C CA . TYR B 1 9 ? 123.313 16.327 49.669 1.00 30.46 9 TYR Q CA 1
ATOM 2691 C C . TYR B 1 9 ? 121.974 15.697 49.346 1.00 31.01 9 TYR Q C 1
ATOM 2692 O O . TYR B 1 9 ? 120.922 16.350 49.384 1.00 31.75 9 TYR Q O 1
ATOM 2701 N N . GLY B 1 10 ? 121.997 14.409 49.069 1.00 32.37 10 GLY Q N 1
ATOM 2702 C CA . GLY B 1 10 ? 120.866 13.548 48.801 1.00 30.78 10 GLY Q CA 1
ATOM 2703 C C . GLY B 1 10 ? 120.677 12.549 49.930 1.00 34.48 10 GLY Q C 1
ATOM 2704 O O . GLY B 1 10 ? 121.147 12.697 51.066 1.00 32.87 10 GLY Q O 1
ATOM 2705 N N . THR B 1 11 ? 120.053 11.408 49.621 1.00 27.86 11 THR Q N 1
ATOM 2706 C CA . THR B 1 11 ? 119.755 10.405 50.627 1.00 32.41 11 THR Q CA 1
ATOM 2707 C C . THR B 1 11 ? 120.956 9.985 51.450 1.00 33.58 11 THR Q C 1
ATOM 2708 O O . THR B 1 11 ? 120.888 9.816 52.667 1.00 28.31 11 THR Q O 1
ATOM 2712 N N . ILE B 1 12 ? 122.083 9.738 50.776 1.00 32.92 12 ILE Q N 1
ATOM 2713 C CA . ILE B 1 12 ? 123.279 9.271 51.469 1.00 33.63 12 ILE Q CA 1
ATOM 2714 C C . ILE B 1 12 ? 124.063 10.493 52.006 1.00 24.84 12 ILE Q C 1
ATOM 2715 O O . ILE B 1 12 ? 124.407 10.450 53.168 1.00 28.08 12 ILE Q O 1
ATOM 2720 N N . GLY B 1 13 ? 124.182 11.523 51.203 1.00 27.07 13 GLY Q N 1
ATOM 2721 C CA . GLY B 1 13 ? 124.865 12.748 51.533 1.00 26.99 13 GLY Q CA 1
ATOM 2722 C C . GLY B 1 13 ? 124.368 13.323 52.873 1.00 33.70 13 GLY Q C 1
ATOM 2723 O O . GLY B 1 13 ? 125.124 13.503 53.836 1.00 28.53 13 GLY Q O 1
ATOM 2724 N N . LYS B 1 14 ? 123.045 13.515 52.969 1.00 32.67 14 LYS Q N 1
ATOM 2725 C CA . LYS B 1 14 ? 122.475 14.083 54.190 1.00 31.89 14 LYS Q CA 1
ATOM 2726 C C . LYS B 1 14 ? 122.817 13.203 55.371 1.00 26.00 14 LYS Q C 1
ATOM 2727 O O . LYS B 1 14 ? 123.025 13.773 56.448 1.00 26.88 14 LYS Q O 1
ATOM 2733 N N . ARG B 1 15 ? 122.780 11.882 55.250 1.00 29.56 15 ARG Q N 1
ATOM 2734 C CA . ARG B 1 15 ? 123.089 11.019 56.381 1.00 27.95 15 ARG Q CA 1
ATOM 2735 C C . ARG B 1 15 ? 124.566 11.074 56.784 1.00 32.31 15 ARG Q C 1
ATOM 2736 O O . ARG B 1 15 ? 124.929 11.194 57.966 1.00 28.57 15 ARG Q O 1
ATOM 2744 N N . VAL B 1 16 ? 125.466 11.097 55.822 1.00 30.45 16 VAL Q N 1
ATOM 2745 C CA . VAL B 1 16 ? 126.897 11.144 56.120 1.00 32.75 16 VAL Q CA 1
ATOM 2746 C C . VAL B 1 16 ? 127.249 12.451 56.828 1.00 29.18 16 VAL Q C 1
ATOM 2747 O O . VAL B 1 16 ? 127.968 12.440 57.832 1.00 27.11 16 VAL Q O 1
ATOM 2751 N N . ALA B 1 17 ? 126.631 13.535 56.404 1.00 29.87 17 ALA Q N 1
ATOM 2752 C CA . ALA B 1 17 ? 126.789 14.839 56.995 1.00 32.95 17 ALA Q CA 1
ATOM 2753 C C . ALA B 1 17 ? 126.417 14.787 58.478 1.00 33.36 17 ALA Q C 1
ATOM 2754 O O . ALA B 1 17 ? 127.247 15.158 59.311 1.00 32.48 17 ALA Q O 1
ATOM 2756 N N . ASP B 1 18 ? 125.260 14.253 58.858 1.00 28.66 18 ASP Q N 1
ATOM 2757 C CA . ASP B 1 18 ? 124.887 14.082 60.236 1.00 34.39 18 ASP Q CA 1
ATOM 2758 C C . ASP B 1 18 ? 125.830 13.107 60.963 1.00 33.61 18 ASP Q C 1
ATOM 2759 O O . ASP B 1 18 ? 126.113 13.313 62.159 1.00 29.03 18 ASP Q O 1
ATOM 2764 N N . ALA B 1 19 ? 126.356 12.095 60.263 1.00 30.23 19 ALA Q N 1
ATOM 2765 C CA . ALA B 1 19 ? 127.278 11.183 60.952 1.00 31.54 19 ALA Q CA 1
ATOM 2766 C C . ALA B 1 19 ? 128.581 11.931 61.269 1.00 27.66 19 ALA Q C 1
ATOM 2767 O O . ALA B 1 19 ? 129.130 11.716 62.346 1.00 27.67 19 ALA Q O 1
ATOM 2769 N N . ILE B 1 20 ? 129.024 12.753 60.349 1.00 27.35 20 ILE Q N 1
ATOM 2770 C CA . ILE B 1 20 ? 130.251 13.515 60.473 1.00 31.16 20 ILE Q CA 1
ATOM 2771 C C . ILE B 1 20 ? 130.119 14.433 61.702 1.00 34.17 20 ILE Q C 1
ATOM 2772 O O . ILE B 1 20 ? 130.893 14.297 62.656 1.00 38.89 20 ILE Q O 1
ATOM 2777 N N . ILE B 1 21 ? 129.070 15.247 61.739 1.00 29.38 21 ILE Q N 1
ATOM 2778 C CA . ILE B 1 21 ? 128.744 16.061 62.913 1.00 31.24 21 ILE Q CA 1
ATOM 2779 C C . ILE B 1 21 ? 128.834 15.294 64.227 1.00 36.85 21 ILE Q C 1
ATOM 2780 O O . ILE B 1 21 ? 129.405 15.885 65.177 1.00 39.21 21 ILE Q O 1
ATOM 2785 N N . LYS B 1 22 ? 128.390 14.066 64.408 1.00 28.99 22 LYS Q N 1
ATOM 2786 C CA . LYS B 1 22 ? 128.513 13.330 65.647 1.00 31.36 22 LYS Q CA 1
ATOM 2787 C C . LYS B 1 22 ? 129.919 12.801 65.924 1.00 32.95 22 LYS Q C 1
ATOM 2788 O O . LYS B 1 22 ? 130.131 12.153 66.956 1.00 35.95 22 LYS Q O 1
ATOM 2794 N N . GLN B 1 23 ? 130.852 12.950 65.000 1.00 31.14 23 GLN Q N 1
ATOM 2795 C CA . GLN B 1 23 ? 132.177 12.401 65.295 1.00 31.47 23 GLN Q CA 1
ATOM 2796 C C . GLN B 1 23 ? 133.040 13.359 66.129 1.00 33.21 23 GLN Q C 1
ATOM 2797 O O . GLN B 1 23 ? 133.100 14.564 65.891 1.00 36.84 23 GLN Q O 1
ATOM 2803 N N . PRO B 1 24 ? 133.826 12.804 67.046 1.00 35.00 24 PRO Q N 1
ATOM 2804 C CA . PRO B 1 24 ? 134.682 13.572 67.930 1.00 35.24 24 PRO Q CA 1
ATOM 2805 C C . PRO B 1 24 ? 135.934 14.115 67.270 1.00 40.01 24 PRO Q C 1
ATOM 2806 O O . PRO B 1 24 ? 136.371 15.171 67.711 1.00 38.87 24 PRO Q O 1
ATOM 2810 N N . ASP B 1 25 ? 136.463 13.508 66.230 1.00 34.49 25 ASP Q N 1
ATOM 2811 C CA . ASP B 1 25 ? 137.646 13.943 65.514 1.00 35.20 25 ASP Q CA 1
ATOM 2812 C C . ASP B 1 25 ? 137.358 14.534 64.145 1.00 37.98 25 ASP Q C 1
ATOM 2813 O O . ASP B 1 25 ? 138.270 14.665 63.308 1.00 33.30 25 ASP Q O 1
ATOM 2818 N N . MET B 1 26 ? 136.086 14.837 63.830 1.00 37.24 26 MET Q N 1
ATOM 2819 C CA . MET B 1 26 ? 135.763 15.428 62.534 1.00 39.62 26 MET Q CA 1
ATOM 2820 C C . MET B 1 26 ? 134.783 16.609 62.654 1.00 36.22 26 MET Q C 1
ATOM 2821 O O . MET B 1 26 ? 133.932 16.549 63.522 1.00 35.25 26 MET Q O 1
ATOM 2826 N N . LYS B 1 27 ? 134.878 17.532 61.718 1.00 35.50 27 LYS Q N 1
ATOM 2827 C CA . LYS B 1 27 ? 133.965 18.641 61.588 1.00 35.33 27 LYS Q CA 1
ATOM 2828 C C . LYS B 1 27 ? 133.406 18.713 60.153 1.00 38.00 27 LYS Q C 1
ATOM 2829 O O . LYS B 1 27 ? 134.131 18.440 59.193 1.00 30.68 27 LYS Q O 1
ATOM 2835 N N . LEU B 1 28 ? 132.124 19.067 60.071 1.00 31.61 28 LEU Q N 1
ATOM 2836 C CA . LEU B 1 28 ? 131.502 19.191 58.748 1.00 31.31 28 LEU Q CA 1
ATOM 2837 C C . LEU B 1 28 ? 131.749 20.599 58.237 1.00 30.25 28 LEU Q C 1
ATOM 2838 O O . LEU B 1 28 ? 131.189 21.521 58.841 1.00 32.21 28 LEU Q O 1
ATOM 2843 N N . VAL B 1 29 ? 132.515 20.811 57.186 1.00 25.89 29 VAL Q N 1
ATOM 2844 C CA . VAL B 1 29 ? 132.652 22.203 56.689 1.00 26.47 29 VAL Q CA 1
ATOM 2845 C C . VAL B 1 29 ? 131.350 22.692 56.095 1.00 33.47 29 VAL Q C 1
ATOM 2846 O O . VAL B 1 29 ? 130.916 23.847 56.229 1.00 28.21 29 VAL Q O 1
ATOM 2850 N N . GLY B 1 30 ? 130.765 21.800 55.278 1.00 31.57 30 GLY Q N 1
ATOM 2851 C CA . GLY B 1 30 ? 129.552 22.130 54.542 1.00 29.26 30 GLY Q CA 1
ATOM 2852 C C . GLY B 1 30 ? 129.226 21.027 53.530 1.00 29.25 30 GLY Q C 1
ATOM 2853 O O . GLY B 1 30 ? 129.821 19.961 53.458 1.00 25.05 30 GLY Q O 1
ATOM 2854 N N . VAL B 1 31 ? 128.151 21.276 52.771 1.00 33.92 31 VAL Q N 1
ATOM 2855 C CA . VAL B 1 31 ? 127.653 20.305 51.800 1.00 27.53 31 VAL Q CA 1
ATOM 2856 C C . VAL B 1 31 ? 127.374 21.011 50.477 1.00 31.07 31 VAL Q C 1
ATOM 2857 O O . VAL B 1 31 ? 126.980 22.189 50.420 1.00 27.12 31 VAL Q O 1
ATOM 2861 N N . ALA B 1 32 ? 127.542 20.222 49.409 1.00 29.33 32 ALA Q N 1
ATOM 2862 C CA . ALA B 1 32 ? 127.270 20.684 48.059 1.00 30.97 32 ALA Q CA 1
ATOM 2863 C C . ALA B 1 32 ? 125.972 20.103 47.509 1.00 26.56 32 ALA Q C 1
ATOM 2864 O O . ALA B 1 32 ? 125.672 18.918 47.604 1.00 29.03 32 ALA Q O 1
ATOM 2866 N N . LYS B 1 33 ? 125.153 20.965 46.921 1.00 35.94 33 LYS Q N 1
ATOM 2867 C CA . LYS B 1 33 ? 123.913 20.512 46.314 1.00 35.65 33 LYS Q CA 1
ATOM 2868 C C . LYS B 1 33 ? 123.626 21.398 45.103 1.00 34.48 33 LYS Q C 1
ATOM 2869 O O . LYS B 1 33 ? 123.961 22.588 45.152 1.00 34.17 33 LYS Q O 1
ATOM 2875 N N . THR B 1 34 ? 122.914 20.888 44.118 1.00 31.60 34 THR Q N 1
ATOM 2876 C CA . THR B 1 34 ? 122.597 21.765 42.977 1.00 36.03 34 THR Q CA 1
ATOM 2877 C C . THR B 1 34 ? 121.239 22.404 43.050 1.00 35.92 34 THR Q C 1
ATOM 2878 O O . THR B 1 34 ? 121.104 23.586 42.689 1.00 39.30 34 THR Q O 1
ATOM 2882 N N . SER B 1 35 ? 120.221 21.689 43.528 1.00 35.90 35 SER Q N 1
ATOM 2883 C CA . SER B 1 35 ? 118.897 22.329 43.583 1.00 38.83 35 SER Q CA 1
ATOM 2884 C C . SER B 1 35 ? 118.480 22.701 44.988 1.00 32.75 35 SER Q C 1
ATOM 2885 O O . SER B 1 35 ? 118.528 21.942 45.957 1.00 31.56 35 SER Q O 1
ATOM 2888 N N . PRO B 1 36 ? 117.813 23.843 45.109 1.00 33.96 36 PRO Q N 1
ATOM 2889 C CA . PRO B 1 36 ? 117.300 24.275 46.413 1.00 32.76 36 PRO Q CA 1
ATOM 2890 C C . PRO B 1 36 ? 116.033 23.550 46.764 1.00 31.30 36 PRO Q C 1
ATOM 2891 O O . PRO B 1 36 ? 114.997 24.226 46.899 1.00 34.47 36 PRO Q O 1
ATOM 2895 N N . ASN B 1 37 ? 115.977 22.233 46.906 1.00 32.35 37 ASN Q N 1
ATOM 2896 C CA . ASN B 1 37 ? 114.705 21.570 47.240 1.00 29.63 37 ASN Q CA 1
ATOM 2897 C C . ASN B 1 37 ? 114.480 21.640 48.735 1.00 29.00 37 ASN Q C 1
ATOM 2898 O O . ASN B 1 37 ? 115.256 22.279 49.489 1.00 28.40 37 ASN Q O 1
ATOM 2903 N N . TYR B 1 38 ? 113.531 20.865 49.262 1.00 24.52 38 TYR Q N 1
ATOM 2904 C CA . TYR B 1 38 ? 113.279 20.892 50.694 1.00 32.38 38 TYR Q CA 1
ATOM 2905 C C . TYR B 1 38 ? 114.434 20.286 51.493 1.00 32.68 38 TYR Q C 1
ATOM 2906 O O . TYR B 1 38 ? 114.538 20.590 52.690 1.00 31.79 38 TYR Q O 1
ATOM 2915 N N . GLU B 1 39 ? 115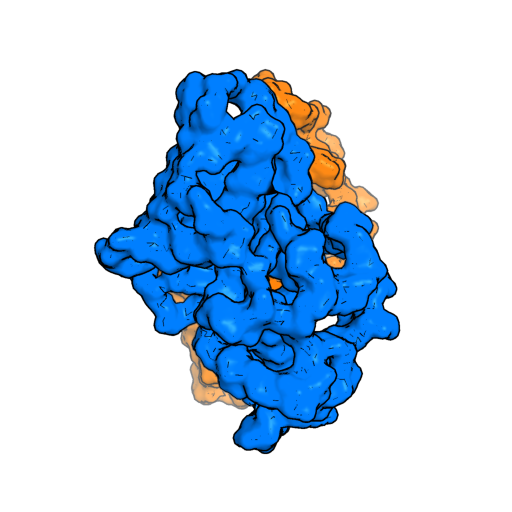.271 19.443 50.885 1.00 30.90 39 GLU Q N 1
ATOM 2916 C CA . GLU B 1 39 ? 116.378 18.835 51.632 1.00 32.09 39 GLU Q CA 1
ATOM 2917 C C . GLU B 1 39 ? 117.377 19.931 52.011 1.00 32.10 39 GLU Q C 1
ATOM 2918 O O . GLU B 1 39 ? 117.830 20.003 53.157 1.00 34.00 39 GLU Q O 1
ATOM 2924 N N . ALA B 1 40 ? 117.584 20.840 51.089 1.00 26.41 40 ALA Q N 1
ATOM 2925 C CA . ALA B 1 40 ? 118.404 22.000 51.247 1.00 31.73 40 ALA Q CA 1
ATOM 2926 C C . ALA B 1 40 ? 117.803 23.025 52.222 1.00 30.90 40 ALA Q C 1
ATOM 2927 O O . ALA B 1 40 ? 118.547 23.611 53.005 1.00 27.52 40 ALA Q O 1
ATOM 2929 N N . PHE B 1 41 ? 116.501 23.281 52.139 1.00 26.81 41 PHE Q N 1
ATOM 2930 C CA . PHE B 1 41 ? 115.882 24.247 53.057 1.00 27.30 41 PHE Q CA 1
ATOM 2931 C C . PHE B 1 41 ? 116.114 23.790 54.498 1.00 28.58 41 PHE Q C 1
ATOM 2932 O O . PHE B 1 41 ? 116.479 24.530 55.401 1.00 31.19 41 PHE Q O 1
ATOM 2940 N N . ILE B 1 42 ? 115.763 22.526 54.725 1.00 25.50 42 ILE Q N 1
ATOM 2941 C CA . ILE B 1 42 ? 115.886 21.941 56.058 1.00 30.96 42 ILE Q CA 1
ATOM 2942 C C . ILE B 1 42 ? 117.315 21.954 56.567 1.00 33.53 42 ILE Q C 1
ATOM 2943 O O . ILE B 1 42 ? 117.595 22.242 57.733 1.00 29.65 42 ILE Q O 1
ATOM 2948 N N . ALA B 1 43 ? 118.270 21.642 55.687 1.00 30.53 43 ALA Q N 1
ATOM 2949 C CA . ALA B 1 43 ? 119.674 21.668 56.025 1.00 33.66 43 ALA Q CA 1
ATOM 2950 C C . ALA B 1 43 ? 120.080 23.070 56.534 1.00 31.85 43 ALA Q C 1
ATOM 2951 O O . ALA B 1 43 ? 120.824 23.160 57.484 1.00 25.82 43 ALA Q O 1
ATOM 2953 N N . HIS B 1 44 ? 119.686 24.100 55.802 1.00 30.34 44 HIS Q N 1
ATOM 2954 C CA . HIS B 1 44 ? 120.014 25.465 56.168 1.00 35.31 44 HIS Q CA 1
ATOM 2955 C C . HIS B 1 44 ? 119.351 25.846 57.504 1.00 34.92 44 HIS Q C 1
ATOM 2956 O O . HIS B 1 44 ? 120.056 26.322 58.379 1.00 30.13 44 HIS Q O 1
ATOM 2963 N N . ARG B 1 45 ? 118.096 25.447 57.721 1.00 28.61 45 ARG Q N 1
ATOM 2964 C CA . ARG B 1 45 ? 117.439 25.682 59.011 1.00 35.24 45 ARG Q CA 1
ATOM 2965 C C . ARG B 1 45 ? 118.215 24.999 60.133 1.00 33.77 45 ARG Q C 1
ATOM 2966 O O . ARG B 1 45 ? 118.396 25.585 61.204 1.00 34.03 45 ARG Q O 1
ATOM 2974 N N . ARG B 1 46 ? 118.887 23.881 59.845 1.00 33.09 46 ARG Q N 1
ATOM 2975 C CA . ARG B 1 46 ? 119.689 23.193 60.851 1.00 31.87 46 ARG Q CA 1
ATOM 2976 C C . ARG B 1 46 ? 121.075 23.801 60.986 1.00 31.60 46 ARG Q C 1
ATOM 2977 O O . ARG B 1 46 ? 121.888 23.244 61.695 1.00 35.80 46 ARG Q O 1
ATOM 2985 N N . GLY B 1 47 ? 121.365 24.873 60.265 1.00 29.85 47 GLY Q N 1
ATOM 2986 C CA . GLY B 1 47 ? 122.688 25.463 60.353 1.00 35.05 47 GLY Q CA 1
ATOM 2987 C C . GLY B 1 47 ? 123.768 24.756 59.543 1.00 34.42 47 GLY Q C 1
ATOM 2988 O O . GLY B 1 47 ? 124.940 25.069 59.792 1.00 32.26 47 GLY Q O 1
ATOM 2989 N N . ILE B 1 48 ? 123.438 23.863 58.605 1.00 27.42 48 ILE Q N 1
ATOM 2990 C CA . ILE B 1 48 ? 124.473 23.289 57.719 1.00 24.87 48 ILE Q CA 1
ATOM 2991 C C . ILE B 1 48 ? 124.668 24.262 56.580 1.00 25.84 48 ILE Q C 1
ATOM 2992 O O . ILE B 1 48 ? 123.707 24.852 56.077 1.00 27.67 48 ILE Q O 1
ATOM 2997 N N . ARG B 1 49 ? 125.917 24.542 56.201 1.00 23.85 49 ARG Q N 1
ATOM 2998 C CA . ARG B 1 49 ? 126.263 25.471 55.181 1.00 24.50 49 ARG Q CA 1
ATOM 2999 C C . ARG B 1 49 ? 126.311 24.763 53.799 1.00 25.75 49 ARG Q C 1
ATOM 3000 O O . ARG B 1 49 ? 126.640 23.601 53.718 1.00 26.19 49 ARG Q O 1
ATOM 3008 N N . ILE B 1 50 ? 125.720 25.480 52.843 1.00 30.64 50 ILE Q N 1
ATOM 3009 C CA . ILE B 1 50 ? 125.485 24.960 51.517 1.00 30.27 50 ILE Q CA 1
ATOM 3010 C C . ILE B 1 50 ? 126.261 25.654 50.413 1.00 27.44 50 ILE Q C 1
ATOM 3011 O O . ILE B 1 50 ? 126.216 26.845 50.136 1.00 26.43 50 ILE Q O 1
ATOM 3016 N N . TYR B 1 51 ? 127.036 24.782 49.767 1.00 28.40 51 TYR Q N 1
ATOM 3017 C CA . TYR B 1 51 ? 127.905 25.222 48.656 1.00 28.90 51 TYR Q CA 1
ATOM 3018 C C . TYR B 1 51 ? 127.304 24.725 47.346 1.00 30.52 51 TYR Q C 1
ATOM 3019 O O . TYR B 1 51 ? 126.669 23.671 47.300 1.00 22.73 51 TYR Q O 1
ATOM 3028 N N . VAL B 1 52 ? 127.363 25.550 46.308 1.00 31.28 52 VAL Q N 1
ATOM 3029 C CA . VAL B 1 52 ? 126.689 25.317 45.042 1.00 33.05 52 VAL Q CA 1
ATOM 3030 C C . VAL B 1 52 ? 127.561 25.563 43.816 1.00 37.24 52 VAL Q C 1
ATOM 3031 O O . VAL B 1 52 ? 128.186 26.628 43.748 1.00 36.47 52 VAL Q O 1
ATOM 3035 N N . PRO B 1 53 ? 127.372 24.772 42.765 1.00 42.22 53 PRO Q N 1
ATOM 3036 C CA . PRO B 1 53 ? 128.049 25.039 41.491 1.00 41.56 53 PRO Q CA 1
ATOM 3037 C C . PRO B 1 53 ? 127.852 26.479 41.095 1.00 38.86 53 PRO Q C 1
ATOM 3038 O O . PRO B 1 53 ? 126.759 27.041 41.173 1.00 41.04 53 PRO Q O 1
ATOM 3042 N N . GLN B 1 54 ? 128.934 27.150 40.720 1.00 46.96 54 GLN Q N 1
ATOM 3043 C CA . GLN B 1 54 ? 128.915 28.567 40.370 1.00 54.74 54 GLN Q CA 1
ATOM 3044 C C . GLN B 1 54 ? 127.773 28.907 39.436 1.00 57.39 54 GLN Q C 1
ATOM 3045 O O . GLN B 1 54 ? 127.022 29.860 39.671 1.00 58.69 54 GLN Q O 1
ATOM 3051 N N . GLN B 1 55 ? 127.597 28.108 38.383 1.00 63.28 55 GLN Q N 1
ATOM 3052 C CA . GLN B 1 55 ? 126.537 28.311 37.417 1.00 68.99 55 GLN Q CA 1
ATOM 3053 C C . GLN B 1 55 ? 125.145 28.182 37.991 1.00 66.73 55 GLN Q C 1
ATOM 3054 O O . GLN B 1 55 ? 124.205 28.716 37.381 1.00 71.68 55 GLN Q O 1
ATOM 3060 N N . SER B 1 56 ? 124.950 27.513 39.118 1.00 62.18 56 SER Q N 1
ATOM 3061 C CA . SER B 1 56 ? 123.625 27.403 39.706 1.00 56.57 56 SER Q CA 1
ATOM 3062 C C . SER B 1 56 ? 123.376 28.406 40.816 1.00 54.85 56 SER Q C 1
ATOM 3063 O O . SER B 1 56 ? 122.257 28.489 41.338 1.00 53.61 56 SER Q O 1
ATOM 3066 N N . ILE B 1 57 ? 124.392 29.171 41.215 1.00 50.47 57 ILE Q N 1
ATOM 3067 C CA . ILE B 1 57 ? 124.219 30.095 42.328 1.00 53.98 57 ILE Q CA 1
ATOM 3068 C C . ILE B 1 57 ? 123.051 31.028 42.111 1.00 54.71 57 ILE Q C 1
ATOM 3069 O O . ILE B 1 57 ? 122.175 31.121 42.972 1.00 55.25 57 ILE Q O 1
ATOM 3074 N N . LYS B 1 58 ? 122.983 31.691 40.968 1.00 58.18 58 LYS Q N 1
ATOM 3075 C CA . LYS B 1 58 ? 121.889 32.609 40.670 1.00 61.48 58 LYS Q CA 1
ATOM 3076 C C . LYS B 1 58 ? 120.546 31.920 40.897 1.00 60.65 58 LYS Q C 1
ATOM 3077 O O . LYS B 1 58 ? 119.719 32.349 41.693 1.00 58.59 58 LYS Q O 1
ATOM 3083 N N . LYS B 1 59 ? 120.373 30.817 40.161 1.00 59.16 59 LYS Q N 1
ATOM 3084 C CA . LYS B 1 59 ? 119.127 30.070 40.247 1.00 61.86 59 LYS Q CA 1
ATOM 3085 C C . LYS B 1 59 ? 118.825 29.670 41.682 1.00 57.96 59 LYS Q C 1
ATOM 3086 O O . LYS B 1 59 ? 117.758 29.963 42.209 1.00 50.58 59 LYS Q O 1
ATOM 3092 N N . PHE B 1 60 ? 119.795 29.021 42.322 1.00 58.03 60 PHE Q N 1
ATOM 3093 C CA . PHE B 1 60 ? 119.639 28.563 43.694 1.00 56.48 60 PHE Q CA 1
ATOM 3094 C C . PHE B 1 60 ? 119.291 29.693 44.647 1.00 57.74 60 PHE Q C 1
ATOM 3095 O O . PHE B 1 60 ? 118.489 29.487 45.547 1.00 61.95 60 PHE Q O 1
ATOM 3103 N N . GLU B 1 61 ? 119.926 30.841 44.490 1.00 60.62 61 GLU Q N 1
ATOM 3104 C CA . GLU B 1 61 ? 119.798 32.012 45.314 1.00 63.23 61 GLU Q CA 1
ATOM 3105 C C . GLU B 1 61 ? 118.448 32.706 45.264 1.00 61.55 61 GLU Q C 1
ATOM 3106 O O . GLU B 1 61 ? 118.119 33.507 46.148 1.00 61.91 61 GLU Q O 1
ATOM 3112 N N . GLU B 1 62 ? 117.636 32.403 44.271 1.00 58.59 62 GLU Q N 1
ATOM 3113 C CA . GLU B 1 62 ? 116.293 32.916 44.116 1.00 53.29 62 GLU Q CA 1
ATOM 3114 C C . GLU B 1 62 ? 115.371 32.366 45.194 1.00 49.70 62 GLU Q C 1
ATOM 3115 O O . GLU B 1 62 ? 114.384 33.009 45.547 1.00 49.94 62 GLU Q O 1
ATOM 3121 N N . SER B 1 63 ? 115.660 31.180 45.724 1.00 42.92 63 SER Q N 1
ATOM 3122 C CA . SER B 1 63 ? 114.797 30.580 46.726 1.00 45.33 63 SER Q CA 1
ATOM 3123 C C . SER B 1 63 ? 114.981 31.168 48.112 1.00 44.99 63 SER Q C 1
ATOM 3124 O O . SER B 1 63 ? 114.290 30.706 49.033 1.00 48.13 63 SER Q O 1
ATOM 3127 N N . GLY B 1 64 ? 115.973 32.014 48.333 1.00 49.17 64 GLY Q N 1
ATOM 3128 C CA . GLY B 1 64 ? 116.231 32.567 49.654 1.00 49.70 64 GLY Q CA 1
ATOM 3129 C C . GLY B 1 64 ? 117.239 31.791 50.485 1.00 47.27 64 GLY Q C 1
ATOM 3130 O O . GLY B 1 64 ? 117.685 32.330 51.523 1.00 45.58 64 GLY Q O 1
ATOM 3131 N N . ILE B 1 65 ? 117.544 30.546 50.151 1.00 36.94 65 ILE Q N 1
ATOM 3132 C CA . ILE B 1 65 ? 118.547 29.786 50.904 1.00 36.02 65 ILE Q CA 1
ATOM 3133 C C . ILE B 1 65 ? 119.923 30.3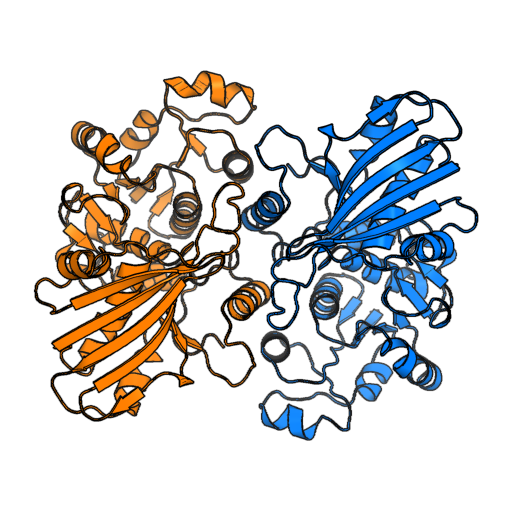72 50.579 1.00 36.59 65 ILE Q C 1
ATOM 3134 O O . ILE B 1 65 ? 120.243 30.401 49.395 1.00 35.77 65 ILE Q O 1
ATOM 3139 N N . PRO B 1 66 ? 120.628 30.905 51.559 1.00 36.85 66 PRO Q N 1
ATOM 3140 C CA . PRO B 1 66 ? 121.935 31.496 51.376 1.00 35.44 66 PRO Q CA 1
ATOM 3141 C C . PRO B 1 66 ? 122.983 30.482 50.954 1.00 31.11 66 PRO Q C 1
ATOM 3142 O O . PRO B 1 66 ? 122.939 29.304 51.311 1.00 31.47 66 PRO Q O 1
ATOM 3146 N N . VAL B 1 67 ? 123.909 30.913 50.106 1.00 33.14 67 VAL Q N 1
ATOM 3147 C CA . VAL B 1 67 ? 124.938 30.054 49.570 1.00 30.65 67 VAL Q CA 1
ATOM 3148 C C . VAL B 1 67 ? 126.275 30.460 50.201 1.00 31.11 67 VAL Q C 1
ATOM 3149 O O . VAL B 1 67 ? 126.639 31.614 50.148 1.00 33.12 67 VAL Q O 1
ATOM 3153 N N . ALA B 1 68 ? 126.980 29.470 50.753 1.00 31.36 68 ALA Q N 1
ATOM 3154 C CA . ALA B 1 68 ? 128.236 29.838 51.442 1.00 32.82 68 ALA Q CA 1
ATOM 3155 C C . ALA B 1 68 ? 129.344 30.018 50.421 1.00 33.71 68 ALA Q C 1
ATOM 3156 O O . ALA B 1 68 ? 130.320 30.706 50.672 1.00 29.09 68 ALA Q O 1
ATOM 3158 N N . GLY B 1 69 ? 129.182 29.413 49.231 1.00 34.82 69 GLY Q N 1
ATOM 3159 C CA . GLY B 1 69 ? 130.233 29.537 48.209 1.00 33.90 69 GLY Q CA 1
ATOM 3160 C C . GLY B 1 69 ? 130.073 28.457 47.141 1.00 37.86 69 GLY Q C 1
ATOM 3161 O O . GLY B 1 69 ? 129.094 27.706 47.160 1.00 30.63 69 GLY Q O 1
ATOM 3162 N N . THR B 1 70 ? 131.055 28.316 46.258 1.00 38.96 70 THR Q N 1
ATOM 3163 C CA . THR B 1 70 ? 130.963 27.364 45.164 1.00 39.22 70 THR Q CA 1
ATOM 3164 C C . THR B 1 70 ? 131.391 25.969 45.600 1.00 43.01 70 THR Q C 1
ATOM 3165 O O . THR B 1 70 ? 132.133 25.799 46.580 1.00 36.01 70 THR Q O 1
ATOM 3169 N N . VAL B 1 71 ? 131.133 24.970 44.748 1.00 32.79 71 VAL Q N 1
ATOM 3170 C CA . VAL B 1 71 ? 131.593 23.618 45.108 1.00 34.01 71 VAL Q CA 1
ATOM 3171 C C . VAL B 1 71 ? 133.100 23.591 45.163 1.00 30.09 71 VAL Q C 1
ATOM 3172 O O . VAL B 1 71 ? 133.649 22.778 45.941 1.00 30.87 71 VAL Q O 1
ATOM 3176 N N . GLU B 1 72 ? 133.834 24.404 44.392 1.00 31.02 72 GLU Q N 1
ATOM 3177 C CA . GLU B 1 72 ? 135.316 24.259 44.487 1.00 36.09 72 GLU Q CA 1
ATOM 3178 C C . GLU B 1 72 ? 135.746 24.922 45.796 1.00 34.32 72 GLU Q C 1
ATOM 3179 O O . GLU B 1 72 ? 136.672 24.451 46.460 1.00 33.10 72 GLU Q O 1
ATOM 3185 N N . ASP B 1 73 ? 134.988 25.982 46.147 1.00 33.03 73 ASP Q N 1
ATOM 3186 C CA . ASP B 1 73 ? 135.196 26.665 47.420 1.00 37.22 73 ASP Q CA 1
ATOM 3187 C C . ASP B 1 73 ? 135.194 25.610 48.521 1.00 35.10 73 ASP Q C 1
ATOM 3188 O O . ASP B 1 73 ? 136.204 25.369 49.174 1.00 37.22 73 ASP Q O 1
ATOM 3193 N N . LEU B 1 74 ? 134.161 24.766 48.545 1.00 33.21 74 LEU Q N 1
ATOM 3194 C CA . LEU B 1 74 ? 134.070 23.715 49.550 1.00 33.33 74 LEU Q CA 1
ATOM 3195 C C . LEU B 1 74 ? 135.198 22.733 49.541 1.00 36.60 74 LEU Q C 1
ATOM 3196 O O . LEU B 1 74 ? 135.829 22.373 50.551 1.00 29.40 74 LEU Q O 1
ATOM 3201 N N . ILE B 1 75 ? 135.543 22.184 48.364 1.00 34.05 75 ILE Q N 1
ATOM 3202 C CA . ILE B 1 75 ? 136.637 21.221 48.267 1.00 31.02 75 ILE Q CA 1
ATOM 3203 C C . ILE B 1 75 ? 137.981 21.837 48.712 1.00 23.73 75 ILE Q C 1
ATOM 3204 O O . ILE B 1 75 ? 138.769 21.186 49.367 1.00 26.05 75 ILE Q O 1
ATOM 3209 N N . LYS B 1 76 ? 138.269 23.040 48.298 1.00 25.86 76 LYS Q N 1
ATOM 3210 C CA . LYS B 1 76 ? 139.536 23.687 48.652 1.00 36.77 76 LYS Q CA 1
ATOM 3211 C C . LYS B 1 76 ? 139.683 23.955 50.159 1.00 37.40 76 LYS Q C 1
ATOM 3212 O O . LYS B 1 76 ? 140.809 24.033 50.686 1.00 34.28 76 LYS Q O 1
ATOM 3218 N N . THR B 1 77 ? 138.561 24.254 50.808 1.00 37.72 77 THR Q N 1
ATOM 3219 C CA . THR B 1 77 ? 138.572 24.643 52.218 1.00 29.93 77 THR Q CA 1
ATOM 3220 C C . THR B 1 77 ? 138.230 23.485 53.113 1.00 34.13 77 THR Q C 1
ATOM 3221 O O . THR B 1 77 ? 137.841 23.681 54.284 1.00 33.82 77 THR Q O 1
ATOM 3225 N N . SER B 1 78 ? 138.375 22.267 52.612 1.00 34.32 78 SER Q N 1
ATOM 3226 C CA . SER B 1 78 ? 138.191 21.064 53.432 1.00 29.99 78 SER Q CA 1
ATOM 3227 C C . SER B 1 78 ? 139.501 20.275 53.397 1.00 27.90 78 SER Q C 1
ATOM 3228 O O . SER B 1 78 ? 140.277 20.534 52.494 1.00 32.31 78 SER Q O 1
ATOM 3231 N N . ASP B 1 79 ? 139.664 19.285 54.230 1.00 27.53 79 ASP Q N 1
ATOM 3232 C CA . ASP B 1 79 ? 140.810 18.397 54.186 1.00 33.66 79 ASP Q CA 1
ATOM 3233 C C . ASP B 1 79 ? 140.498 17.092 53.424 1.00 39.47 79 ASP Q C 1
ATOM 3234 O O . ASP B 1 79 ? 141.429 16.353 53.099 1.00 34.25 79 ASP Q O 1
ATOM 3239 N N . ILE B 1 80 ? 139.216 16.763 53.255 1.00 34.45 80 ILE Q N 1
ATOM 3240 C CA . ILE B 1 80 ? 138.840 15.553 52.515 1.00 37.51 80 ILE Q CA 1
ATOM 3241 C C . ILE B 1 80 ? 137.376 15.607 52.090 1.00 40.95 80 ILE Q C 1
ATOM 3242 O O . ILE B 1 80 ? 136.583 16.299 52.732 1.00 32.84 80 ILE Q O 1
ATOM 3247 N N . VAL B 1 81 ? 137.062 15.007 50.931 1.00 33.39 81 VAL Q N 1
ATOM 3248 C CA . VAL B 1 81 ? 135.685 15.091 50.414 1.00 34.95 81 VAL Q CA 1
ATOM 3249 C C . VAL B 1 81 ? 134.978 13.759 50.406 1.00 35.10 81 VAL Q C 1
ATOM 3250 O O . VAL B 1 81 ? 135.491 12.737 49.915 1.00 36.76 81 VAL Q O 1
ATOM 3254 N N . VAL B 1 82 ? 133.810 13.685 51.057 1.00 34.52 82 VAL Q N 1
ATOM 3255 C CA . VAL B 1 82 ? 133.004 12.474 50.984 1.00 31.13 82 VAL Q CA 1
ATOM 3256 C C . VAL B 1 82 ? 132.072 12.783 49.770 1.00 39.39 82 VAL Q C 1
ATOM 3257 O O . VAL B 1 82 ? 131.350 13.778 49.763 1.00 31.33 82 VAL Q O 1
ATOM 3261 N N . ASP B 1 83 ? 132.320 12.071 48.666 1.00 38.33 83 ASP Q N 1
ATOM 3262 C CA . ASP B 1 83 ? 131.519 12.366 47.456 1.00 36.71 83 ASP Q CA 1
ATOM 3263 C C . ASP B 1 83 ? 130.300 11.464 47.416 1.00 34.60 83 ASP Q C 1
ATOM 3264 O O . ASP B 1 83 ? 130.436 10.242 47.323 1.00 33.75 83 ASP Q O 1
ATOM 3269 N N . THR B 1 84 ? 129.101 12.050 47.479 1.00 29.71 84 THR Q N 1
ATOM 3270 C CA . THR B 1 84 ? 127.900 11.212 47.418 1.00 31.62 84 THR Q CA 1
ATOM 3271 C C . THR B 1 84 ? 127.020 11.676 46.255 1.00 35.86 84 THR Q C 1
ATOM 3272 O O . THR B 1 84 ? 125.789 11.699 46.347 1.00 34.00 84 THR Q O 1
ATOM 3276 N N . THR B 1 85 ? 127.637 12.140 45.166 1.00 31.00 85 THR Q N 1
ATOM 3277 C CA . THR B 1 85 ? 126.980 12.538 43.962 1.00 31.41 85 THR Q CA 1
ATOM 3278 C C . THR B 1 85 ? 126.392 11.330 43.203 1.00 32.85 85 THR Q C 1
ATOM 3279 O O . THR B 1 85 ? 126.577 10.167 43.566 1.00 28.76 85 THR Q O 1
ATOM 3283 N N . PRO B 1 86 ? 125.511 11.599 42.260 1.00 32.92 86 PRO Q N 1
ATOM 3284 C CA . PRO B 1 86 ? 124.844 10.530 41.512 1.00 37.43 86 PRO Q CA 1
ATOM 3285 C C . PRO B 1 86 ? 125.853 9.676 40.729 1.00 37.34 86 PRO Q C 1
ATOM 3286 O O . PRO B 1 86 ? 126.882 10.187 40.278 1.00 36.74 86 PRO Q O 1
ATOM 3290 N N . ASN B 1 87 ? 125.534 8.418 40.521 1.00 40.76 87 ASN Q N 1
ATOM 3291 C CA . ASN B 1 87 ? 126.322 7.481 39.726 1.00 42.32 87 ASN Q CA 1
ATOM 3292 C C . ASN B 1 87 ? 126.923 8.170 38.517 1.00 37.31 87 ASN Q C 1
ATOM 3293 O O . ASN B 1 87 ? 126.192 8.842 37.789 1.00 39.99 87 ASN Q O 1
ATOM 3298 N N . GLY B 1 88 ? 128.246 8.132 38.366 1.00 40.13 88 GLY Q N 1
ATOM 3299 C CA . GLY B 1 88 ? 128.863 8.820 37.240 1.00 38.46 88 GLY Q CA 1
ATOM 3300 C C . GLY B 1 88 ? 129.335 10.224 37.515 1.00 42.74 88 GLY Q C 1
ATOM 3301 O O . GLY B 1 88 ? 130.289 10.678 36.874 1.00 40.60 88 GLY Q O 1
ATOM 3302 N N . VAL B 1 89 ? 128.777 10.948 38.480 1.00 41.77 89 VAL Q N 1
ATOM 3303 C CA . VAL B 1 89 ? 129.220 12.319 38.751 1.00 38.55 89 VAL Q CA 1
ATOM 3304 C C . VAL B 1 89 ? 130.519 12.369 39.555 1.00 31.75 89 VAL Q C 1
ATOM 3305 O O . VAL B 1 89 ? 131.270 13.335 39.482 1.00 35.22 89 VAL Q O 1
ATOM 3309 N N . GLY B 1 90 ? 130.798 11.352 40.326 1.00 33.14 90 GLY Q N 1
ATOM 3310 C CA . GLY B 1 90 ? 132.005 11.240 41.122 1.00 35.23 90 GLY Q CA 1
ATOM 3311 C C . GLY B 1 90 ? 133.220 11.285 40.178 1.00 40.79 90 GLY Q C 1
ATOM 3312 O O . GLY B 1 90 ? 134.124 12.109 40.334 1.00 38.43 90 GLY Q O 1
ATOM 3313 N N . ALA B 1 91 ? 133.155 10.472 39.110 1.00 36.68 91 ALA Q N 1
ATOM 3314 C CA . ALA B 1 91 ? 134.240 10.431 38.137 1.00 33.44 91 ALA Q CA 1
ATOM 3315 C C . ALA B 1 91 ? 134.413 11.785 37.510 1.00 33.33 91 ALA Q C 1
ATOM 3316 O O . ALA B 1 91 ? 135.517 12.141 37.095 1.00 36.77 91 ALA Q O 1
ATOM 3318 N N . GLN B 1 92 ? 133.316 12.550 37.373 1.00 37.59 92 GLN Q N 1
ATOM 3319 C CA . GLN B 1 92 ? 133.396 13.900 36.828 1.00 38.18 92 GLN Q CA 1
ATOM 3320 C C . GLN B 1 92 ? 134.063 14.859 37.828 1.00 45.63 92 GLN Q C 1
ATOM 3321 O O . GLN B 1 92 ? 134.709 15.834 37.427 1.00 42.10 92 GLN Q O 1
ATOM 3327 N N . TYR B 1 93 ? 133.859 14.610 39.132 1.00 41.89 93 TYR Q N 1
ATOM 3328 C CA . TYR B 1 93 ? 134.500 15.452 40.138 1.00 47.81 93 TYR Q CA 1
ATOM 3329 C C . TYR B 1 93 ? 135.925 14.992 40.433 1.00 44.44 93 TYR Q C 1
ATOM 3330 O O . TYR B 1 93 ? 136.763 15.806 40.825 1.00 44.66 93 TYR Q O 1
ATOM 3339 N N . LYS B 1 94 ? 136.240 13.742 40.105 1.00 43.16 94 LYS Q N 1
ATOM 3340 C CA . LYS B 1 94 ? 137.559 13.157 40.345 1.00 45.88 94 LYS Q CA 1
ATOM 3341 C C . LYS B 1 94 ? 138.720 14.014 39.901 1.00 44.85 94 LYS Q C 1
ATOM 3342 O O . LYS B 1 94 ? 139.635 14.291 40.701 1.00 45.92 94 LYS Q O 1
ATOM 3348 N N . PRO B 1 95 ? 138.712 14.547 38.687 1.00 47.63 95 PRO Q N 1
ATOM 3349 C CA . PRO B 1 95 ? 139.768 15.424 38.208 1.00 45.27 95 PRO Q CA 1
ATOM 3350 C C . PRO B 1 95 ? 139.840 16.722 39.000 1.00 46.32 95 PRO Q C 1
ATOM 3351 O O . PRO B 1 95 ? 140.846 17.438 38.985 1.00 40.46 95 PRO Q O 1
ATOM 3355 N N . ILE B 1 96 ? 138.700 17.108 39.585 1.00 43.39 96 ILE Q N 1
ATOM 3356 C CA . ILE B 1 96 ? 138.675 18.346 40.376 1.00 43.67 96 ILE Q CA 1
ATOM 3357 C C . ILE B 1 96 ? 139.430 18.154 41.673 1.00 39.39 96 ILE Q C 1
ATOM 3358 O O . ILE B 1 96 ? 140.338 18.939 41.968 1.00 42.93 96 ILE Q O 1
ATOM 3363 N N . TYR B 1 97 ? 139.189 17.057 42.379 1.00 37.31 97 TYR Q N 1
ATOM 3364 C CA . TYR B 1 97 ? 139.857 16.707 43.603 1.00 40.80 97 TYR Q CA 1
ATOM 3365 C C . TYR B 1 97 ? 141.371 16.576 43.428 1.00 46.48 97 TYR Q C 1
ATOM 3366 O O . TYR B 1 97 ? 142.165 17.008 44.264 1.00 39.79 97 TYR Q O 1
ATOM 3375 N N . LEU B 1 98 ? 141.712 15.860 42.356 1.00 45.60 98 LEU Q N 1
ATOM 3376 C CA . LEU B 1 98 ? 143.100 15.686 41.972 1.00 48.12 98 LEU Q CA 1
ATOM 3377 C C . LEU B 1 98 ? 143.789 17.042 41.892 1.00 43.42 98 LEU Q C 1
ATOM 3378 O O . LEU B 1 98 ? 144.738 17.302 42.620 1.00 49.67 98 LEU Q O 1
ATOM 3383 N N . GLN B 1 99 ? 143.297 17.928 41.057 1.00 45.88 99 GLN Q N 1
ATOM 3384 C CA . GLN B 1 99 ? 143.804 19.259 40.868 1.00 46.32 99 GLN Q CA 1
ATOM 3385 C C . GLN B 1 99 ? 143.944 20.069 42.155 1.00 47.72 99 GLN Q C 1
ATOM 3386 O O . GLN B 1 99 ? 144.857 20.894 42.238 1.00 45.65 99 GLN Q O 1
ATOM 3392 N N . LEU B 1 100 ? 143.000 19.925 43.087 1.00 43.78 100 LEU Q N 1
ATOM 3393 C CA . LEU B 1 100 ? 143.081 20.684 44.336 1.00 47.02 100 LEU Q CA 1
ATOM 3394 C C . LEU B 1 100 ? 143.798 19.916 45.425 1.00 47.44 100 LEU Q C 1
ATOM 3395 O O . LEU B 1 100 ? 143.999 20.399 46.539 1.00 52.13 100 LEU Q O 1
ATOM 3400 N N . GLN B 1 101 ? 144.245 18.701 45.089 1.00 43.59 101 GLN Q N 1
ATOM 3401 C CA . GLN B 1 101 ? 144.953 17.871 46.029 1.00 45.30 101 GLN Q CA 1
ATOM 3402 C C . GLN B 1 101 ? 144.126 17.490 47.241 1.00 45.43 101 GLN Q C 1
ATOM 3403 O O . GLN B 1 101 ? 144.632 17.494 48.366 1.00 41.06 101 GLN Q O 1
ATOM 3409 N N . ARG B 1 102 ? 142.890 17.031 47.017 1.00 41.78 102 ARG Q N 1
ATOM 3410 C CA . ARG B 1 102 ? 142.082 16.518 48.110 1.00 35.07 102 ARG Q CA 1
ATOM 3411 C C . ARG B 1 102 ? 141.830 15.030 48.037 1.00 36.33 102 ARG Q C 1
ATOM 3412 O O . ARG B 1 102 ? 141.306 14.553 47.019 1.00 38.69 102 ARG Q O 1
ATOM 3420 N N . ASN B 1 103 ? 142.081 14.309 49.123 1.00 32.75 103 ASN Q N 1
ATOM 3421 C CA . ASN B 1 103 ? 141.624 12.919 49.171 1.00 35.79 103 ASN Q CA 1
ATOM 3422 C C . ASN B 1 103 ? 140.097 12.923 48.994 1.00 43.07 103 ASN Q C 1
ATOM 3423 O O . ASN B 1 103 ? 139.442 13.980 49.164 1.00 42.38 103 ASN Q O 1
ATOM 3428 N N . ALA B 1 104 ? 139.503 11.780 48.644 1.00 40.49 104 ALA Q N 1
ATOM 3429 C CA . ALA B 1 104 ? 138.033 11.769 48.495 1.00 36.40 104 ALA Q CA 1
ATOM 3430 C C . ALA B 1 104 ? 137.501 10.362 48.598 1.00 37.39 104 ALA Q C 1
ATOM 3431 O O . ALA B 1 104 ? 138.193 9.390 48.300 1.00 36.70 104 ALA Q O 1
ATOM 3433 N N . ILE B 1 105 ? 136.315 10.240 49.188 1.00 35.13 105 ILE Q N 1
ATOM 3434 C CA . ILE B 1 105 ? 135.668 8.952 49.368 1.00 34.07 105 ILE Q CA 1
ATOM 3435 C C . ILE B 1 105 ? 134.537 8.920 48.318 1.00 38.22 105 ILE Q C 1
ATOM 3436 O O . ILE B 1 105 ? 133.853 9.946 48.110 1.00 36.15 105 ILE Q O 1
ATOM 3441 N N . PHE B 1 106 ? 134.469 7.843 47.538 1.00 37.45 106 PHE Q N 1
ATOM 3442 C CA . PHE B 1 106 ? 133.438 7.791 46.492 1.00 29.58 106 PHE Q CA 1
ATOM 3443 C C . PHE B 1 106 ? 132.382 6.748 46.812 1.00 30.24 106 PHE Q C 1
ATOM 3444 O O . PHE B 1 106 ? 132.682 5.820 47.574 1.00 32.10 106 PHE Q O 1
ATOM 3452 N N . GLN B 1 107 ? 131.191 6.859 46.204 1.00 34.42 107 GLN Q N 1
ATOM 3453 C CA . GLN B 1 107 ? 130.235 5.767 46.471 1.00 32.33 107 GLN Q CA 1
ATOM 3454 C C . GLN B 1 107 ? 130.367 4.665 45.413 1.00 34.23 107 GLN Q C 1
ATOM 3455 O O . GLN B 1 107 ? 130.895 4.886 44.325 1.00 28.24 107 GLN Q O 1
ATOM 3461 N N . GLY B 1 108 ? 129.686 3.573 45.689 1.00 34.11 108 GLY Q N 1
ATOM 3462 C CA . GLY B 1 108 ? 129.660 2.318 45.054 1.00 39.53 108 GLY Q CA 1
ATOM 3463 C C . GLY B 1 108 ? 129.079 2.097 43.678 1.00 39.44 108 GLY Q C 1
ATOM 3464 O O . GLY B 1 108 ? 129.272 1.012 43.101 1.00 38.38 108 GLY Q O 1
ATOM 3465 N N . GLY B 1 109 ? 128.448 3.092 43.117 1.00 38.33 109 GLY Q N 1
ATOM 3466 C CA . GLY B 1 109 ? 127.907 3.166 41.785 1.00 40.13 109 GLY Q CA 1
ATOM 3467 C C . GLY B 1 109 ? 128.958 3.785 40.863 1.00 45.05 109 GLY Q C 1
ATOM 3468 O O . GLY B 1 109 ? 128.737 3.970 39.668 1.00 44.50 109 GLY Q O 1
ATOM 3469 N N . GLU B 1 110 ? 130.122 4.143 41.440 1.00 37.72 110 GLU Q N 1
ATOM 3470 C CA . GLU B 1 110 ? 131.187 4.666 40.581 1.00 36.83 110 GLU Q CA 1
ATOM 3471 C C . GLU B 1 110 ? 131.991 3.473 40.025 1.00 29.17 110 GLU Q C 1
ATOM 3472 O O . GLU B 1 110 ? 132.099 2.439 40.683 1.00 30.89 110 GLU Q O 1
ATOM 3478 N N . LYS B 1 111 ? 132.686 3.706 38.932 1.00 33.34 111 LYS Q N 1
ATOM 3479 C CA . LYS B 1 111 ? 133.603 2.624 38.458 1.00 41.37 111 LYS Q CA 1
ATOM 3480 C C . LYS B 1 111 ? 134.768 2.536 39.426 1.00 45.37 111 LYS Q C 1
ATOM 3481 O O . LYS B 1 111 ? 135.250 3.575 39.904 1.00 40.05 111 LYS Q O 1
ATOM 3487 N N . ALA B 1 112 ? 135.250 1.339 39.712 1.00 48.16 112 ALA Q N 1
ATOM 3488 C CA . ALA B 1 112 ? 136.347 1.066 40.616 1.00 47.14 112 ALA Q CA 1
ATOM 3489 C C . ALA B 1 112 ? 137.571 1.917 40.338 1.00 48.51 112 ALA Q C 1
ATOM 3490 O O . ALA B 1 112 ? 138.212 2.437 41.263 1.00 46.36 112 ALA Q O 1
ATOM 3492 N N . GLU B 1 113 ? 137.830 2.214 39.065 1.00 44.61 113 GLU Q N 1
ATOM 3493 C CA . GLU B 1 113 ? 138.934 3.046 38.645 1.00 48.35 113 GLU Q CA 1
ATOM 3494 C C . GLU B 1 113 ? 138.878 4.479 39.134 1.00 46.78 113 GLU Q C 1
ATOM 3495 O O . GLU B 1 113 ? 139.817 5.248 38.874 1.00 44.18 113 GLU Q O 1
ATOM 3501 N N . VAL B 1 114 ? 137.784 4.918 39.749 1.00 46.99 114 VAL Q N 1
ATOM 3502 C CA . VAL B 1 114 ? 137.710 6.284 40.262 1.00 42.67 114 VAL Q CA 1
ATOM 3503 C C . VAL B 1 114 ? 138.575 6.392 41.518 1.00 42.25 114 VAL Q C 1
ATOM 3504 O O . VAL B 1 114 ? 139.080 7.460 41.809 1.00 45.74 114 VAL Q O 1
ATOM 3508 N N . ALA B 1 115 ? 138.703 5.313 42.269 1.00 42.57 115 ALA Q N 1
ATOM 3509 C CA . ALA B 1 115 ? 139.446 5.253 43.498 1.00 42.63 115 ALA Q CA 1
ATOM 3510 C C . ALA B 1 115 ? 140.753 4.456 43.347 1.00 47.13 115 ALA Q C 1
ATOM 3511 O O . ALA B 1 115 ? 140.945 3.694 42.402 1.00 42.99 115 ALA Q O 1
ATOM 3513 N N . ASP B 1 116 ? 141.565 4.568 44.405 1.00 46.34 116 ASP Q N 1
ATOM 3514 C CA . ASP B 1 116 ? 142.808 3.777 44.409 1.00 43.12 116 ASP Q CA 1
ATOM 3515 C C . ASP B 1 116 ? 142.496 2.447 45.042 1.00 39.12 116 ASP Q C 1
ATOM 3516 O O . ASP B 1 116 ? 143.248 1.498 44.785 1.00 39.68 116 ASP Q O 1
ATOM 3521 N N . ILE B 1 117 ? 141.399 2.257 45.749 1.00 37.79 117 ILE Q N 1
ATOM 3522 C CA . ILE B 1 117 ? 141.050 0.931 46.299 1.00 36.44 117 ILE Q CA 1
ATOM 3523 C C . ILE B 1 117 ? 139.537 1.001 46.624 1.00 41.57 117 ILE Q C 1
ATOM 3524 O O . ILE B 1 117 ? 138.973 2.090 46.764 1.00 44.01 117 ILE Q O 1
ATOM 3529 N N . SER B 1 118 ? 138.889 -0.142 46.717 1.00 38.42 118 SER Q N 1
ATOM 3530 C CA . SER B 1 118 ? 137.486 -0.271 47.089 1.00 41.52 118 SER Q CA 1
ATOM 3531 C C . SER B 1 118 ? 137.405 -0.823 48.508 1.00 43.98 118 SER Q C 1
ATOM 3532 O O . SER B 1 118 ? 138.333 -1.513 48.969 1.00 45.31 118 SER Q O 1
ATOM 3535 N N . PHE B 1 119 ? 136.344 -0.455 49.247 1.00 41.53 119 PHE Q N 1
ATOM 3536 C CA . PHE B 1 119 ? 136.301 -0.675 50.672 1.00 35.79 119 PHE Q CA 1
ATOM 3537 C C . PHE B 1 119 ? 135.063 -1.156 51.367 1.00 38.98 119 PHE Q C 1
ATOM 3538 O O . PHE B 1 119 ? 133.913 -0.774 51.134 1.00 33.13 119 PHE Q O 1
ATOM 3546 N N . SER B 1 120 ? 135.315 -1.907 52.436 1.00 36.71 120 SER Q N 1
ATOM 3547 C CA . SER B 1 120 ? 134.276 -2.302 53.392 1.00 39.96 120 SER Q CA 1
ATOM 3548 C C . SER B 1 120 ? 135.010 -2.451 54.727 1.00 42.43 120 SER Q C 1
ATOM 3549 O O . SER B 1 120 ? 135.943 -3.258 54.832 1.00 46.79 120 SER Q O 1
ATOM 3552 N N . ALA B 1 121 ? 134.691 -1.656 55.735 1.00 42.60 121 ALA Q N 1
ATOM 3553 C CA . ALA B 1 121 ? 135.417 -1.607 56.988 1.00 42.51 121 ALA Q CA 1
ATOM 3554 C C . ALA B 1 121 ? 135.537 -2.929 57.708 1.00 43.64 121 ALA Q C 1
ATOM 3555 O O . ALA B 1 121 ? 136.578 -3.164 58.355 1.00 41.79 121 ALA Q O 1
ATOM 3557 N N . LEU B 1 122 ? 134.613 -3.878 57.552 1.00 35.79 122 LEU Q N 1
ATOM 3558 C CA . LEU B 1 122 ? 134.805 -5.152 58.223 1.00 36.04 122 LEU Q CA 1
ATOM 3559 C C . LEU B 1 122 ? 135.740 -6.077 57.425 1.00 39.08 122 LEU Q C 1
ATOM 3560 O O . LEU B 1 122 ? 135.982 -7.193 57.896 1.00 40.40 122 LEU Q O 1
ATOM 3565 N N . CYS B 1 123 ? 136.196 -5.661 56.253 1.00 39.81 123 CYS Q N 1
ATOM 3566 C CA . CYS B 1 123 ? 136.995 -6.514 55.407 1.00 44.77 123 CYS Q CA 1
ATOM 3567 C C . CYS B 1 123 ? 138.389 -5.987 55.110 1.00 48.36 123 CYS Q C 1
ATOM 3568 O O . CYS B 1 123 ? 139.353 -6.733 55.331 1.00 48.06 123 CYS Q O 1
ATOM 3571 N N . ASN B 1 124 ? 138.539 -4.790 54.549 1.00 41.67 124 ASN Q N 1
ATOM 3572 C CA . ASN B 1 124 ? 139.896 -4.379 54.155 1.00 41.65 124 ASN Q CA 1
ATOM 3573 C C . ASN B 1 124 ? 140.284 -2.994 54.630 1.00 32.23 124 ASN Q C 1
ATOM 3574 O O . ASN B 1 124 ? 140.894 -2.200 53.914 1.00 33.68 124 ASN Q O 1
ATOM 3579 N N . TYR B 1 125 ? 139.934 -2.658 55.880 1.00 37.57 125 TYR Q N 1
ATOM 3580 C CA . TYR B 1 125 ? 140.304 -1.312 56.366 1.00 41.36 125 TYR Q CA 1
ATOM 3581 C C . TYR B 1 125 ? 141.813 -1.101 56.322 1.00 38.53 125 TYR Q C 1
ATOM 3582 O O . TYR B 1 125 ? 142.280 -0.095 55.773 1.00 38.46 125 TYR Q O 1
ATOM 3591 N N . ASN B 1 126 ? 142.582 -2.060 56.824 1.00 44.53 126 ASN Q N 1
ATOM 3592 C CA . ASN B 1 126 ? 144.057 -1.943 56.832 1.00 43.34 126 ASN Q CA 1
ATOM 3593 C C . ASN B 1 126 ? 144.635 -1.780 55.461 1.00 43.97 126 ASN Q C 1
ATOM 3594 O O . ASN B 1 126 ? 145.524 -0.956 55.221 1.00 42.66 126 ASN Q O 1
ATOM 3599 N N . GLU B 1 127 ? 144.088 -2.482 54.454 1.00 46.28 127 GLU Q N 1
ATOM 3600 C CA . GLU B 1 127 ? 144.569 -2.318 53.091 1.00 43.80 127 GLU Q CA 1
ATOM 3601 C C . GLU B 1 127 ? 144.271 -0.926 52.557 1.00 43.45 127 GLU Q C 1
ATOM 3602 O O . GLU B 1 127 ? 144.935 -0.455 51.624 1.00 43.02 127 GLU Q O 1
ATOM 3608 N N . ALA B 1 128 ? 143.265 -0.234 53.099 1.00 41.98 128 ALA Q N 1
ATOM 3609 C CA . ALA B 1 128 ? 142.922 1.103 52.618 1.00 45.66 128 ALA Q CA 1
ATOM 3610 C C . ALA B 1 128 ? 143.739 2.199 53.293 1.00 46.29 128 ALA Q C 1
ATOM 3611 O O . ALA B 1 128 ? 143.768 3.333 52.800 1.00 44.16 128 ALA Q O 1
ATOM 3613 N N . LEU B 1 129 ? 144.412 1.854 54.395 1.00 46.31 129 LEU Q N 1
ATOM 3614 C CA . LEU B 1 129 ? 145.208 2.878 55.083 1.00 45.98 129 LEU Q CA 1
ATOM 3615 C C . LEU B 1 129 ? 146.034 3.640 54.085 1.00 42.28 129 LEU Q C 1
ATOM 3616 O O . LEU B 1 129 ? 146.628 3.058 53.184 1.00 47.27 129 LEU Q O 1
ATOM 3621 N N . GLY B 1 130 ? 145.934 4.966 54.156 1.00 37.43 130 GLY Q N 1
ATOM 3622 C CA . GLY B 1 130 ? 146.645 5.870 53.299 1.00 37.88 130 GLY Q CA 1
ATOM 3623 C C . GLY B 1 130 ? 146.174 6.112 51.917 1.00 39.50 130 GLY Q C 1
ATOM 3624 O O . GLY B 1 130 ? 146.599 7.098 51.260 1.00 40.26 130 GLY Q O 1
ATOM 3625 N N . LYS B 1 131 ? 145.237 5.312 51.396 1.00 36.94 131 LYS Q N 1
ATOM 3626 C CA . LYS B 1 131 ? 144.773 5.593 50.027 1.00 37.74 131 LYS Q CA 1
ATOM 3627 C C . LYS B 1 131 ? 144.164 6.971 49.933 1.00 38.57 131 LYS Q C 1
ATOM 3628 O O . LYS B 1 131 ? 143.318 7.314 50.770 1.00 41.65 131 LYS Q O 1
ATOM 3634 N N . LYS B 1 132 ? 144.529 7.766 48.930 1.00 32.51 132 LYS Q N 1
ATOM 3635 C CA . LYS B 1 132 ? 144.017 9.108 48.813 1.00 36.49 132 LYS Q CA 1
ATOM 3636 C C . LYS B 1 132 ? 142.591 9.123 48.284 1.00 43.21 132 LYS Q C 1
ATOM 3637 O O . LYS B 1 132 ? 141.842 10.086 48.437 1.00 35.98 132 LYS Q O 1
ATOM 3643 N N . TYR B 1 133 ? 142.296 8.081 47.482 1.00 44.28 133 TYR Q N 1
ATOM 3644 C CA . TYR B 1 133 ? 140.948 8.007 46.879 1.00 41.07 133 TYR Q CA 1
ATOM 3645 C C . TYR B 1 133 ? 140.359 6.639 47.162 1.00 41.28 133 TYR Q C 1
ATOM 3646 O O . TYR B 1 133 ? 140.991 5.615 46.833 1.00 40.00 133 TYR Q O 1
ATOM 3655 N N . ILE B 1 134 ? 139.255 6.591 47.895 1.00 34.78 134 ILE Q N 1
ATOM 3656 C CA . ILE B 1 134 ? 138.647 5.332 48.261 1.00 35.19 134 ILE Q CA 1
ATOM 3657 C C . ILE B 1 134 ? 137.174 5.226 47.801 1.00 39.43 134 ILE Q C 1
ATOM 3658 O O . ILE B 1 134 ? 136.344 6.083 48.054 1.00 37.83 134 ILE Q O 1
ATOM 3663 N N . ARG B 1 135 ? 136.861 4.099 47.183 1.00 39.08 135 ARG Q N 1
ATOM 3664 C CA . ARG B 1 135 ? 135.512 3.809 46.745 1.00 37.34 135 ARG Q CA 1
ATOM 3665 C C . ARG B 1 135 ? 134.797 2.903 47.732 1.00 34.73 135 ARG Q C 1
ATOM 3666 O O . ARG B 1 135 ? 135.093 1.711 47.824 1.00 38.62 135 ARG Q O 1
ATOM 3674 N N . VAL B 1 136 ? 133.817 3.447 48.481 1.00 33.57 136 VAL Q N 1
ATOM 3675 C CA . VAL B 1 136 ? 133.033 2.623 49.400 1.00 33.10 136 VAL Q CA 1
ATOM 3676 C C . VAL B 1 136 ? 132.093 1.742 48.559 1.00 37.37 136 VAL Q C 1
ATOM 3677 O O . VAL B 1 136 ? 131.511 2.299 47.616 1.00 32.45 136 VAL Q O 1
ATOM 3681 N N . VAL B 1 137 ? 131.975 0.439 48.841 1.00 34.89 137 VAL Q N 1
ATOM 3682 C CA . VAL B 1 137 ? 131.201 -0.388 47.895 1.00 38.97 137 VAL Q CA 1
ATOM 3683 C C . VAL B 1 137 ? 129.707 -0.100 48.054 1.00 41.23 137 VAL Q C 1
ATOM 3684 O O . VAL B 1 137 ? 129.264 0.417 49.088 1.00 40.66 137 VAL Q O 1
ATOM 3688 N N . SER B 1 138 ? 128.952 -0.407 47.001 1.00 36.27 138 SER Q N 1
ATOM 3689 C CA . SER B 1 138 ? 127.524 -0.090 47.002 1.00 33.86 138 SER Q CA 1
ATOM 3690 C C . SER B 1 138 ? 126.800 -0.689 48.179 1.00 33.61 138 SER Q C 1
ATOM 3691 O O . SER B 1 138 ? 127.268 -1.620 48.838 1.00 34.81 138 SER Q O 1
ATOM 3694 N N . CYS B 1 139 ? 125.534 -0.271 48.445 1.00 27.42 139 CYS Q N 1
ATOM 3695 C CA . CYS B 1 139 ? 124.806 -0.832 49.574 1.00 26.58 139 CYS Q CA 1
ATOM 3696 C C . CYS B 1 139 ? 124.700 -2.334 49.634 1.00 29.79 139 CYS Q C 1
ATOM 3697 O O . CYS B 1 139 ? 124.649 -2.948 50.736 1.00 31.75 139 CYS Q O 1
ATOM 3700 N N . ASN B 1 140 ? 124.327 -2.987 48.518 1.00 27.33 140 ASN Q N 1
ATOM 3701 C CA . ASN B 1 140 ? 124.130 -4.448 48.564 1.00 29.41 140 ASN Q CA 1
ATOM 3702 C C . ASN B 1 140 ? 125.505 -5.146 48.581 1.00 20.53 140 ASN Q C 1
ATOM 3703 O O . ASN B 1 140 ? 125.631 -6.172 49.231 1.00 31.40 140 ASN Q O 1
ATOM 3708 N N . THR B 1 141 ? 126.509 -4.576 47.951 1.00 26.77 141 THR Q N 1
ATOM 3709 C CA . THR B 1 141 ? 127.854 -5.191 48.050 1.00 31.09 141 THR Q CA 1
ATOM 3710 C C . THR B 1 141 ? 128.343 -5.185 49.491 1.00 38.06 141 THR Q C 1
ATOM 3711 O O . THR B 1 141 ? 128.734 -6.210 50.100 1.00 35.25 141 THR Q O 1
ATOM 3715 N N . THR B 1 142 ? 128.096 -4.033 50.150 1.00 33.03 142 THR Q N 1
ATOM 3716 C CA . THR B 1 142 ? 128.502 -3.865 51.540 1.00 30.41 142 THR Q CA 1
ATOM 3717 C C . THR B 1 142 ? 127.865 -4.942 52.386 1.00 36.51 142 THR Q C 1
ATOM 3718 O O . THR B 1 142 ? 128.519 -5.549 53.246 1.00 35.79 142 THR Q O 1
ATOM 3722 N N . ALA B 1 143 ? 126.543 -5.206 52.206 1.00 32.30 143 ALA Q N 1
ATOM 3723 C CA . ALA B 1 143 ? 125.912 -6.205 53.023 1.00 28.30 143 ALA Q CA 1
ATOM 3724 C C . ALA B 1 143 ? 126.507 -7.595 52.765 1.00 28.14 143 ALA Q C 1
ATOM 3725 O O . ALA B 1 143 ? 126.487 -8.408 53.703 1.00 30.53 143 ALA Q O 1
ATOM 3727 N N . LEU B 1 144 ? 126.821 -7.889 51.514 1.00 33.55 144 LEU Q N 1
ATOM 3728 C CA . LEU B 1 144 ? 127.422 -9.190 51.162 1.00 40.87 144 LEU Q CA 1
ATOM 3729 C C . LEU B 1 144 ? 128.808 -9.351 51.839 1.00 37.97 144 LEU Q C 1
ATOM 3730 O O . LEU B 1 144 ? 129.090 -10.337 52.501 1.00 36.24 144 LEU Q O 1
ATOM 3735 N N . LEU B 1 145 ? 129.657 -8.360 51.680 1.00 37.43 145 LEU Q N 1
ATOM 3736 C CA . LEU B 1 145 ? 130.966 -8.288 52.305 1.00 38.76 145 LEU Q CA 1
ATOM 3737 C C . LEU B 1 145 ? 130.938 -8.405 53.814 1.00 40.93 145 LEU Q C 1
ATOM 3738 O O . LEU B 1 145 ? 131.706 -9.213 54.366 1.00 40.64 145 LEU Q O 1
ATOM 3743 N N . ARG B 1 146 ? 130.028 -7.708 54.512 1.00 40.74 146 ARG Q N 1
ATOM 3744 C CA . ARG B 1 146 ? 129.944 -7.842 55.960 1.00 38.63 146 ARG Q CA 1
ATOM 3745 C C . ARG B 1 146 ? 129.601 -9.286 56.326 1.00 43.64 146 ARG Q C 1
ATOM 3746 O O . ARG B 1 146 ? 130.219 -9.882 57.205 1.00 46.53 146 ARG Q O 1
ATOM 3754 N N . THR B 1 147 ? 128.607 -9.884 55.678 1.00 37.28 147 THR Q N 1
ATOM 3755 C CA . THR B 1 147 ? 128.178 -11.239 55.958 1.00 35.26 147 THR Q CA 1
ATOM 3756 C C . THR B 1 147 ? 129.334 -12.245 55.698 1.00 34.71 147 THR Q C 1
ATOM 3757 O O . THR B 1 147 ? 129.538 -13.152 56.484 1.00 36.98 147 THR Q O 1
ATOM 3761 N N . ILE B 1 148 ? 130.019 -12.103 54.591 1.00 31.97 148 ILE Q N 1
ATOM 3762 C CA . ILE B 1 148 ? 131.056 -13.026 54.150 1.00 44.84 148 ILE Q CA 1
ATOM 3763 C C . ILE B 1 148 ? 132.249 -12.971 55.106 1.00 47.89 148 ILE Q C 1
ATOM 3764 O O . ILE B 1 148 ? 132.530 -13.953 55.792 1.00 47.63 148 ILE Q O 1
ATOM 3769 N N . CYS B 1 149 ? 132.850 -11.785 55.198 1.00 46.38 149 CYS Q N 1
ATOM 3770 C CA . CYS B 1 149 ? 133.984 -11.569 56.090 1.00 45.34 149 CYS Q CA 1
ATOM 3771 C C . CYS B 1 149 ? 133.681 -12.015 57.501 1.00 45.38 149 CYS Q C 1
ATOM 3772 O O . CYS B 1 149 ? 134.557 -12.638 58.116 1.00 51.85 149 CYS Q O 1
ATOM 3775 N N . THR B 1 150 ? 132.475 -11.835 58.017 1.00 40.40 150 THR Q N 1
ATOM 3776 C CA . THR B 1 150 ? 132.094 -12.354 59.316 1.00 42.30 150 THR Q CA 1
ATOM 3777 C C . THR B 1 150 ? 131.924 -13.865 59.340 1.00 49.74 150 THR Q C 1
ATOM 3778 O O . THR B 1 150 ? 132.337 -14.529 60.305 1.00 43.69 150 THR Q O 1
ATOM 3782 N N . VAL B 1 151 ? 131.373 -14.485 58.286 1.00 49.13 151 VAL Q N 1
ATOM 3783 C CA . VAL B 1 151 ? 131.193 -15.949 58.310 1.00 51.58 151 VAL Q CA 1
ATOM 3784 C C . VAL B 1 151 ? 132.553 -16.644 58.154 1.00 49.85 151 VAL Q C 1
ATOM 3785 O O . VAL B 1 151 ? 132.798 -17.730 58.678 1.00 47.28 151 VAL Q O 1
ATOM 3789 N N . ASN B 1 152 ? 133.458 -15.984 57.471 1.00 46.65 152 ASN Q N 1
ATOM 3790 C CA . ASN B 1 152 ? 134.788 -16.413 57.150 1.00 54.42 152 ASN Q CA 1
ATOM 3791 C C . ASN B 1 152 ? 135.662 -16.677 58.373 1.00 58.46 152 ASN Q C 1
ATOM 3792 O O . ASN B 1 152 ? 136.601 -17.463 58.285 1.00 54.11 152 ASN Q O 1
ATOM 3797 N N . LYS B 1 153 ? 135.340 -16.056 59.502 1.00 60.61 153 LYS Q N 1
ATOM 3798 C CA . LYS B 1 153 ? 136.016 -16.269 60.756 1.00 61.34 153 LYS Q CA 1
ATOM 3799 C C . LYS B 1 153 ? 135.744 -17.684 61.279 1.00 62.91 153 LYS Q C 1
ATOM 3800 O O . LYS B 1 153 ? 136.525 -18.201 62.076 1.00 65.96 153 LYS Q O 1
ATOM 3806 N N . VAL B 1 154 ? 134.591 -18.231 60.935 1.00 61.78 154 VAL Q N 1
ATOM 3807 C CA . VAL B 1 154 ? 134.239 -19.584 61.381 1.00 59.26 154 VAL Q CA 1
ATOM 3808 C C . VAL B 1 154 ? 134.898 -20.580 60.431 1.00 60.76 154 VAL Q C 1
ATOM 3809 O O . VAL B 1 154 ? 135.441 -21.609 60.846 1.00 61.71 154 VAL Q O 1
ATOM 3813 N N . SER B 1 155 ? 134.932 -20.228 59.146 1.00 58.61 155 SER Q N 1
ATOM 3814 C CA . SER B 1 155 ? 135.591 -21.073 58.164 1.00 53.43 155 SER Q CA 1
ATOM 3815 C C . SER B 1 155 ? 135.743 -20.366 56.830 1.00 56.43 155 SER Q C 1
ATOM 3816 O O . SER B 1 155 ? 134.915 -19.541 56.417 1.00 55.58 155 SER Q O 1
ATOM 3819 N N . LYS B 1 156 ? 136.858 -20.666 56.168 1.00 52.79 156 LYS Q N 1
ATOM 3820 C CA . LYS B 1 156 ? 137.121 -20.031 54.874 1.00 53.12 156 LYS Q CA 1
ATOM 3821 C C . LYS B 1 156 ? 135.873 -20.232 53.992 1.00 57.20 156 LYS Q C 1
ATOM 3822 O O . LYS B 1 156 ? 135.249 -21.295 53.977 1.00 52.62 156 LYS Q O 1
ATOM 3828 N N . VAL B 1 157 ? 135.466 -19.112 53.404 1.00 54.98 157 VAL Q N 1
ATOM 3829 C CA . VAL B 1 157 ? 134.300 -19.068 52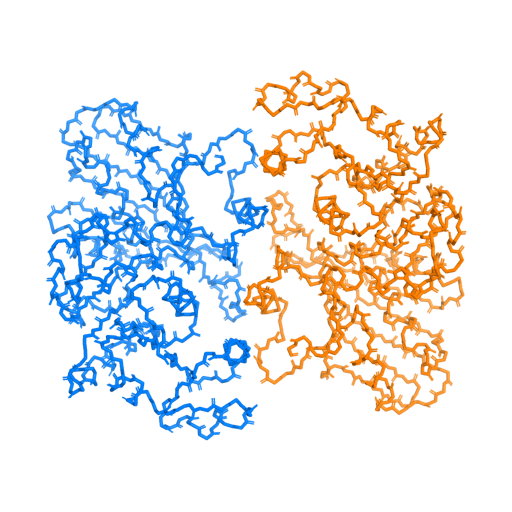.528 1.00 53.03 157 VAL Q CA 1
ATOM 3830 C C . VAL B 1 157 ? 134.804 -19.401 51.137 1.00 48.19 157 VAL Q C 1
ATOM 3831 O O . VAL B 1 157 ? 135.558 -18.618 50.566 1.00 49.13 157 VAL Q O 1
ATOM 3835 N N . GLU B 1 158 ? 134.403 -20.562 50.624 1.00 52.00 158 GLU Q N 1
ATOM 3836 C CA . GLU B 1 158 ? 134.908 -20.992 49.320 1.00 52.29 158 GLU Q CA 1
ATOM 3837 C C . GLU B 1 158 ? 134.073 -20.488 48.153 1.00 53.67 158 GLU Q C 1
ATOM 3838 O O . GLU B 1 158 ? 134.611 -20.140 47.103 1.00 53.56 158 GLU Q O 1
ATOM 3844 N N . LYS B 1 159 ? 132.747 -20.506 48.335 1.00 54.04 159 LYS Q N 1
ATOM 3845 C CA . LYS B 1 159 ? 131.868 -20.109 47.231 1.00 52.97 159 LYS Q CA 1
ATOM 3846 C C . LYS B 1 159 ? 130.653 -19.308 47.676 1.00 43.93 159 LYS Q C 1
ATOM 3847 O O . LYS B 1 159 ? 130.047 -19.581 48.704 1.00 37.45 159 LYS Q O 1
ATOM 3853 N N . VAL B 1 160 ? 130.321 -18.330 46.840 1.00 48.53 160 VAL Q N 1
ATOM 3854 C CA . VAL B 1 160 ? 129.110 -17.546 47.061 1.00 46.01 160 VAL Q CA 1
ATOM 3855 C C . VAL B 1 160 ? 128.344 -17.310 45.753 1.00 37.66 160 VAL Q C 1
ATOM 3856 O O . VAL B 1 160 ? 128.795 -16.870 44.710 1.00 37.76 160 VAL Q O 1
ATOM 3860 N N . ARG B 1 161 ? 127.095 -17.736 45.875 1.00 40.39 161 ARG Q N 1
ATOM 3861 C CA . ARG B 1 161 ? 126.034 -17.474 44.913 1.00 44.36 161 ARG Q CA 1
ATOM 3862 C C . ARG B 1 161 ? 124.896 -16.673 45.581 1.00 39.56 161 ARG Q C 1
ATOM 3863 O O . ARG B 1 161 ? 124.384 -17.118 46.616 1.00 33.42 161 ARG Q O 1
ATOM 3871 N N . ALA B 1 162 ? 124.491 -15.541 45.007 1.00 41.01 162 ALA Q N 1
ATOM 3872 C CA . ALA B 1 162 ? 123.403 -14.818 45.633 1.00 38.72 162 ALA Q CA 1
ATOM 3873 C C . ALA B 1 162 ? 122.395 -14.203 44.660 1.00 33.46 162 ALA Q C 1
ATOM 3874 O O . ALA B 1 162 ? 122.709 -13.754 43.565 1.00 36.44 162 ALA Q O 1
ATOM 3876 N N . THR B 1 163 ? 121.166 -14.143 45.134 1.00 30.96 163 THR Q N 1
ATOM 3877 C CA . THR B 1 163 ? 120.060 -13.444 44.473 1.00 35.76 163 THR Q CA 1
ATOM 3878 C C . THR B 1 163 ? 119.662 -12.178 45.294 1.00 27.35 163 THR Q C 1
ATOM 3879 O O . THR B 1 163 ? 119.355 -12.304 46.470 1.00 28.57 163 THR Q O 1
ATOM 3883 N N . ILE B 1 164 ? 119.771 -11.033 44.640 1.00 29.42 164 ILE Q N 1
ATOM 3884 C CA . ILE B 1 164 ? 119.425 -9.780 45.290 1.00 35.03 164 ILE Q CA 1
ATOM 3885 C C . ILE B 1 164 ? 118.043 -9.249 44.842 1.00 32.24 164 ILE Q C 1
ATOM 3886 O O . ILE B 1 164 ? 117.860 -8.960 43.682 1.00 27.31 164 ILE Q O 1
ATOM 3891 N N . VAL B 1 165 ? 117.127 -9.158 45.783 1.00 32.77 165 VAL Q N 1
ATOM 3892 C CA . VAL B 1 165 ? 115.815 -8.543 45.459 1.00 32.86 165 VAL Q CA 1
ATOM 3893 C C . VAL B 1 165 ? 115.816 -7.061 45.861 1.00 30.91 165 VAL Q C 1
ATOM 3894 O O . VAL B 1 165 ? 115.849 -6.756 47.050 1.00 29.04 165 VAL Q O 1
ATOM 3898 N N . ARG B 1 166 ? 116.019 -6.200 44.873 1.00 27.08 166 ARG Q N 1
ATOM 3899 C CA . ARG B 1 166 ? 116.217 -4.803 45.075 1.00 28.30 166 ARG Q CA 1
ATOM 3900 C C . ARG B 1 166 ? 114.920 -3.978 45.173 1.00 34.44 166 ARG Q C 1
ATOM 3901 O O . ARG B 1 166 ? 114.037 -4.092 44.305 1.00 34.85 166 ARG Q O 1
ATOM 3909 N N . ARG B 1 167 ? 114.836 -3.105 46.169 1.00 32.23 167 ARG Q N 1
ATOM 3910 C CA . ARG B 1 167 ? 113.653 -2.151 46.190 1.00 25.95 167 ARG Q CA 1
ATOM 3911 C C . ARG B 1 167 ? 113.909 -1.225 45.012 1.00 21.58 167 ARG Q C 1
ATOM 3912 O O . ARG B 1 167 ? 115.046 -0.913 44.595 1.00 29.01 167 ARG Q O 1
ATOM 3920 N N . ALA B 1 168 ? 112.796 -0.835 44.351 1.00 20.79 168 ALA Q N 1
ATOM 3921 C CA . ALA B 1 168 ? 112.838 -0.018 43.147 1.00 20.97 168 ALA Q CA 1
ATOM 3922 C C . ALA B 1 168 ? 113.406 1.367 43.274 1.00 25.78 168 ALA Q C 1
ATOM 3923 O O . ALA B 1 168 ? 114.134 1.916 42.384 1.00 20.84 168 ALA Q O 1
ATOM 3925 N N . ALA B 1 169 ? 112.904 2.071 44.291 1.00 25.22 169 ALA Q N 1
ATOM 3926 C CA . ALA B 1 169 ? 113.357 3.448 44.520 1.00 25.01 169 ALA Q CA 1
ATOM 3927 C C . ALA B 1 169 ? 113.031 3.821 45.963 1.00 23.30 169 ALA Q C 1
ATOM 3928 O O . ALA B 1 169 ? 112.180 3.162 46.569 1.00 25.11 169 ALA Q O 1
ATOM 3930 N N . ASP B 1 170 ? 113.728 4.806 46.508 1.00 24.44 170 ASP Q N 1
ATOM 3931 C CA . ASP B 1 170 ? 113.420 5.215 47.877 1.00 28.95 170 ASP Q CA 1
ATOM 3932 C C . ASP B 1 170 ? 112.014 5.823 47.969 1.00 22.59 170 ASP Q C 1
ATOM 3933 O O . ASP B 1 170 ? 111.429 6.289 47.002 1.00 23.26 170 ASP Q O 1
ATOM 3938 N N . GLN B 1 171 ? 111.514 5.797 49.186 1.00 27.69 171 GLN Q N 1
ATOM 3939 C CA . GLN B 1 171 ? 110.173 6.272 49.512 1.00 29.90 171 GLN Q CA 1
ATOM 3940 C C . GLN B 1 171 ? 109.917 7.695 49.069 1.00 31.00 171 GLN Q C 1
ATOM 3941 O O . GLN B 1 171 ? 108.834 7.994 48.536 1.00 35.66 171 GLN Q O 1
ATOM 3947 N N . LYS B 1 172 ? 110.911 8.569 49.074 1.00 28.73 172 LYS Q N 1
ATOM 3948 C CA . LYS B 1 172 ? 110.696 9.974 48.752 1.00 32.94 172 LYS Q CA 1
ATOM 3949 C C . LYS B 1 172 ? 110.574 10.282 47.271 1.00 31.11 172 LYS Q C 1
ATOM 3950 O O . LYS B 1 172 ? 110.196 11.351 46.830 1.00 29.70 172 LYS Q O 1
ATOM 3956 N N . GLU B 1 173 ? 111.090 9.349 46.470 1.00 26.68 173 GLU Q N 1
ATOM 3957 C CA . GLU B 1 173 ? 111.106 9.435 45.017 1.00 32.83 173 GLU Q CA 1
ATOM 3958 C C . GLU B 1 173 ? 109.678 9.183 44.529 1.00 31.45 173 GLU Q C 1
ATOM 3959 O O . GLU B 1 173 ? 108.916 8.379 45.070 1.00 36.03 173 GLU Q O 1
ATOM 3965 N N . VAL B 1 174 ? 109.124 10.077 43.718 1.00 24.85 174 VAL Q N 1
ATOM 3966 C CA . VAL B 1 174 ? 107.749 9.845 43.279 1.00 28.83 174 VAL Q CA 1
ATOM 3967 C C . VAL B 1 174 ? 107.639 9.627 41.780 1.00 28.70 174 VAL Q C 1
ATOM 3968 O O . VAL B 1 174 ? 106.531 9.416 41.287 1.00 32.54 174 VAL Q O 1
ATOM 3972 N N . LYS B 1 175 ? 108.754 9.715 41.055 1.00 29.85 175 LYS Q N 1
ATOM 3973 C CA . LYS B 1 175 ? 108.713 9.568 39.597 1.00 32.01 175 LYS Q CA 1
ATOM 3974 C C . LYS B 1 175 ? 109.321 8.273 39.096 1.00 30.57 175 LYS Q C 1
ATOM 3975 O O . LYS B 1 175 ? 109.584 8.152 37.895 1.00 39.64 175 LYS Q O 1
ATOM 3981 N N . LYS B 1 176 ? 109.652 7.337 39.990 1.00 30.14 176 LYS Q N 1
ATOM 3982 C CA . LYS B 1 176 ? 110.319 6.120 39.558 1.00 28.25 176 LYS Q CA 1
ATOM 3983 C C . LYS B 1 176 ? 109.432 4.909 39.730 1.00 27.09 176 LYS Q C 1
ATOM 3984 O O . LYS B 1 176 ? 108.728 4.846 40.722 1.00 28.02 176 LYS Q O 1
ATOM 3990 N N . GLY B 1 177 ? 109.518 3.964 38.798 1.00 30.10 177 GLY Q N 1
ATOM 3991 C CA . GLY B 1 177 ? 108.831 2.698 38.919 1.00 27.59 177 GLY Q CA 1
ATOM 3992 C C . GLY B 1 177 ? 109.808 1.552 39.186 1.00 30.34 177 GLY Q C 1
ATOM 3993 O O . GLY B 1 177 ? 110.943 1.744 39.533 1.00 30.29 177 GLY Q O 1
ATOM 3994 N N . PRO B 1 178 ? 109.336 0.316 39.090 1.00 31.27 178 PRO Q N 1
ATOM 3995 C CA . PRO B 1 178 ? 107.999 0.017 38.649 1.00 25.73 178 PRO Q CA 1
ATOM 3996 C C . PRO B 1 178 ? 106.967 0.090 39.758 1.00 26.87 178 PRO Q C 1
ATOM 3997 O O . PRO B 1 178 ? 107.177 -0.342 40.897 1.00 24.98 178 PRO Q O 1
ATOM 4001 N N . ILE B 1 179 ? 105.737 0.426 39.335 1.00 23.19 179 ILE Q N 1
ATOM 4002 C CA . ILE B 1 179 ? 104.627 0.366 40.272 1.00 27.13 179 ILE Q CA 1
ATOM 4003 C C . ILE B 1 179 ? 104.214 -1.048 40.583 1.00 25.94 179 ILE Q C 1
ATOM 4004 O O . ILE B 1 179 ? 103.856 -1.366 41.728 1.00 25.00 179 ILE Q O 1
ATOM 4009 N N . ASN B 1 180 ? 104.207 -1.913 39.558 1.00 25.44 180 ASN Q N 1
ATOM 4010 C CA . ASN B 1 180 ? 103.740 -3.272 39.710 1.00 30.85 180 ASN Q CA 1
ATOM 4011 C C . ASN B 1 180 ? 104.351 -4.170 38.610 1.00 37.28 180 ASN Q C 1
ATOM 4012 O O . ASN B 1 180 ? 103.756 -4.466 37.564 1.00 35.98 180 ASN Q O 1
ATOM 4017 N N . SER B 1 181 ? 105.564 -4.604 38.842 1.00 37.07 181 SER Q N 1
ATOM 4018 C CA . SER B 1 181 ? 106.309 -5.471 37.931 1.00 37.85 181 SER Q CA 1
ATOM 4019 C C . SER B 1 181 ? 107.531 -6.014 38.691 1.00 37.16 181 SER Q C 1
ATOM 4020 O O . SER B 1 181 ? 107.979 -5.376 39.644 1.00 31.50 181 SER Q O 1
ATOM 4023 N N . LEU B 1 182 ? 108.000 -7.171 38.273 1.00 33.50 182 LEU Q N 1
ATOM 4024 C CA . LEU B 1 182 ? 109.346 -7.596 38.689 1.00 33.86 182 LEU Q CA 1
ATOM 4025 C C . LEU B 1 182 ? 110.190 -7.237 37.471 1.00 35.45 182 LEU Q C 1
ATOM 4026 O O . LEU B 1 182 ? 109.682 -7.358 36.329 1.00 33.49 182 LEU Q O 1
ATOM 4031 N N . VAL B 1 183 ? 111.360 -6.666 37.634 1.00 31.47 183 VAL Q N 1
ATOM 4032 C CA . VAL B 1 183 ? 112.189 -6.258 36.505 1.00 29.21 183 VAL Q CA 1
ATOM 4033 C C . VAL B 1 183 ? 113.618 -6.793 36.690 1.00 40.76 183 VAL Q C 1
ATOM 4034 O O . VAL B 1 183 ? 114.333 -6.311 37.583 1.00 32.28 183 VAL Q O 1
ATOM 4038 N N . PRO B 1 184 ? 113.997 -7.831 35.936 1.00 36.98 184 PRO Q N 1
ATOM 4039 C CA . PRO B 1 184 ? 115.351 -8.355 35.991 1.00 30.87 184 PRO Q CA 1
ATOM 4040 C C . PRO B 1 184 ? 116.295 -7.177 36.024 1.00 28.77 184 PRO Q C 1
ATOM 4041 O O . PRO B 1 184 ? 116.140 -6.240 35.254 1.00 32.56 184 PRO Q O 1
ATOM 4045 N N . ASP B 1 185 ? 117.339 -7.248 36.870 1.00 30.93 185 ASP Q N 1
ATOM 4046 C CA . ASP B 1 185 ? 118.206 -6.055 36.967 1.00 32.15 185 ASP Q CA 1
ATOM 4047 C C . ASP B 1 185 ? 119.667 -6.405 37.155 1.00 38.45 185 ASP Q C 1
ATOM 4048 O O . ASP B 1 185 ? 120.182 -6.341 38.282 1.00 36.51 185 ASP Q O 1
ATOM 4053 N N . PRO B 1 186 ? 120.352 -6.830 36.097 1.00 35.88 186 PRO Q N 1
ATOM 4054 C CA . PRO B 1 186 ? 119.801 -6.954 34.773 1.00 34.36 186 PRO Q CA 1
ATOM 4055 C C . PRO B 1 186 ? 119.401 -8.381 34.489 1.00 33.27 186 PRO Q C 1
ATOM 4056 O O . PRO B 1 186 ? 119.289 -9.194 35.397 1.00 33.04 186 PRO Q O 1
ATOM 4060 N N . ALA B 1 187 ? 119.077 -8.684 33.212 1.00 42.43 187 ALA Q N 1
ATOM 4061 C CA . ALA B 1 187 ? 118.706 -10.092 32.932 1.00 46.60 187 ALA Q CA 1
ATOM 4062 C C . ALA B 1 187 ? 119.963 -10.967 32.936 1.00 46.68 187 ALA Q C 1
ATOM 4063 O O . ALA B 1 187 ? 119.957 -12.097 33.430 1.00 43.25 187 ALA Q O 1
ATOM 4065 N N . THR B 1 188 ? 121.090 -10.403 32.500 1.00 43.06 188 THR Q N 1
ATOM 4066 C CA . THR B 1 188 ? 122.337 -11.151 32.393 1.00 47.51 188 THR Q CA 1
ATOM 4067 C C . THR B 1 188 ? 122.917 -11.583 33.721 1.00 48.22 188 THR Q C 1
ATOM 4068 O O . THR B 1 188 ? 122.777 -10.914 34.743 1.00 52.42 188 THR Q O 1
ATOM 4072 N N . VAL B 1 189 ? 123.523 -12.770 33.748 1.00 48.10 189 VAL Q N 1
ATOM 4073 C CA . VAL B 1 189 ? 124.177 -13.294 34.955 1.00 43.63 189 VAL Q CA 1
ATOM 4074 C C . VAL B 1 189 ? 125.687 -13.232 34.720 1.00 49.16 189 VAL Q C 1
ATOM 4075 O O . VAL B 1 189 ? 126.158 -13.547 33.622 1.00 48.55 189 VAL Q O 1
ATOM 4079 N N . PRO B 1 190 ? 126.436 -12.702 35.670 1.00 45.97 190 PRO Q N 1
ATOM 4080 C CA . PRO B 1 190 ? 125.947 -12.230 36.949 1.00 42.77 190 PRO Q CA 1
ATOM 4081 C C . PRO B 1 190 ? 125.693 -10.736 37.025 1.00 32.59 190 PRO Q C 1
ATOM 4082 O O . PRO B 1 190 ? 126.099 -9.967 36.159 1.00 32.80 190 PRO Q O 1
ATOM 4086 N N . SER B 1 191 ? 124.996 -10.301 38.083 1.00 36.86 191 SER Q N 1
ATOM 4087 C CA . SER B 1 191 ? 124.827 -8.849 38.288 1.00 37.83 191 SER Q CA 1
ATOM 4088 C C . SER B 1 191 ? 126.189 -8.283 38.734 1.00 40.32 191 SER Q C 1
ATOM 4089 O O . SER B 1 191 ? 126.997 -9.061 39.251 1.00 36.65 191 SER Q O 1
ATOM 4092 N N . HIS B 1 192 ? 126.352 -6.984 38.668 1.00 39.69 192 HIS Q N 1
ATOM 4093 C CA . HIS B 1 192 ? 127.559 -6.284 39.054 1.00 40.92 192 HIS Q CA 1
ATOM 4094 C C . HIS B 1 192 ? 128.055 -6.531 40.458 1.00 35.44 192 HIS Q C 1
ATOM 4095 O O . HIS B 1 192 ? 129.190 -6.142 40.791 1.00 39.04 192 HIS Q O 1
ATOM 4102 N N . HIS B 1 193 ? 127.246 -7.048 41.365 1.00 41.04 193 HIS Q N 1
ATOM 4103 C CA . HIS B 1 193 ? 127.602 -7.307 42.732 1.00 36.18 193 HIS Q CA 1
ATOM 4104 C C . HIS B 1 193 ? 128.773 -8.245 42.924 1.00 43.87 193 HIS Q C 1
ATOM 4105 O O . HIS B 1 193 ? 129.623 -7.986 43.803 1.00 39.34 193 HIS Q O 1
ATOM 4112 N N . ALA B 1 194 ? 128.828 -9.325 42.152 1.00 40.32 194 ALA Q N 1
ATOM 4113 C CA . ALA B 1 194 ? 129.893 -10.321 42.290 1.00 34.60 194 ALA Q CA 1
ATOM 4114 C C . ALA B 1 194 ? 131.247 -9.675 42.052 1.00 30.39 194 ALA Q C 1
ATOM 4115 O O . ALA B 1 194 ? 132.154 -9.813 42.868 1.00 37.49 194 ALA Q O 1
ATOM 4117 N N . LYS B 1 195 ? 131.392 -8.896 41.005 1.00 31.70 195 LYS Q N 1
ATOM 4118 C CA . LYS B 1 195 ? 132.606 -8.193 40.665 1.00 38.61 195 LYS Q CA 1
ATOM 4119 C C . LYS B 1 195 ? 132.979 -7.177 41.749 1.00 42.66 195 LYS Q C 1
ATOM 4120 O O . LYS B 1 195 ? 134.134 -7.031 42.162 1.00 37.47 195 LYS Q O 1
ATOM 4126 N N . ASP B 1 196 ? 131.952 -6.448 42.199 1.00 40.08 196 ASP Q N 1
ATOM 4127 C CA . ASP B 1 196 ? 132.155 -5.418 43.234 1.00 33.86 196 ASP Q CA 1
ATOM 4128 C C . ASP B 1 196 ? 132.718 -6.066 44.479 1.00 31.66 196 ASP Q C 1
ATOM 4129 O O . ASP B 1 196 ? 133.637 -5.530 45.090 1.00 37.61 196 ASP Q O 1
ATOM 4134 N N . VAL B 1 197 ? 132.176 -7.234 44.809 1.00 34.12 197 VAL Q N 1
ATOM 4135 C CA . VAL B 1 197 ? 132.691 -8.041 45.897 1.00 40.92 197 VAL Q CA 1
ATOM 4136 C C . VAL B 1 197 ? 134.132 -8.489 45.576 1.00 49.89 197 VAL Q C 1
ATOM 4137 O O . VAL B 1 197 ? 134.981 -8.306 46.455 1.00 45.96 197 VAL Q O 1
ATOM 4141 N N . ASN B 1 198 ? 134.455 -8.856 44.340 1.00 45.32 198 ASN Q N 1
ATOM 4142 C CA . ASN B 1 198 ? 135.822 -9.161 43.960 1.00 53.85 198 ASN Q CA 1
ATOM 4143 C C . ASN B 1 198 ? 136.745 -7.951 43.975 1.00 51.56 198 ASN Q C 1
ATOM 4144 O O . ASN B 1 198 ? 137.961 -8.156 43.894 1.00 53.08 198 ASN Q O 1
ATOM 4149 N N . SER B 1 199 ? 136.256 -6.716 44.083 1.00 48.78 199 SER Q N 1
ATOM 4150 C CA . SER B 1 199 ? 137.173 -5.578 44.184 1.00 44.08 199 SER Q CA 1
ATOM 4151 C C . SER B 1 199 ? 137.630 -5.428 45.637 1.00 45.74 199 SER Q C 1
ATOM 4152 O O . SER B 1 199 ? 138.435 -4.559 45.970 1.00 49.38 199 SER Q O 1
ATOM 4155 N N . VAL B 1 200 ? 137.079 -6.234 46.537 1.00 41.32 200 VAL Q N 1
ATOM 4156 C CA . VAL B 1 200 ? 137.407 -6.221 47.951 1.00 45.97 200 VAL Q CA 1
ATOM 4157 C C . VAL B 1 200 ? 137.961 -7.573 48.389 1.00 49.63 200 VAL Q C 1
ATOM 4158 O O . VAL B 1 200 ? 138.918 -7.634 49.168 1.00 50.78 200 VAL Q O 1
ATOM 4162 N N . ILE B 1 201 ? 137.399 -8.658 47.889 1.00 49.87 201 ILE Q N 1
ATOM 4163 C CA . ILE B 1 201 ? 137.869 -10.004 48.128 1.00 53.89 201 ILE Q CA 1
ATOM 4164 C C . ILE B 1 201 ? 138.237 -10.569 46.738 1.00 57.05 201 ILE Q C 1
ATOM 4165 O O . ILE B 1 201 ? 137.374 -11.015 45.988 1.00 61.09 201 ILE Q O 1
ATOM 4170 N N . ARG B 1 202 ? 139.477 -10.347 46.343 1.00 58.19 202 ARG Q N 1
ATOM 4171 C CA . ARG B 1 202 ? 140.020 -10.654 45.050 1.00 57.05 202 ARG Q CA 1
ATOM 4172 C C . ARG B 1 202 ? 139.702 -12.020 44.472 1.00 56.42 202 ARG Q C 1
ATOM 4173 O O . ARG B 1 202 ? 139.458 -12.178 43.270 1.00 56.87 202 ARG Q O 1
ATOM 4181 N N . ASN B 1 203 ? 139.813 -13.044 45.305 1.00 52.18 203 ASN Q N 1
ATOM 4182 C CA . ASN B 1 203 ? 139.681 -14.403 44.849 1.00 59.22 203 ASN Q CA 1
ATOM 4183 C C . ASN B 1 203 ? 138.438 -15.126 45.292 1.00 58.64 203 ASN Q C 1
ATOM 4184 O O . ASN B 1 203 ? 138.530 -16.362 45.476 1.00 63.23 203 ASN Q O 1
ATOM 4189 N N . LEU B 1 204 ? 137.295 -14.476 45.452 1.00 52.91 204 LEU Q N 1
ATOM 4190 C CA . LEU B 1 204 ? 136.155 -15.331 45.863 1.00 50.02 204 LEU Q CA 1
ATOM 4191 C C . LEU B 1 204 ? 135.358 -15.733 44.635 1.00 46.54 204 LEU Q C 1
ATOM 4192 O O . LEU B 1 204 ? 135.217 -15.003 43.666 1.00 47.53 204 LEU Q O 1
ATOM 4197 N N . ASP B 1 205 ? 134.991 -17.014 44.611 1.00 43.19 205 ASP Q N 1
ATOM 4198 C CA . ASP B 1 205 ? 134.141 -17.511 43.506 1.00 44.35 205 ASP Q CA 1
ATOM 4199 C C . ASP B 1 205 ? 132.741 -16.964 43.826 1.00 33.93 205 ASP Q C 1
ATOM 4200 O O . ASP B 1 205 ? 132.104 -17.460 44.741 1.00 34.11 205 ASP Q O 1
ATOM 4205 N N . ILE B 1 206 ? 132.357 -15.875 43.184 1.00 40.19 206 ILE Q N 1
ATOM 4206 C CA . ILE B 1 206 ? 131.040 -15.297 43.571 1.00 40.30 206 ILE Q CA 1
ATOM 4207 C C . ILE B 1 206 ? 130.170 -15.105 42.348 1.00 36.70 206 ILE Q C 1
ATOM 4208 O O . ILE B 1 206 ? 130.631 -14.531 41.364 1.00 40.25 206 ILE Q O 1
ATOM 4213 N N . ALA B 1 207 ? 128.914 -15.545 42.428 1.00 37.92 207 ALA Q N 1
ATOM 4214 C CA . ALA B 1 207 ? 128.019 -15.238 41.286 1.00 38.25 207 ALA Q CA 1
ATOM 4215 C C . ALA B 1 207 ? 126.716 -14.691 41.873 1.00 36.34 207 ALA Q C 1
ATOM 4216 O O . ALA B 1 207 ? 126.187 -15.229 42.850 1.00 32.99 207 ALA Q O 1
ATOM 4218 N N . THR B 1 208 ? 126.222 -13.604 41.279 1.00 38.13 208 THR Q N 1
ATOM 4219 C CA . THR B 1 208 ? 124.984 -13.023 41.808 1.00 38.44 208 THR Q CA 1
ATOM 4220 C C . THR B 1 208 ? 123.972 -12.713 40.707 1.00 30.73 208 THR Q C 1
ATOM 4221 O O . THR B 1 208 ? 124.309 -12.267 39.623 1.00 28.95 208 THR Q O 1
ATOM 4225 N N . MET B 1 209 ? 122.715 -12.778 41.105 1.00 34.43 209 MET Q N 1
ATOM 4226 C CA . MET B 1 209 ? 121.596 -12.388 40.266 1.00 36.63 209 MET Q CA 1
ATOM 4227 C C . MET B 1 209 ? 120.755 -11.332 41.023 1.00 35.60 209 MET Q C 1
ATOM 4228 O O . MET B 1 209 ? 120.600 -11.439 42.228 1.00 34.18 209 MET Q O 1
ATOM 4233 N N . ALA B 1 210 ? 120.209 -10.370 40.278 1.00 34.39 210 ALA Q N 1
ATOM 4234 C CA . ALA B 1 210 ? 119.364 -9.359 40.891 1.00 39.03 210 ALA Q CA 1
ATOM 4235 C C . ALA B 1 210 ? 118.059 -9.086 40.134 1.00 34.64 210 ALA Q C 1
ATOM 4236 O O . ALA B 1 210 ? 118.026 -9.149 38.912 1.00 30.53 210 ALA Q O 1
ATOM 4238 N N . VAL B 1 211 ? 117.040 -8.668 40.892 1.00 34.15 211 VAL Q N 1
ATOM 4239 C CA . VAL B 1 211 ? 115.776 -8.231 40.254 1.00 32.55 211 VAL Q CA 1
ATOM 4240 C C . VAL B 1 211 ? 115.201 -7.046 41.063 1.00 31.74 211 VAL Q C 1
ATOM 4241 O O . VAL B 1 211 ? 115.464 -6.956 42.260 1.00 30.49 211 VAL Q O 1
ATOM 4245 N N . ILE B 1 212 ? 114.473 -6.156 40.429 1.00 32.87 212 ILE Q N 1
ATOM 4246 C CA . ILE B 1 212 ? 113.767 -5.049 41.094 1.00 27.72 212 ILE Q CA 1
ATOM 4247 C C . ILE B 1 212 ? 112.336 -5.458 41.363 1.00 31.42 212 ILE Q C 1
ATOM 4248 O O . ILE B 1 212 ? 111.696 -6.055 40.471 1.00 31.62 212 ILE Q O 1
ATOM 4253 N N . ALA B 1 213 ? 111.833 -5.254 42.552 1.00 29.50 213 ALA Q N 1
ATOM 4254 C CA . ALA B 1 213 ? 110.487 -5.473 43.065 1.00 25.01 213 ALA Q CA 1
ATOM 4255 C C . ALA B 1 213 ? 109.829 -4.129 43.415 1.00 36.37 213 ALA Q C 1
ATOM 4256 O O . ALA B 1 213 ? 110.531 -3.103 43.571 1.00 30.16 213 ALA Q O 1
ATOM 4258 N N . PRO B 1 214 ? 108.503 -3.975 43.387 1.00 32.00 214 PRO Q N 1
ATOM 4259 C CA . PRO B 1 214 ? 107.852 -2.668 43.539 1.00 31.72 214 PRO Q CA 1
ATOM 4260 C C . PRO B 1 214 ? 107.656 -2.270 44.984 1.00 32.25 214 PRO Q C 1
ATOM 4261 O O . PRO B 1 214 ? 106.583 -2.318 45.545 1.00 30.19 214 PRO Q O 1
ATOM 4265 N N . THR B 1 215 ? 108.801 -2.197 45.681 1.00 27.84 215 THR Q N 1
ATOM 4266 C CA . THR B 1 215 ? 108.862 -1.889 47.104 1.00 28.09 215 THR Q CA 1
ATOM 4267 C C . THR B 1 215 ? 109.831 -0.734 47.308 1.00 24.40 215 THR Q C 1
ATOM 4268 O O . THR B 1 215 ? 110.718 -0.562 46.454 1.00 23.82 215 THR Q O 1
ATOM 4272 N N . THR B 1 216 ? 109.707 0.053 48.369 1.00 28.60 216 THR Q N 1
ATOM 4273 C CA . THR B 1 216 ? 110.604 1.193 48.529 1.00 27.76 216 THR Q CA 1
ATOM 4274 C C . THR B 1 216 ? 111.447 1.070 49.818 1.00 21.62 216 THR Q C 1
ATOM 4275 O O . THR B 1 216 ? 112.297 1.943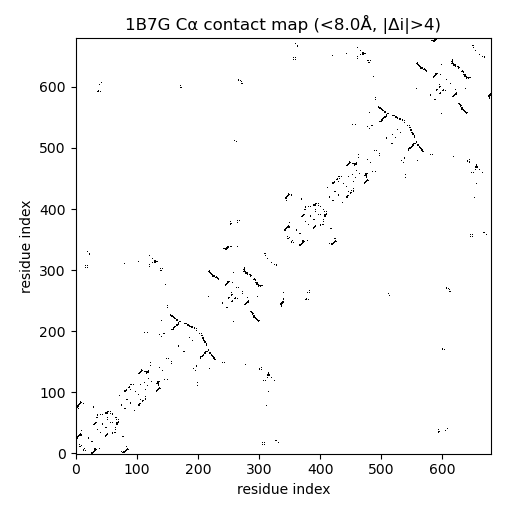 49.969 1.00 25.75 216 THR Q O 1
ATOM 4279 N N . LEU B 1 217 ? 111.115 0.209 50.710 1.00 26.22 217 LEU Q N 1
ATOM 4280 C CA . LEU B 1 217 ? 111.719 0.258 52.055 1.00 30.01 217 LEU Q CA 1
ATOM 4281 C C . LEU B 1 217 ? 113.099 -0.333 52.173 1.00 34.52 217 LEU Q C 1
ATOM 4282 O O . LEU B 1 217 ? 114.059 0.372 52.568 1.00 34.26 217 LEU Q O 1
ATOM 4287 N N . MET B 1 218 ? 113.272 -1.600 51.821 1.00 29.35 218 MET Q N 1
ATOM 4288 C CA . MET B 1 218 ? 114.533 -2.337 51.972 1.00 30.10 218 MET Q CA 1
ATOM 4289 C C . MET B 1 218 ? 114.742 -3.379 50.856 1.00 32.51 218 MET Q C 1
ATOM 4290 O O . MET B 1 218 ? 113.761 -3.890 50.315 1.00 27.32 218 MET Q O 1
ATOM 4295 N N . HIS B 1 219 ? 115.991 -3.702 50.546 1.00 32.76 219 HIS Q N 1
ATOM 4296 C CA . HIS B 1 219 ? 116.332 -4.816 49.680 1.00 34.73 219 HIS Q CA 1
ATOM 4297 C C . HIS B 1 219 ? 116.337 -6.088 50.553 1.00 35.75 219 HIS Q C 1
ATOM 4298 O O . HIS B 1 219 ? 116.253 -5.969 51.783 1.00 32.36 219 HIS Q O 1
ATOM 4305 N N . MET B 1 220 ? 116.452 -7.242 49.917 1.00 33.54 220 MET Q N 1
ATOM 4306 C CA . MET B 1 220 ? 116.560 -8.525 50.594 1.00 26.17 220 MET Q CA 1
ATOM 4307 C C . MET B 1 220 ? 117.505 -9.426 49.785 1.00 34.61 220 MET Q C 1
ATOM 4308 O O . MET B 1 220 ? 117.492 -9.372 48.546 1.00 30.80 220 MET Q O 1
ATOM 4313 N N . HIS B 1 221 ? 118.387 -10.119 50.490 1.00 34.14 221 HIS Q N 1
ATOM 4314 C CA . HIS B 1 221 ? 119.370 -11.003 49.876 1.00 33.47 221 HIS Q CA 1
ATOM 4315 C C . HIS B 1 221 ? 119.050 -12.436 50.320 1.00 29.53 221 HIS Q C 1
ATOM 4316 O O . HIS B 1 221 ? 118.514 -12.651 51.400 1.00 35.48 221 HIS Q O 1
ATOM 4323 N N . PHE B 1 222 ? 119.274 -13.349 49.377 1.00 33.91 222 PHE Q N 1
ATOM 4324 C CA . PHE B 1 222 ? 119.018 -14.786 49.555 1.00 39.28 222 PHE Q CA 1
ATOM 4325 C C . PHE B 1 222 ? 120.334 -15.487 49.205 1.00 39.92 222 PHE Q C 1
ATOM 4326 O O . PHE B 1 222 ? 120.801 -15.398 48.081 1.00 41.43 222 PHE Q O 1
ATOM 4334 N N . ILE B 1 223 ? 121.033 -16.001 50.231 1.00 40.60 223 ILE Q N 1
ATOM 4335 C CA . ILE B 1 223 ? 122.418 -16.423 50.032 1.00 40.86 223 ILE Q CA 1
ATOM 4336 C C . ILE B 1 223 ? 122.638 -17.920 50.216 1.00 31.92 223 ILE Q C 1
ATOM 4337 O O . ILE B 1 223 ? 121.972 -18.511 51.040 1.00 36.39 223 ILE Q O 1
ATOM 4342 N N . ASN B 1 224 ? 123.575 -18.440 49.452 1.00 33.02 224 ASN Q N 1
ATOM 4343 C CA . ASN B 1 224 ? 124.003 -19.842 49.620 1.00 40.67 224 ASN Q CA 1
ATOM 4344 C C . ASN B 1 224 ? 125.530 -19.812 49.803 1.00 39.07 224 ASN Q C 1
ATOM 4345 O O . ASN B 1 224 ? 126.235 -19.363 48.883 1.00 39.67 224 ASN Q O 1
ATOM 4350 N N . ILE B 1 225 ? 125.997 -20.172 51.000 1.00 38.64 225 ILE Q N 1
ATOM 4351 C CA . ILE B 1 225 ? 127.457 -20.074 51.173 1.00 43.06 225 ILE Q CA 1
ATOM 4352 C C . ILE B 1 225 ? 128.085 -21.471 51.276 1.00 37.20 225 ILE Q C 1
ATOM 4353 O O . ILE B 1 225 ? 127.646 -22.241 52.139 1.00 37.55 225 ILE Q O 1
ATOM 4358 N N . THR B 1 226 ? 129.148 -21.674 50.503 1.00 36.54 226 THR Q N 1
ATOM 4359 C CA . THR B 1 226 ? 129.885 -22.944 50.680 1.00 44.38 226 THR Q CA 1
ATOM 4360 C C . THR B 1 226 ? 131.185 -22.708 51.472 1.00 44.03 226 THR Q C 1
ATOM 4361 O O . THR B 1 226 ? 132.020 -21.887 51.094 1.00 43.00 226 THR Q O 1
ATOM 4365 N N . LEU B 1 227 ? 131.323 -23.460 52.557 1.00 49.42 227 LEU Q N 1
ATOM 4366 C CA . LEU B 1 227 ? 132.546 -23.343 53.348 1.00 54.70 227 LEU Q CA 1
ATOM 4367 C C . LEU B 1 227 ? 133.529 -24.488 53.078 1.00 57.69 227 LEU Q C 1
ATOM 4368 O O . LEU B 1 227 ? 133.368 -25.402 52.283 1.00 53.63 227 LEU Q O 1
ATOM 4373 N N . LYS B 1 228 ? 134.655 -24.383 53.771 1.00 62.37 228 LYS Q N 1
ATOM 4374 C CA . LYS B 1 228 ? 135.778 -25.302 53.609 1.00 61.94 228 LYS Q CA 1
ATOM 4375 C C . LYS B 1 228 ? 135.628 -26.531 54.490 1.00 58.02 228 LYS Q C 1
ATOM 4376 O O . LYS B 1 228 ? 135.922 -27.650 54.115 1.00 60.70 228 LYS Q O 1
ATOM 4382 N N . ASP B 1 229 ? 135.234 -26.239 55.715 1.00 56.83 229 ASP Q N 1
ATOM 4383 C CA . ASP B 1 229 ? 135.124 -27.217 56.768 1.00 62.76 229 ASP Q CA 1
ATOM 4384 C C . ASP B 1 229 ? 133.694 -27.357 57.252 1.00 65.20 229 ASP Q C 1
ATOM 4385 O O . ASP B 1 229 ? 132.943 -26.388 57.361 1.00 66.77 229 ASP Q O 1
ATOM 4390 N N . LYS B 1 230 ? 133.290 -28.594 57.510 1.00 66.68 230 LYS Q N 1
ATOM 4391 C CA . LYS B 1 230 ? 131.946 -28.799 58.073 1.00 71.36 230 LYS Q CA 1
ATOM 4392 C C . LYS B 1 230 ? 131.887 -27.936 59.331 1.00 73.84 230 LYS Q C 1
ATOM 4393 O O . LYS B 1 230 ? 132.857 -27.944 60.098 1.00 77.92 230 LYS Q O 1
ATOM 4399 N N . VAL B 1 231 ? 130.862 -27.113 59.486 1.00 73.61 231 VAL Q N 1
ATOM 4400 C CA . VAL B 1 231 ? 130.778 -26.257 60.665 1.00 69.52 231 VAL Q CA 1
ATOM 4401 C C . VAL B 1 231 ? 129.540 -26.597 61.496 1.00 70.58 231 VAL Q C 1
ATOM 4402 O O . VAL B 1 231 ? 128.627 -27.291 61.063 1.00 67.96 231 VAL Q O 1
ATOM 4406 N N . GLU B 1 232 ? 129.554 -26.095 62.722 1.00 70.85 232 GLU Q N 1
ATOM 4407 C CA . GLU B 1 232 ? 128.438 -26.277 63.651 1.00 72.66 232 GLU Q CA 1
ATOM 4408 C C . GLU B 1 232 ? 127.523 -25.057 63.520 1.00 72.49 232 GLU Q C 1
ATOM 4409 O O . GLU B 1 232 ? 127.994 -23.988 63.100 1.00 70.33 232 GLU Q O 1
ATOM 4415 N N . LYS B 1 233 ? 126.242 -25.202 63.823 1.00 70.83 233 LYS Q N 1
ATOM 4416 C CA . LYS B 1 233 ? 125.310 -24.094 63.681 1.00 70.37 233 LYS Q CA 1
ATOM 4417 C C . LYS B 1 233 ? 125.520 -23.039 64.756 1.00 69.62 233 LYS Q C 1
ATOM 4418 O O . LYS B 1 233 ? 125.421 -21.839 64.499 1.00 69.27 233 LYS Q O 1
ATOM 4424 N N . LYS B 1 234 ? 125.875 -23.483 65.958 1.00 69.37 234 LYS Q N 1
ATOM 4425 C CA . LYS B 1 234 ? 126.118 -22.592 67.084 1.00 65.35 234 LYS Q CA 1
ATOM 4426 C C . LYS B 1 234 ? 127.209 -21.575 66.768 1.00 61.94 234 LYS Q C 1
ATOM 4427 O O . LYS B 1 234 ? 127.177 -20.431 67.218 1.00 63.68 234 LYS Q O 1
ATOM 4433 N N . ASP B 1 235 ? 128.173 -21.999 65.971 1.00 55.94 235 ASP Q N 1
ATOM 4434 C CA . ASP B 1 235 ? 129.285 -21.184 65.560 1.00 53.86 235 ASP Q CA 1
ATOM 4435 C C . ASP B 1 235 ? 128.954 -20.143 64.507 1.00 54.84 235 ASP Q C 1
ATOM 4436 O O . ASP B 1 235 ? 129.582 -19.076 64.488 1.00 51.20 235 ASP Q O 1
ATOM 4441 N N . ILE B 1 236 ? 128.059 -20.475 63.591 1.00 53.79 236 ILE Q N 1
ATOM 4442 C CA . ILE B 1 236 ? 127.616 -19.509 62.571 1.00 49.05 236 ILE Q CA 1
ATOM 4443 C C . ILE B 1 236 ? 126.676 -18.523 63.269 1.00 46.37 236 ILE Q C 1
ATOM 4444 O O . ILE B 1 236 ? 126.847 -17.310 63.191 1.00 40.82 236 ILE Q O 1
ATOM 4449 N N . LEU B 1 237 ? 125.864 -19.019 64.198 1.00 44.09 237 LEU Q N 1
ATOM 4450 C CA . LEU B 1 237 ? 124.971 -18.230 65.010 1.00 50.35 237 LEU Q CA 1
ATOM 4451 C C . LEU B 1 237 ? 125.658 -17.460 66.129 1.00 53.71 237 LEU Q C 1
ATOM 4452 O O . LEU B 1 237 ? 125.105 -16.455 66.602 1.00 56.02 237 LEU Q O 1
ATOM 4457 N N . SER B 1 238 ? 126.813 -17.937 66.589 1.00 53.57 238 SER Q N 1
ATOM 4458 C CA . SER B 1 238 ? 127.550 -17.248 67.635 1.00 49.80 238 SER Q CA 1
ATOM 4459 C C . SER B 1 238 ? 128.110 -15.936 67.089 1.00 44.79 238 SER Q C 1
ATOM 4460 O O . SER B 1 238 ? 128.126 -14.901 67.739 1.00 49.78 238 SER Q O 1
ATOM 4463 N N . VAL B 1 239 ? 128.695 -16.044 65.897 1.00 40.81 239 VAL Q N 1
ATOM 4464 C CA . VAL B 1 239 ? 129.387 -14.900 65.305 1.00 45.64 239 VAL Q CA 1
ATOM 4465 C C . VAL B 1 239 ? 128.410 -13.944 64.635 1.00 49.67 239 VAL Q C 1
ATOM 4466 O O . VAL B 1 239 ? 128.782 -12.769 64.498 1.00 45.88 239 VAL Q O 1
ATOM 4470 N N . LEU B 1 240 ? 127.206 -14.393 64.281 1.00 44.53 240 LEU Q N 1
ATOM 4471 C CA . LEU B 1 240 ? 126.249 -13.476 63.651 1.00 45.75 240 LEU Q CA 1
ATOM 4472 C C . LEU B 1 240 ? 125.578 -12.607 64.695 1.00 46.12 240 LEU Q C 1
ATOM 4473 O O . LEU B 1 240 ? 125.258 -11.444 64.470 1.00 48.63 240 LEU Q O 1
ATOM 4478 N N . GLU B 1 241 ? 125.395 -13.179 65.876 1.00 42.18 241 GLU Q N 1
ATOM 4479 C CA . GLU B 1 241 ? 124.834 -12.533 67.030 1.00 40.75 241 GLU Q CA 1
ATOM 4480 C C . GLU B 1 241 ? 125.796 -11.627 67.783 1.00 41.36 241 GLU Q C 1
ATOM 4481 O O . GLU B 1 241 ? 125.352 -10.953 68.722 1.00 44.36 241 GLU Q O 1
ATOM 4487 N N . ASN B 1 242 ? 127.047 -11.566 67.394 1.00 37.18 242 ASN Q N 1
ATOM 4488 C CA . ASN B 1 242 ? 128.027 -10.762 68.090 1.00 42.51 242 ASN Q CA 1
ATOM 4489 C C . ASN B 1 242 ? 128.914 -9.936 67.202 1.00 41.97 242 ASN Q C 1
ATOM 4490 O O . ASN B 1 242 ? 130.137 -9.833 67.426 1.00 44.01 242 ASN Q O 1
ATOM 4495 N N . THR B 1 243 ? 128.344 -9.400 66.129 1.00 34.29 243 THR Q N 1
ATOM 4496 C CA . THR B 1 243 ? 129.137 -8.599 65.195 1.00 35.59 243 THR Q CA 1
ATOM 4497 C C . THR B 1 243 ? 128.410 -7.281 64.942 1.00 46.86 243 THR Q C 1
ATOM 4498 O O . THR B 1 243 ? 127.367 -7.251 64.289 1.00 44.55 243 THR Q O 1
ATOM 4502 N N . PRO B 1 244 ? 128.930 -6.221 65.542 1.00 45.67 244 PRO Q N 1
ATOM 4503 C CA . PRO B 1 244 ? 128.398 -4.890 65.309 1.00 42.47 244 PRO Q CA 1
ATOM 4504 C C . PRO B 1 244 ? 128.234 -4.732 63.807 1.00 40.64 244 PRO Q C 1
ATOM 4505 O O . PRO B 1 244 ? 129.073 -5.188 63.022 1.00 34.45 244 PRO Q O 1
ATOM 4509 N N . ARG B 1 245 ? 127.167 -4.089 63.388 1.00 35.95 245 ARG Q N 1
ATOM 4510 C CA . ARG B 1 245 ? 126.814 -3.832 62.010 1.00 30.47 245 ARG Q CA 1
ATOM 4511 C C . ARG B 1 245 ? 126.046 -5.004 61.414 1.00 31.30 245 ARG Q C 1
ATOM 4512 O O . ARG B 1 245 ? 125.712 -5.030 60.212 1.00 32.79 245 ARG Q O 1
ATOM 4520 N N . ILE B 1 246 ? 125.693 -5.962 62.269 1.00 30.58 246 ILE Q N 1
ATOM 4521 C CA . ILE B 1 246 ? 124.883 -7.086 61.869 1.00 34.21 246 ILE Q CA 1
ATOM 4522 C C . ILE B 1 246 ? 123.899 -7.319 63.014 1.00 37.00 246 ILE Q C 1
ATOM 4523 O O . ILE B 1 246 ? 124.273 -7.261 64.185 1.00 31.26 246 ILE Q O 1
ATOM 4528 N N . VAL B 1 247 ? 122.615 -7.414 62.652 1.00 32.18 247 VAL Q N 1
ATOM 4529 C CA . VAL B 1 247 ? 121.646 -7.714 63.696 1.00 26.13 247 VAL Q CA 1
ATOM 4530 C C . VAL B 1 247 ? 120.837 -8.940 63.247 1.00 29.22 247 VAL Q C 1
ATOM 4531 O O . VAL B 1 247 ? 120.869 -9.213 62.054 1.00 30.71 247 VAL Q O 1
ATOM 4535 N N . LEU B 1 248 ? 120.239 -9.605 64.198 1.00 31.73 248 LEU Q N 1
ATOM 4536 C CA . LEU B 1 248 ? 119.386 -10.722 63.918 1.00 39.38 248 LEU Q CA 1
ATOM 4537 C C . LEU B 1 248 ? 117.922 -10.372 64.187 1.00 39.13 248 LEU Q C 1
ATOM 4538 O O . LEU B 1 248 ? 117.601 -9.672 65.135 1.00 36.40 248 LEU Q O 1
ATOM 4543 N N . ILE B 1 249 ? 117.076 -10.896 63.300 1.00 34.20 249 ILE Q N 1
ATOM 4544 C CA . ILE B 1 249 ? 115.634 -10.684 63.447 1.00 29.84 249 ILE Q CA 1
ATOM 4545 C C . ILE B 1 249 ? 115.014 -11.986 63.887 1.00 33.65 249 ILE Q C 1
ATOM 4546 O O . ILE B 1 249 ? 115.184 -12.939 63.117 1.00 37.21 249 ILE Q O 1
ATOM 4551 N N . SER B 1 250 ? 114.370 -12.072 65.042 1.00 33.47 250 SER Q N 1
ATOM 4552 C CA . SER B 1 250 ? 113.814 -13.381 65.385 1.00 35.98 250 SER Q CA 1
ATOM 4553 C C . SER B 1 250 ? 112.370 -13.414 64.815 1.00 42.55 250 SER Q C 1
ATOM 4554 O O . SER B 1 250 ? 111.944 -12.483 64.134 1.00 38.69 250 SER Q O 1
ATOM 4557 N N . SER B 1 251 ? 111.687 -14.487 65.142 1.00 37.94 251 SER Q N 1
ATOM 4558 C CA . SER B 1 251 ? 110.317 -14.742 64.777 1.00 46.49 251 SER Q CA 1
ATOM 4559 C C . SER B 1 251 ? 109.476 -14.760 66.058 1.00 46.64 251 SER Q C 1
ATOM 4560 O O . SER B 1 251 ? 108.409 -15.360 66.097 1.00 50.76 251 SER Q O 1
ATOM 4563 N N . LYS B 1 252 ? 110.004 -14.125 67.107 1.00 43.92 252 LYS Q N 1
ATOM 4564 C CA . LYS B 1 252 ? 109.285 -14.102 68.374 1.00 42.70 252 LYS Q CA 1
ATOM 4565 C C . LYS B 1 252 ? 108.253 -12.987 68.462 1.00 41.32 252 LYS Q C 1
ATOM 4566 O O . LYS B 1 252 ? 107.215 -13.193 69.121 1.00 38.02 252 LYS Q O 1
ATOM 4572 N N . TYR B 1 253 ? 108.532 -11.816 67.895 1.00 37.06 253 TYR Q N 1
ATOM 4573 C CA . TYR B 1 253 ? 107.638 -10.665 68.044 1.00 40.82 253 TYR Q CA 1
ATOM 4574 C C . TYR B 1 253 ? 106.857 -10.262 66.816 1.00 41.70 253 TYR Q C 1
ATOM 4575 O O . TYR B 1 253 ? 106.393 -9.120 66.715 1.00 37.31 253 TYR Q O 1
ATOM 4584 N N . ASP B 1 254 ? 106.756 -11.131 65.819 1.00 42.56 254 ASP Q N 1
ATOM 4585 C CA . ASP B 1 254 ? 105.975 -10.870 64.606 1.00 40.07 254 ASP Q CA 1
ATOM 4586 C C . ASP B 1 254 ? 106.411 -9.621 63.882 1.00 37.42 254 ASP Q C 1
ATOM 4587 O O . ASP B 1 254 ? 105.630 -8.736 63.488 1.00 36.14 254 ASP Q O 1
ATOM 4592 N N . ALA B 1 255 ? 107.722 -9.575 63.607 1.00 33.76 255 ALA Q N 1
ATOM 4593 C CA . ALA B 1 255 ? 108.280 -8.440 62.903 1.00 33.38 255 ALA Q CA 1
ATOM 4594 C C . ALA B 1 255 ? 109.083 -8.851 61.696 1.00 29.41 255 ALA Q C 1
ATOM 4595 O O . ALA B 1 255 ? 109.849 -8.012 61.177 1.00 34.38 255 ALA Q O 1
ATOM 4597 N N . GLU B 1 256 ? 108.889 -10.044 61.165 1.00 31.22 256 GLU Q N 1
ATOM 4598 C CA . GLU B 1 256 ? 109.636 -10.459 59.982 1.00 38.13 256 GLU Q CA 1
ATOM 4599 C C . GLU B 1 256 ? 108.975 -10.039 58.675 1.00 40.25 256 GLU Q C 1
ATOM 4600 O O . GLU B 1 256 ? 108.393 -10.886 57.978 1.00 44.47 256 GLU Q O 1
ATOM 4606 N N . ALA B 1 257 ? 109.091 -8.788 58.351 1.00 35.29 257 ALA Q N 1
ATOM 4607 C CA . ALA B 1 257 ? 108.616 -8.173 57.112 1.00 33.63 257 ALA Q CA 1
ATOM 4608 C C . ALA B 1 257 ? 109.392 -6.867 57.008 1.00 26.03 257 ALA Q C 1
ATOM 4609 O O . ALA B 1 257 ? 109.567 -6.236 58.097 1.00 27.17 257 ALA Q O 1
ATOM 4611 N N . THR B 1 258 ? 109.880 -6.481 55.857 1.00 24.75 258 THR Q N 1
ATOM 4612 C CA . THR B 1 258 ? 110.638 -5.236 55.813 1.00 26.13 258 THR Q CA 1
ATOM 4613 C C . THR B 1 258 ? 109.841 -4.045 56.346 1.00 32.77 258 THR Q C 1
ATOM 4614 O O . THR B 1 258 ? 110.439 -3.198 57.050 1.00 31.76 258 THR Q O 1
ATOM 4618 N N . ALA B 1 259 ? 108.523 -3.995 56.127 1.00 22.79 259 ALA Q N 1
ATOM 4619 C CA . ALA B 1 259 ? 107.722 -2.868 56.636 1.00 30.29 259 ALA Q CA 1
ATOM 4620 C C . ALA B 1 259 ? 107.657 -2.832 58.143 1.00 29.47 259 ALA Q C 1
ATOM 4621 O O . ALA B 1 259 ? 107.622 -1.776 58.769 1.00 29.50 259 ALA Q O 1
ATOM 4623 N N . GLU B 1 260 ? 107.533 -4.013 58.770 1.00 30.68 260 GLU Q N 1
ATOM 4624 C CA . GLU B 1 260 ? 107.516 -4.131 60.212 1.00 28.01 260 GLU Q CA 1
ATOM 4625 C C . GLU B 1 260 ? 108.867 -3.795 60.842 1.00 29.42 260 GLU Q C 1
ATOM 4626 O O . GLU B 1 260 ? 108.871 -3.260 61.961 1.00 32.65 260 GLU Q O 1
ATOM 4632 N N . LEU B 1 261 ? 109.983 -4.013 60.152 1.00 28.09 261 LEU Q N 1
ATOM 4633 C CA . LEU B 1 261 ? 111.296 -3.637 60.676 1.00 29.90 261 LEU Q CA 1
ATOM 4634 C C . LEU B 1 261 ? 111.430 -2.111 60.686 1.00 35.54 261 LEU Q C 1
ATOM 4635 O O . LEU B 1 261 ? 111.945 -1.527 61.648 1.00 30.24 261 LEU Q O 1
ATOM 4640 N N . VAL B 1 262 ? 110.940 -1.445 59.641 1.00 30.38 262 VAL Q N 1
ATOM 4641 C CA . VAL B 1 262 ? 110.862 -0.003 59.557 1.00 29.43 262 VAL Q CA 1
ATOM 4642 C C . VAL B 1 262 ? 110.032 0.514 60.746 1.00 27.38 262 VAL Q C 1
ATOM 4643 O O . VAL B 1 262 ? 110.500 1.463 61.382 1.00 28.64 262 VAL Q O 1
ATOM 4647 N N . GLU B 1 263 ? 108.955 -0.185 61.109 1.00 24.33 263 GLU Q N 1
ATOM 4648 C CA . GLU B 1 263 ? 108.124 0.236 62.226 1.00 28.61 263 GLU Q CA 1
ATOM 4649 C C . GLU B 1 263 ? 108.932 0.084 63.536 1.00 34.72 263 GLU Q C 1
ATOM 4650 O O . GLU B 1 263 ? 108.834 0.932 64.405 1.00 29.37 263 GLU Q O 1
ATOM 4656 N N . VAL B 1 264 ? 109.681 -0.999 63.637 1.00 34.00 264 VAL Q N 1
ATOM 4657 C CA . VAL B 1 264 ? 110.553 -1.218 64.803 1.00 33.35 264 VAL Q CA 1
ATOM 4658 C C . VAL B 1 264 ? 111.537 -0.064 64.957 1.00 28.76 264 VAL Q C 1
ATOM 4659 O O . VAL B 1 264 ? 111.673 0.474 66.060 1.00 29.63 264 VAL Q O 1
ATOM 4663 N N . ALA B 1 265 ? 112.143 0.396 63.866 1.00 24.36 265 ALA Q N 1
ATOM 4664 C CA . ALA B 1 265 ? 113.007 1.541 63.882 1.00 29.04 265 ALA Q CA 1
ATOM 4665 C C . ALA B 1 265 ? 112.319 2.850 64.230 1.00 40.30 265 ALA Q C 1
ATOM 4666 O O . ALA B 1 265 ? 113.038 3.750 64.711 1.00 37.20 265 ALA Q O 1
ATOM 4668 N N . ARG B 1 266 ? 111.035 3.028 63.909 1.00 36.25 266 ARG Q N 1
ATOM 4669 C CA . ARG B 1 266 ? 110.314 4.255 64.212 1.00 32.21 266 ARG Q CA 1
ATOM 4670 C C . ARG B 1 266 ? 110.026 4.343 65.714 1.00 29.71 266 ARG Q C 1
ATOM 4671 O O . ARG B 1 266 ? 110.238 5.369 66.346 1.00 36.08 266 ARG Q O 1
ATOM 4679 N N . ASP B 1 267 ? 109.653 3.208 66.279 1.00 31.40 267 ASP Q N 1
ATOM 4680 C CA . ASP B 1 267 ? 109.327 3.067 67.685 1.00 29.76 267 ASP Q CA 1
ATOM 4681 C C . ASP B 1 267 ? 110.565 3.073 68.588 1.00 35.24 267 ASP Q C 1
ATOM 4682 O O . ASP B 1 267 ? 110.501 3.592 69.712 1.00 31.45 267 ASP Q O 1
ATOM 4687 N N . LEU B 1 268 ? 111.700 2.652 68.043 1.00 31.26 268 LEU Q N 1
ATOM 4688 C CA . LEU B 1 268 ? 112.984 2.658 68.733 1.00 37.78 268 LEU Q CA 1
ATOM 4689 C C . LEU B 1 268 ? 113.553 4.082 68.635 1.00 37.18 268 LEU Q C 1
ATOM 4690 O O . LEU B 1 268 ? 114.593 4.403 69.184 1.00 35.92 268 LEU Q O 1
ATOM 4695 N N . LYS B 1 269 ? 112.890 4.936 67.856 1.00 31.22 269 LYS Q N 1
ATOM 4696 C CA . LYS B 1 269 ? 113.241 6.308 67.607 1.00 32.36 269 LYS Q CA 1
ATOM 4697 C C . LYS B 1 269 ? 114.615 6.447 66.995 1.00 33.07 269 LYS Q C 1
ATOM 4698 O O . LYS B 1 269 ? 115.450 7.283 67.398 1.00 32.73 269 LYS Q O 1
ATOM 4704 N N . ARG B 1 270 ? 114.970 5.577 66.038 1.00 30.75 270 ARG Q N 1
ATOM 4705 C CA . ARG B 1 270 ? 116.299 5.720 65.406 1.00 29.65 270 ARG Q CA 1
ATOM 4706 C C . ARG B 1 270 ? 116.197 6.913 64.461 1.00 32.42 270 ARG Q C 1
ATOM 4707 O O . ARG B 1 270 ? 115.105 7.188 63.951 1.00 31.32 270 ARG Q O 1
ATOM 4715 N N . ASP B 1 271 ? 117.243 7.714 64.310 1.00 27.93 271 ASP Q N 1
ATOM 4716 C CA . ASP B 1 271 ? 117.244 8.846 63.429 1.00 31.46 271 ASP Q CA 1
ATOM 4717 C C . ASP B 1 271 ? 116.866 8.425 61.996 1.00 36.97 271 ASP Q C 1
ATOM 4718 O O . ASP B 1 271 ? 117.405 7.472 61.412 1.00 26.46 271 ASP Q O 1
ATOM 4723 N N . ARG B 1 272 ? 115.887 9.162 61.456 1.00 33.60 272 ARG Q N 1
ATOM 4724 C CA . ARG B 1 272 ? 115.330 8.941 60.149 1.00 30.60 272 ARG Q CA 1
ATOM 4725 C C . ARG B 1 272 ? 114.792 7.536 59.947 1.00 31.06 272 ARG Q C 1
ATOM 4726 O O . ARG B 1 272 ? 114.527 7.145 58.809 1.00 34.49 272 ARG Q O 1
ATOM 4734 N N . ASN B 1 273 ? 114.545 6.757 60.977 1.00 27.51 273 ASN Q N 1
ATOM 4735 C CA . ASN B 1 273 ? 114.180 5.385 61.054 1.00 30.65 273 ASN Q CA 1
ATOM 4736 C C . ASN B 1 273 ? 115.204 4.491 60.301 1.00 31.04 273 ASN Q C 1
ATOM 4737 O O . ASN B 1 273 ? 114.840 3.439 59.789 1.00 29.50 273 ASN Q O 1
ATOM 4742 N N . ASP B 1 274 ? 116.467 4.875 60.309 1.00 28.70 274 ASP Q N 1
ATOM 4743 C CA . ASP B 1 274 ? 117.520 4.099 59.667 1.00 30.67 274 ASP Q CA 1
ATOM 4744 C C . ASP B 1 274 ? 117.911 2.831 60.398 1.00 32.18 274 ASP Q C 1
ATOM 4745 O O . ASP B 1 274 ? 117.911 2.763 61.621 1.00 33.33 274 ASP Q O 1
ATOM 4750 N N . ILE B 1 275 ? 118.242 1.769 59.661 1.00 27.46 275 ILE Q N 1
ATOM 4751 C CA . ILE B 1 275 ? 118.818 0.538 60.241 1.00 30.75 275 ILE Q CA 1
ATOM 4752 C C . ILE B 1 275 ? 120.041 0.224 59.374 1.00 34.68 275 ILE Q C 1
ATOM 4753 O O . ILE B 1 275 ? 119.904 -0.388 58.318 1.00 30.44 275 ILE Q O 1
ATOM 4758 N N . PRO B 1 276 ? 121.190 0.833 59.681 1.00 33.55 276 PRO Q N 1
ATOM 4759 C CA . PRO B 1 276 ? 122.424 0.623 58.939 1.00 29.76 276 PRO Q CA 1
ATOM 4760 C C . PRO B 1 276 ? 123.042 -0.759 59.023 1.00 23.90 276 PRO Q C 1
ATOM 4761 O O . PRO B 1 276 ? 123.974 -1.100 58.274 1.00 27.82 276 PRO Q O 1
ATOM 4765 N N . GLU B 1 277 ? 122.552 -1.624 59.866 1.00 24.70 277 GLU Q N 1
ATOM 4766 C CA . GLU B 1 277 ? 123.025 -2.975 60.062 1.00 31.12 277 GLU Q CA 1
ATOM 4767 C C . GLU B 1 277 ? 122.342 -3.982 59.117 1.00 38.03 277 GLU Q C 1
ATOM 4768 O O . GLU B 1 277 ? 121.172 -3.836 58.769 1.00 30.67 277 GLU Q O 1
ATOM 4774 N N . VAL B 1 278 ? 123.078 -5.020 58.772 1.00 33.52 278 VAL Q N 1
ATOM 4775 C CA . VAL B 1 278 ? 122.566 -6.151 58.011 1.00 33.64 278 VAL Q CA 1
ATOM 4776 C C . VAL B 1 278 ? 121.612 -6.894 58.895 1.00 28.98 278 VAL Q C 1
ATOM 4777 O O . VAL B 1 278 ? 121.928 -7.195 60.056 1.00 31.96 278 VAL Q O 1
ATOM 4781 N N . MET B 1 279 ? 120.390 -7.086 58.410 1.00 24.91 279 MET Q N 1
ATOM 4782 C CA . MET B 1 279 ? 119.318 -7.660 59.210 1.00 26.73 279 MET Q CA 1
ATOM 4783 C C . MET B 1 279 ? 119.041 -9.106 58.824 1.00 39.27 279 MET Q C 1
ATOM 4784 O O . MET B 1 279 ? 118.313 -9.346 57.843 1.00 33.89 279 MET Q O 1
ATOM 4789 N N . ILE B 1 280 ? 119.652 -10.038 59.541 1.00 37.87 280 ILE Q N 1
ATOM 4790 C CA . ILE B 1 280 ? 119.575 -11.451 59.192 1.00 37.19 280 ILE Q CA 1
ATOM 4791 C C . ILE B 1 280 ? 118.452 -12.119 59.934 1.00 35.92 280 ILE Q C 1
ATOM 4792 O O . ILE B 1 280 ? 118.385 -12.013 61.161 1.00 36.16 280 ILE Q O 1
ATOM 4797 N N . PHE B 1 281 ? 117.595 -12.803 59.149 1.00 34.05 281 PHE Q N 1
ATOM 4798 C CA . PHE B 1 281 ? 116.466 -13.479 59.801 1.00 35.33 281 PHE Q CA 1
ATOM 4799 C C . PHE B 1 281 ? 117.056 -14.700 60.497 1.00 43.08 281 PHE Q C 1
ATOM 4800 O O . PHE B 1 281 ? 117.608 -15.616 59.870 1.00 45.92 281 PHE Q O 1
ATOM 4808 N N . SER B 1 282 ? 117.003 -14.731 61.830 1.00 43.44 282 SER Q N 1
ATOM 4809 C CA . SER B 1 282 ? 117.589 -15.830 62.560 1.00 44.48 282 SER Q CA 1
ATOM 4810 C C . SER B 1 282 ? 116.985 -17.174 62.171 1.00 45.13 282 SER Q C 1
ATOM 4811 O O . SER B 1 282 ? 117.708 -18.169 62.257 1.00 43.65 282 SER Q O 1
ATOM 4814 N N . ASP B 1 283 ? 115.717 -17.237 61.832 1.00 43.75 283 ASP Q N 1
ATOM 4815 C CA . ASP B 1 283 ? 115.055 -18.465 61.464 1.00 43.20 283 ASP Q CA 1
ATOM 4816 C C . ASP B 1 283 ? 115.498 -18.963 60.093 1.00 41.60 283 ASP Q C 1
ATOM 4817 O O . ASP B 1 283 ? 115.197 -20.114 59.765 1.00 44.39 283 ASP Q O 1
ATOM 4822 N N . SER B 1 284 ? 116.132 -18.130 59.276 1.00 38.66 284 SER Q N 1
ATOM 4823 C CA . SER B 1 284 ? 116.601 -18.580 57.976 1.00 35.35 284 SER Q CA 1
ATOM 4824 C C . SER B 1 284 ? 118.004 -19.192 58.012 1.00 39.61 284 SER Q C 1
ATOM 4825 O O . SER B 1 284 ? 118.519 -19.577 56.950 1.00 34.96 284 SER Q O 1
ATOM 4828 N N . ILE B 1 285 ? 118.699 -19.097 59.144 1.00 41.67 285 ILE Q N 1
ATOM 4829 C CA . ILE B 1 285 ? 120.105 -19.529 59.206 1.00 43.58 285 ILE Q CA 1
ATOM 4830 C C . ILE B 1 285 ? 120.174 -21.057 59.106 1.00 43.30 285 ILE Q C 1
ATOM 4831 O O . ILE B 1 285 ? 119.731 -21.786 59.990 1.00 38.84 285 ILE Q O 1
ATOM 4836 N N . TYR B 1 286 ? 120.619 -21.483 57.934 1.00 48.07 286 TYR Q N 1
ATOM 4837 C CA . TYR B 1 286 ? 120.685 -22.930 57.677 1.00 53.63 286 TYR Q CA 1
ATOM 4838 C C . TYR B 1 286 ? 122.152 -23.301 57.492 1.00 54.77 286 TYR Q C 1
ATOM 4839 O O . TYR B 1 286 ? 122.859 -22.740 56.645 1.00 51.92 286 TYR Q O 1
ATOM 4848 N N . VAL B 1 287 ? 122.611 -24.239 58.322 1.00 55.21 287 VAL Q N 1
ATOM 4849 C CA . VAL B 1 287 ? 123.985 -24.709 58.159 1.00 62.07 287 VAL Q CA 1
ATOM 4850 C C . VAL B 1 287 ? 123.970 -26.241 58.213 1.00 64.43 287 VAL Q C 1
ATOM 4851 O O . VAL B 1 287 ? 123.491 -26.853 59.164 1.00 60.51 287 VAL Q O 1
ATOM 4855 N N . LYS B 1 288 ? 124.359 -26.834 57.086 1.00 67.21 288 LYS Q N 1
ATOM 4856 C CA . LYS B 1 288 ? 124.440 -28.283 57.038 1.00 69.19 288 LYS Q CA 1
ATOM 4857 C C . LYS B 1 288 ? 125.811 -28.662 56.462 1.00 66.85 288 LYS Q C 1
ATOM 4858 O O . LYS B 1 288 ? 126.141 -28.320 55.334 1.00 67.15 288 LYS Q O 1
ATOM 4864 N N . ASP B 1 289 ? 126.593 -29.270 57.356 1.00 65.64 289 ASP Q N 1
ATOM 4865 C CA . ASP B 1 289 ? 127.954 -29.649 56.973 1.00 60.58 289 ASP Q CA 1
ATOM 4866 C C . ASP B 1 289 ? 128.717 -28.424 56.519 1.00 57.82 289 ASP Q C 1
ATOM 4867 O O . ASP B 1 289 ? 128.998 -27.531 57.337 1.00 61.62 289 ASP Q O 1
ATOM 4872 N N . ASP B 1 290 ? 129.063 -28.322 55.255 1.00 53.79 290 ASP Q N 1
ATOM 4873 C CA . ASP B 1 290 ? 129.833 -27.209 54.720 1.00 50.32 290 ASP Q CA 1
ATOM 4874 C C . ASP B 1 290 ? 128.960 -26.201 53.966 1.00 50.88 290 ASP Q C 1
ATOM 4875 O O . ASP B 1 290 ? 129.488 -25.350 53.225 1.00 46.43 290 ASP Q O 1
ATOM 4880 N N . GLU B 1 291 ? 127.635 -26.366 54.064 1.00 48.83 291 GLU Q N 1
ATOM 4881 C CA . GLU B 1 291 ? 126.760 -25.453 53.321 1.00 47.69 291 GLU Q CA 1
ATOM 4882 C C . GLU B 1 291 ? 126.013 -24.506 54.262 1.00 41.69 291 GLU Q C 1
ATOM 4883 O O . GLU B 1 291 ? 125.375 -24.956 55.221 1.00 40.78 291 GLU Q O 1
ATOM 4889 N N . VAL B 1 292 ? 126.024 -23.211 53.912 1.00 42.20 292 VAL Q N 1
ATOM 4890 C CA . VAL B 1 292 ? 125.224 -22.279 54.692 1.00 44.35 292 VAL Q CA 1
ATOM 4891 C C . VAL B 1 292 ? 124.203 -21.525 53.809 1.00 38.61 292 VAL Q C 1
ATOM 4892 O O . VAL B 1 292 ? 124.546 -20.919 52.806 1.00 31.29 292 VAL Q O 1
ATOM 4896 N N . MET B 1 293 ? 122.974 -21.496 54.322 1.00 37.74 293 MET Q N 1
ATOM 4897 C CA . MET B 1 293 ? 121.951 -20.681 53.663 1.00 40.16 293 MET Q CA 1
ATOM 4898 C C . MET B 1 293 ? 121.303 -19.740 54.672 1.00 34.75 293 MET Q C 1
ATOM 4899 O O . MET B 1 293 ? 121.209 -20.024 55.861 1.00 43.17 293 MET Q O 1
ATOM 4904 N N . LEU B 1 294 ? 120.914 -18.553 54.197 1.00 39.35 294 LEU Q N 1
ATOM 4905 C CA . LEU B 1 294 ? 120.138 -17.624 54.992 1.00 39.31 294 LEU Q CA 1
ATOM 4906 C C . LEU B 1 294 ? 119.701 -16.417 54.145 1.00 39.60 294 LEU Q C 1
ATOM 4907 O O . LEU B 1 294 ? 120.238 -16.124 53.087 1.00 34.47 294 LEU Q O 1
ATOM 4912 N N . MET B 1 295 ? 118.793 -15.646 54.732 1.00 37.03 295 MET Q N 1
ATOM 4913 C CA . MET B 1 295 ? 118.312 -14.441 54.046 1.00 38.60 295 MET Q CA 1
ATOM 4914 C C . MET B 1 295 ? 118.412 -13.251 55.003 1.00 34.08 295 MET Q C 1
ATOM 4915 O O . MET B 1 295 ? 118.255 -13.374 56.221 1.00 30.30 295 MET Q O 1
ATOM 4920 N N . TYR B 1 296 ? 118.632 -12.083 54.431 1.00 35.35 296 TYR Q N 1
ATOM 4921 C CA . TYR B 1 296 ? 118.646 -10.879 55.277 1.00 35.35 296 TYR Q CA 1
ATOM 4922 C C . TYR B 1 296 ? 118.117 -9.675 54.511 1.00 34.52 296 TYR Q C 1
ATOM 4923 O O . TYR B 1 296 ? 118.112 -9.628 53.284 1.00 30.91 296 TYR Q O 1
ATOM 4932 N N . ALA B 1 297 ? 117.741 -8.638 55.273 1.00 32.29 297 ALA Q N 1
ATOM 4933 C CA . ALA B 1 297 ? 117.315 -7.374 54.719 1.00 26.85 297 ALA Q CA 1
ATOM 4934 C C . ALA B 1 297 ? 118.396 -6.311 54.791 1.00 32.75 297 ALA Q C 1
ATOM 4935 O O . ALA B 1 297 ? 119.241 -6.264 55.700 1.00 28.03 297 ALA Q O 1
ATOM 4937 N N . VAL B 1 298 ? 118.400 -5.439 53.785 1.00 28.26 298 VAL Q N 1
ATOM 4938 C CA . VAL B 1 298 ? 119.322 -4.346 53.674 1.00 31.40 298 VAL Q CA 1
ATOM 4939 C C . VAL B 1 298 ? 118.595 -2.994 53.593 1.00 35.87 298 VAL Q C 1
ATOM 4940 O O . VAL B 1 298 ? 117.846 -2.721 52.649 1.00 32.71 298 VAL Q O 1
ATOM 4944 N N . HIS B 1 299 ? 118.880 -2.086 54.524 1.00 29.27 299 HIS Q N 1
ATOM 4945 C CA . HIS B 1 299 ? 118.357 -0.742 54.477 1.00 26.79 299 HIS Q CA 1
ATOM 4946 C C . HIS B 1 299 ? 119.291 0.162 53.717 1.00 26.07 299 HIS Q C 1
ATOM 4947 O O . HIS B 1 299 ? 120.250 0.742 54.252 1.00 28.64 299 HIS Q O 1
ATOM 4954 N N . GLN B 1 300 ? 119.001 0.295 52.434 1.00 27.26 300 GLN Q N 1
ATOM 4955 C CA . GLN B 1 300 ? 119.735 1.008 51.450 1.00 28.19 300 GLN Q CA 1
ATOM 4956 C C . GLN B 1 300 ? 120.000 2.458 51.781 1.00 30.62 300 GLN Q C 1
ATOM 4957 O O . GLN B 1 300 ? 121.045 2.992 51.388 1.00 24.56 300 GLN Q O 1
ATOM 4963 N N . GLU B 1 301 ? 119.080 3.160 52.454 1.00 30.86 301 GLU Q N 1
ATOM 4964 C CA . GLU B 1 301 ? 119.324 4.571 52.727 1.00 28.15 301 GLU Q CA 1
ATOM 4965 C C . GLU B 1 301 ? 120.496 4.779 53.693 1.00 27.92 301 GLU Q C 1
ATOM 4966 O O . GLU B 1 301 ? 121.164 5.818 53.602 1.00 28.29 301 GLU Q O 1
ATOM 4972 N N . SER B 1 302 ? 120.734 3.865 54.612 1.00 26.28 302 SER Q N 1
ATOM 4973 C CA . SER B 1 302 ? 121.761 4.059 55.627 1.00 31.22 302 SER Q CA 1
ATOM 4974 C C . SER B 1 302 ? 122.914 3.076 55.741 1.00 32.66 302 SER Q C 1
ATOM 4975 O O . SER B 1 302 ? 123.925 3.428 56.412 1.00 33.25 302 SER Q O 1
ATOM 4978 N N . ILE B 1 303 ? 122.887 1.891 55.196 1.00 27.67 303 ILE Q N 1
ATOM 4979 C CA . ILE B 1 303 ? 123.958 0.911 55.343 1.00 27.06 303 ILE Q CA 1
ATOM 4980 C C . ILE B 1 303 ? 125.348 1.438 55.071 1.00 25.82 303 ILE Q C 1
ATOM 4981 O O . ILE B 1 303 ? 126.252 0.980 55.827 1.00 26.46 303 ILE Q O 1
ATOM 4986 N N . VAL B 1 304 ? 125.689 2.287 54.122 1.00 25.25 304 VAL Q N 1
ATOM 4987 C CA . VAL B 1 304 ? 127.055 2.690 53.900 1.00 27.87 304 VAL Q CA 1
ATOM 4988 C C . VAL B 1 304 ? 127.466 3.886 54.782 1.00 34.07 304 VAL Q C 1
ATOM 4989 O O . VAL B 1 304 ? 128.584 4.405 54.630 1.00 27.08 304 VAL Q O 1
ATOM 4993 N N . VAL B 1 305 ? 126.561 4.430 55.549 1.00 31.92 305 VAL Q N 1
ATOM 4994 C CA . VAL B 1 305 ? 126.906 5.621 56.354 1.00 32.60 305 VAL Q CA 1
ATOM 4995 C C . VAL B 1 305 ? 128.107 5.390 57.235 1.00 28.47 305 VAL Q C 1
ATOM 4996 O O . VAL B 1 305 ? 129.131 6.098 57.090 1.00 27.40 305 VAL Q O 1
ATOM 5000 N N . PRO B 1 306 ? 128.093 4.396 58.092 1.00 26.84 306 PRO Q N 1
ATOM 5001 C CA . PRO B 1 306 ? 129.228 4.127 58.960 1.00 30.50 306 PRO Q CA 1
ATOM 5002 C C . PRO B 1 306 ? 130.467 3.794 58.166 1.00 32.73 306 PRO Q C 1
ATOM 5003 O O . PRO B 1 306 ? 131.583 4.092 58.601 1.00 33.17 306 PRO Q O 1
ATOM 5007 N N . GLU B 1 307 ? 130.325 3.220 56.965 1.00 32.18 307 GLU Q N 1
ATOM 5008 C CA . GLU B 1 307 ? 131.466 2.880 56.134 1.00 31.20 307 GLU Q CA 1
ATOM 5009 C C . GLU B 1 307 ? 132.189 4.092 55.601 1.00 32.28 307 GLU Q C 1
ATOM 5010 O O . GLU B 1 307 ? 133.423 4.098 55.474 1.00 34.88 307 GLU Q O 1
ATOM 5016 N N . ASN B 1 308 ? 131.460 5.159 55.292 1.00 30.07 308 ASN Q N 1
ATOM 5017 C CA . ASN B 1 308 ? 132.058 6.389 54.799 1.00 31.77 308 ASN Q CA 1
ATOM 5018 C C . ASN B 1 308 ? 132.911 7.026 55.933 1.00 30.83 308 ASN Q C 1
ATOM 5019 O O . ASN B 1 308 ? 134.005 7.519 55.659 1.00 29.00 308 ASN Q O 1
ATOM 5024 N N . ILE B 1 309 ? 132.402 6.898 57.137 1.00 27.82 309 ILE Q N 1
ATOM 5025 C CA . ILE B 1 309 ? 133.132 7.451 58.310 1.00 37.38 309 ILE Q CA 1
ATOM 5026 C C . ILE B 1 309 ? 134.471 6.749 58.516 1.00 33.20 309 ILE Q C 1
ATOM 5027 O O . ILE B 1 309 ? 135.540 7.392 58.534 1.00 34.14 309 ILE Q O 1
ATOM 5032 N N . ASP B 1 310 ? 134.485 5.433 58.574 1.00 35.38 310 ASP Q N 1
ATOM 5033 C CA . ASP B 1 310 ? 135.723 4.660 58.674 1.00 38.14 310 ASP Q CA 1
ATOM 5034 C C . ASP B 1 310 ? 136.623 4.848 57.465 1.00 41.06 310 ASP Q C 1
ATOM 5035 O O . ASP B 1 310 ? 137.858 4.994 57.545 1.00 40.39 310 ASP Q O 1
ATOM 5040 N N . ALA B 1 311 ? 136.039 4.997 56.269 1.00 38.92 311 ALA Q N 1
ATOM 5041 C CA . ALA B 1 311 ? 136.797 5.228 55.064 1.00 37.09 311 ALA Q CA 1
ATOM 5042 C C . ALA B 1 311 ? 137.612 6.515 55.155 1.00 38.78 311 ALA Q C 1
ATOM 5043 O O . ALA B 1 311 ? 138.708 6.644 54.571 1.00 34.11 311 ALA Q O 1
ATOM 5045 N N . ILE B 1 312 ? 137.004 7.520 55.776 1.00 37.18 312 ILE Q N 1
ATOM 5046 C CA . ILE B 1 312 ? 137.673 8.801 56.019 1.00 39.20 312 ILE Q CA 1
ATOM 5047 C C . ILE B 1 312 ? 138.895 8.563 56.928 1.00 31.93 312 ILE Q C 1
ATOM 5048 O O . ILE B 1 312 ? 139.979 8.992 56.584 1.00 34.06 312 ILE Q O 1
ATOM 5053 N N . ARG B 1 313 ? 138.682 7.787 57.965 1.00 29.61 313 ARG Q N 1
ATOM 5054 C CA . ARG B 1 313 ? 139.760 7.463 58.910 1.00 34.68 313 ARG Q CA 1
ATOM 5055 C C . ARG B 1 313 ? 140.848 6.678 58.212 1.00 39.02 313 ARG Q C 1
ATOM 5056 O O . ARG B 1 313 ? 142.014 7.084 58.287 1.00 41.27 313 ARG Q O 1
ATOM 5064 N N . ALA B 1 314 ? 140.474 5.645 57.439 1.00 39.52 314 ALA Q N 1
ATOM 5065 C CA . ALA B 1 314 ? 141.415 4.900 56.637 1.00 33.00 314 ALA Q CA 1
ATOM 5066 C C . ALA B 1 314 ? 142.221 5.821 55.728 1.00 34.24 314 ALA Q C 1
ATOM 5067 O O . ALA B 1 314 ? 143.455 5.802 55.762 1.00 39.78 314 ALA Q O 1
ATOM 5069 N N . SER B 1 315 ? 141.556 6.627 54.921 1.00 34.11 315 SER Q N 1
ATOM 5070 C CA . SER B 1 315 ? 142.221 7.502 53.988 1.00 36.44 315 SER Q CA 1
ATOM 5071 C C . SER B 1 315 ? 143.275 8.398 54.631 1.00 43.29 315 SER Q C 1
ATOM 5072 O O . SER B 1 315 ? 144.410 8.444 54.166 1.00 44.64 315 SER Q O 1
ATOM 5075 N N . MET B 1 316 ? 142.887 9.138 55.657 1.00 44.46 316 MET Q N 1
ATOM 5076 C CA . MET B 1 316 ? 143.796 10.092 56.307 1.00 45.38 316 MET Q CA 1
ATOM 5077 C C . MET B 1 316 ? 144.641 9.437 57.392 1.00 44.78 316 MET Q C 1
ATOM 5078 O O . MET B 1 316 ? 145.272 10.112 58.212 1.00 44.10 316 MET Q O 1
ATOM 5083 N N . LYS B 1 317 ? 144.602 8.125 57.509 1.00 46.98 317 LYS Q N 1
ATOM 5084 C CA . LYS B 1 317 ? 145.323 7.312 58.455 1.00 47.63 317 LYS Q CA 1
ATOM 5085 C C . LYS B 1 317 ? 145.283 7.844 59.879 1.00 50.92 317 LYS Q C 1
ATOM 5086 O O . LYS B 1 317 ? 146.338 7.913 60.541 1.00 47.47 317 LYS Q O 1
ATOM 5092 N N . LEU B 1 318 ? 144.098 8.102 60.420 1.00 44.20 318 LEU Q N 1
ATOM 5093 C CA . LEU B 1 318 ? 143.997 8.648 61.760 1.00 45.72 318 LEU Q CA 1
ATOM 5094 C C . LEU B 1 318 ? 144.096 7.604 62.853 1.00 42.88 318 LEU Q C 1
ATOM 5095 O O . LEU B 1 318 ? 144.124 7.962 64.036 1.00 43.17 318 LEU Q O 1
ATOM 5100 N N . MET B 1 319 ? 143.849 6.339 62.522 1.00 42.45 319 MET Q N 1
ATOM 5101 C CA . MET B 1 319 ? 143.807 5.319 63.574 1.00 40.09 319 MET Q CA 1
ATOM 5102 C C . MET B 1 319 ? 143.600 3.946 62.957 1.00 37.13 319 MET Q C 1
ATOM 5103 O O . MET B 1 319 ? 143.384 3.846 61.760 1.00 37.52 319 MET Q O 1
ATOM 5108 N N . SER B 1 320 ? 143.721 2.924 63.782 1.00 41.60 320 SER Q N 1
ATOM 5109 C CA . SER B 1 320 ? 143.580 1.552 63.353 1.00 40.33 320 SER Q CA 1
ATOM 5110 C C . SER B 1 320 ? 142.136 1.265 62.904 1.00 43.24 320 SER Q C 1
ATOM 5111 O O . SER B 1 320 ? 141.257 2.096 63.155 1.00 39.05 320 SER Q O 1
ATOM 5114 N N . ALA B 1 321 ? 141.914 0.055 62.424 1.00 37.96 321 ALA Q N 1
ATOM 5115 C CA . ALA B 1 321 ? 140.606 -0.424 62.022 1.00 44.47 321 ALA Q CA 1
ATOM 5116 C C . ALA B 1 321 ? 139.681 -0.497 63.239 1.00 45.19 321 ALA Q C 1
ATOM 5117 O O . ALA B 1 321 ? 138.569 0.023 63.270 1.00 42.46 321 ALA Q O 1
ATOM 5119 N N . GLU B 1 322 ? 140.181 -1.183 64.260 1.00 40.61 322 GLU Q N 1
ATOM 5120 C CA . GLU B 1 322 ? 139.448 -1.385 65.508 1.00 39.20 322 GLU Q CA 1
ATOM 5121 C C . GLU B 1 322 ? 139.155 -0.063 66.191 1.00 45.96 322 GLU Q C 1
ATOM 5122 O O . GLU B 1 322 ? 138.057 0.110 66.717 1.00 40.86 322 GLU Q O 1
ATOM 5128 N N . ASP B 1 323 ? 140.086 0.895 66.158 1.00 43.65 323 ASP Q N 1
ATOM 5129 C CA . ASP B 1 323 ? 139.819 2.206 66.754 1.00 42.78 323 ASP Q CA 1
ATOM 5130 C C . ASP B 1 323 ? 138.735 2.957 65.984 1.00 39.96 323 ASP Q C 1
ATOM 5131 O O . ASP B 1 323 ? 137.835 3.528 66.589 1.00 36.82 323 ASP Q O 1
ATOM 5136 N N . SER B 1 324 ? 138.877 3.028 64.660 1.00 41.67 324 SER Q N 1
ATOM 5137 C CA . SER B 1 324 ? 137.885 3.740 63.836 1.00 40.79 324 SER Q CA 1
ATOM 5138 C C . SER B 1 324 ? 136.487 3.185 64.043 1.00 40.16 324 SER Q C 1
ATOM 5139 O O . SER B 1 324 ? 135.549 3.886 64.465 1.00 37.73 324 SER Q O 1
ATOM 5142 N N . MET B 1 325 ? 136.312 1.886 63.832 1.00 40.86 325 MET Q N 1
ATOM 5143 C CA . MET B 1 325 ? 134.997 1.246 63.957 1.00 39.86 325 MET Q CA 1
ATOM 5144 C C . MET B 1 325 ? 134.442 1.357 65.359 1.00 40.07 325 MET Q C 1
ATOM 5145 O O . MET B 1 325 ? 133.224 1.490 65.524 1.00 39.53 325 MET Q O 1
ATOM 5150 N N . ARG B 1 326 ? 135.365 1.353 66.355 1.00 34.69 326 ARG Q N 1
ATOM 5151 C CA . ARG B 1 326 ? 134.785 1.537 67.694 1.00 34.31 326 ARG Q CA 1
ATOM 5152 C C . ARG B 1 326 ? 134.205 2.937 67.826 1.00 31.09 326 ARG Q C 1
ATOM 5153 O O . ARG B 1 326 ? 133.062 3.024 68.371 1.00 31.08 326 ARG Q O 1
ATOM 5161 N N . ILE B 1 327 ? 134.798 3.997 67.314 1.00 28.83 327 ILE Q N 1
ATOM 5162 C CA . ILE B 1 327 ? 134.204 5.332 67.517 1.00 34.75 327 ILE Q CA 1
ATOM 5163 C C . ILE B 1 327 ? 132.929 5.505 66.674 1.00 34.92 327 ILE Q C 1
ATOM 5164 O O . ILE B 1 327 ? 131.912 6.043 67.076 1.00 28.83 327 ILE Q O 1
ATOM 5169 N N . THR B 1 328 ? 133.084 5.083 65.411 1.00 34.59 328 THR Q N 1
ATOM 5170 C CA . THR B 1 328 ? 131.959 5.143 64.468 1.00 37.91 328 THR Q CA 1
ATOM 5171 C C . THR B 1 328 ? 130.765 4.417 65.051 1.00 33.16 328 THR Q C 1
ATOM 5172 O O . THR B 1 328 ? 129.624 4.935 65.057 1.00 36.85 328 THR Q O 1
ATOM 5176 N N . ASN B 1 329 ? 130.925 3.170 65.465 1.00 32.05 329 ASN Q N 1
ATOM 5177 C CA . ASN B 1 329 ? 129.887 2.339 66.003 1.00 33.52 329 ASN Q CA 1
ATOM 5178 C C . ASN B 1 329 ? 129.166 2.950 67.206 1.00 41.30 329 ASN Q C 1
ATOM 5179 O O . ASN B 1 329 ? 127.943 2.943 67.285 1.00 35.70 329 ASN Q O 1
ATOM 5184 N N . GLU B 1 330 ? 129.975 3.436 68.154 1.00 37.52 330 GLU Q N 1
ATOM 5185 C CA . GLU B 1 330 ? 129.424 4.045 69.351 1.00 37.52 330 GLU Q CA 1
ATOM 5186 C C . GLU B 1 330 ? 128.730 5.373 69.054 1.00 30.86 330 GLU Q C 1
ATOM 5187 O O . GLU B 1 330 ? 127.664 5.653 69.578 1.00 29.52 330 GLU Q O 1
ATOM 5193 N N . SER B 1 331 ? 129.415 6.231 68.276 1.00 32.47 331 SER Q N 1
ATOM 5194 C CA . SER B 1 331 ? 128.780 7.521 68.018 1.00 34.57 331 SER Q CA 1
ATOM 5195 C C . SER B 1 331 ? 127.492 7.384 67.200 1.00 38.99 331 SER Q C 1
ATOM 5196 O O . SER B 1 331 ? 126.558 8.193 67.365 1.00 33.96 331 SER Q O 1
ATOM 5199 N N . LEU B 1 332 ? 127.358 6.427 66.284 1.00 37.39 332 LEU Q N 1
ATOM 5200 C CA . LEU B 1 332 ? 126.118 6.343 65.481 1.00 40.84 332 LEU Q CA 1
ATOM 5201 C C . LEU B 1 332 ? 125.138 5.311 65.999 1.00 40.97 332 LEU Q C 1
ATOM 5202 O O . LEU B 1 332 ? 124.188 4.916 65.312 1.00 45.82 332 LEU Q O 1
ATOM 5207 N N . GLY B 1 333 ? 125.303 4.899 67.252 1.00 37.52 333 GLY Q N 1
ATOM 5208 C CA . GLY B 1 333 ? 124.460 3.927 67.906 1.00 29.46 333 GLY Q CA 1
ATOM 5209 C C . GLY B 1 333 ? 124.269 2.665 67.090 1.00 35.25 333 GLY Q C 1
ATOM 5210 O O . GLY B 1 333 ? 123.135 2.193 66.927 1.00 33.95 333 GLY Q O 1
ATOM 5211 N N . ILE B 1 334 ? 125.298 2.057 66.569 1.00 31.94 334 ILE Q N 1
ATOM 5212 C CA . ILE B 1 334 ? 125.253 0.815 65.829 1.00 35.33 334 ILE Q CA 1
ATOM 5213 C C . ILE B 1 334 ? 125.090 -0.375 66.783 1.00 38.07 334 ILE Q C 1
ATOM 5214 O O . ILE B 1 334 ? 125.735 -0.473 67.811 1.00 37.28 334 ILE Q O 1
ATOM 5219 N N . LEU B 1 335 ? 124.154 -1.247 66.401 1.00 32.29 335 LEU Q N 1
ATOM 5220 C CA . LEU B 1 335 ? 123.850 -2.423 67.171 1.00 33.80 335 LEU Q CA 1
ATOM 5221 C C . LEU B 1 335 ? 124.525 -3.682 66.604 1.00 30.06 335 LEU Q C 1
ATOM 5222 O O . LEU B 1 335 ? 125.093 -3.726 65.530 1.00 35.85 335 LEU Q O 1
ATOM 5227 N N . LYS B 1 336 ? 124.427 -4.704 67.434 1.00 29.02 336 LYS Q N 1
ATOM 5228 C CA . LYS B 1 336 ? 124.898 -6.051 67.159 1.00 36.58 336 LYS Q CA 1
ATOM 5229 C C . LYS B 1 336 ? 123.873 -6.923 67.883 1.00 32.90 336 LYS Q C 1
ATOM 5230 O O . LYS B 1 336 ? 123.038 -6.297 68.568 1.00 34.62 336 LYS Q O 1
ATOM 5236 N N . GLY B 1 337 ? 123.869 -8.223 67.733 1.00 33.43 337 GLY Q N 1
ATOM 5237 C CA . GLY B 1 337 ? 122.850 -8.999 68.437 1.00 30.60 337 GLY Q CA 1
ATOM 5238 C C . GLY B 1 337 ? 121.443 -8.828 67.818 1.00 38.59 337 GLY Q C 1
ATOM 5239 O O . GLY B 1 337 ? 121.334 -8.297 66.719 1.00 40.17 337 GLY Q O 1
ATOM 5240 N N . TYR B 1 338 ? 120.429 -9.291 68.533 1.00 37.25 338 TYR Q N 1
ATOM 5241 C CA . TYR B 1 338 ? 119.068 -9.208 68.096 1.00 40.23 338 TYR Q CA 1
ATOM 5242 C C . TYR B 1 338 ? 118.465 -7.814 68.031 1.00 44.88 338 TYR Q C 1
ATOM 5243 O O . TYR B 1 338 ? 118.214 -7.213 69.090 1.00 45.61 338 TYR Q O 1
ATOM 5252 N N . LEU B 1 339 ? 118.089 -7.341 66.835 1.00 40.08 339 LEU Q N 1
ATOM 5253 C CA . LEU B 1 339 ? 117.334 -6.075 66.745 1.00 36.52 339 LEU Q CA 1
ATOM 5254 C C . LEU B 1 339 ? 115.976 -6.272 67.394 1.00 37.00 339 LEU Q C 1
ATOM 5255 O O . LEU B 1 339 ? 115.417 -5.519 68.187 1.00 35.12 339 LEU Q O 1
ATOM 5260 N N . ILE B 1 340 ? 115.333 -7.354 66.979 1.00 38.98 340 ILE Q N 1
ATOM 5261 C CA . ILE B 1 340 ? 114.004 -7.729 67.490 1.00 35.17 340 ILE Q CA 1
ATOM 5262 C C . ILE B 1 340 ? 113.922 -9.242 67.256 1.00 36.30 340 ILE Q C 1
ATOM 5263 O O . ILE B 1 340 ? 114.729 -9.739 66.436 1.00 41.02 340 ILE Q O 1
#

Nearest PDB structures (foldseek):
  1b7g-assembly1_O  TM=1.003E+00  e=6.025E-78  Saccharolobus solfataricus
  2czc-assembly1_C  TM=9.770E-01  e=3.670E-50  Pyrococcus horikoshii OT3
  1cf2-assembly1_Q  TM=9.818E-01  e=2.741E-49  Methanothermus fervidus
  2yyy-assembly1_B  TM=9.826E-01  e=6.923E-48  Methanocaldococcus jannaschii DSM 2661
  2x5j-assembly1_P  TM=6.931E-01  e=4.175E-16  Escherichia coli K-12

Secondary structure (DSSP, 8-state):
-EEEEEE--SHHHHHHHHHHHT-TTEEEEEEE-SS-SHHHHHHHHTT--EE--GGGHHHHHTTT------HHHHHHH-SEEEE-PSTTHHHHHHHHHHHTT-EEEE-TTS-GGGSS-EE-HHHHHHHHTT-SEEEEPPHHHHHHHHHHHHHHTTS-EEEEEEEEEEESS-TT--S---SS--EESSSSSS-THHHHHHTTSTT-EEEEEEEEES-SS-EEEEEEEEESS---HHHHHHHHHT-TTEEEE-SSSS--SHHHHHHHHHHTT-GGG---SEEEEGGG-EEETTEEEEEEEE-TTTTHHHHHHHHHHHHTT-S-HHHHHHHHHHHTT---SB--/-EEEEEE--SHHHHHHHHHHHT-TTEEEEEEE-SS--HHHHHHHHTT--EE--HHHHHHHHTTS----B-HHHHHHTSSEEEE---TTHHHHHHHHHHHHT-EEEE-TTS-GGGSSEEE-HHHHHHHHTT-SEEEEPPHHHHHHHHHHHHHTTTS-EEEEEEEEEEESS-TT--S---SS--EESSSSSS-THHHHHHTTSTT-EEEEEEEEES-SS-EEEEEEEEESS---HHHHHHHHTT-TTEEEE-SSSS--SHHHHHHHHHHTT-GGG---SEEEEGGG-EEETTEEEEEEEE-TTTTTHHHHHHHHHHHTT-S-HHHHHHHHHHHTT---SB--